Protein AF-0000000071194842 (afdb_homodimer)

Structure (mmCIF, N/CA/C/O backbone):
data_AF-0000000071194842-model_v1
#
loop_
_entity.id
_entity.type
_entity.pdbx_description
1 polymer Translin
#
loop_
_atom_site.group_PDB
_atom_site.id
_atom_site.type_symbol
_atom_site.label_atom_id
_atom_site.label_alt_id
_atom_site.label_comp_id
_atom_site.label_asym_id
_atom_site.label_entity_id
_atom_site.label_seq_id
_atom_site.pdbx_PDB_ins_code
_atom_site.Cartn_x
_atom_site.Cartn_y
_atom_site.Cartn_z
_atom_site.occupancy
_atom_site.B_iso_or_equiv
_atom_site.auth_seq_id
_atom_site.auth_comp_id
_atom_site.auth_asym_id
_atom_site.auth_atom_id
_atom_site.pdbx_PDB_model_num
ATOM 1 N N . MET A 1 1 ? -10.305 -40.688 -7.891 1 35.81 1 MET A N 1
ATOM 2 C CA . MET A 1 1 ? -9.141 -39.844 -7.574 1 35.81 1 MET A CA 1
ATOM 3 C C . MET A 1 1 ? -9.336 -38.438 -8.062 1 35.81 1 MET A C 1
ATOM 5 O O . MET A 1 1 ? -8.969 -37.469 -7.371 1 35.81 1 MET A O 1
ATOM 9 N N . ALA A 1 2 ? -9.93 -38.281 -9.344 1 49.22 2 ALA A N 1
ATOM 10 C CA . ALA A 1 2 ? -10.266 -37.031 -9.969 1 49.22 2 ALA A CA 1
ATOM 11 C C . ALA A 1 2 ? -11.312 -36.25 -9.156 1 49.22 2 ALA A C 1
ATOM 13 O O . ALA A 1 2 ? -11.195 -35.062 -8.938 1 49.22 2 ALA A O 1
ATOM 14 N N . ASP A 1 3 ? -12.281 -36.906 -8.672 1 48.16 3 ASP A N 1
ATOM 15 C CA . ASP A 1 3 ? -13.422 -36.344 -7.973 1 48.16 3 ASP A CA 1
ATOM 16 C C . ASP A 1 3 ? -13.016 -35.781 -6.609 1 48.16 3 ASP A C 1
ATOM 18 O O . ASP A 1 3 ? -13.461 -34.719 -6.219 1 48.16 3 ASP A O 1
ATOM 22 N N . ASP A 1 4 ? -12.117 -36.531 -5.867 1 51.75 4 ASP A N 1
ATOM 23 C CA . ASP A 1 4 ? -11.656 -36.094 -4.555 1 51.75 4 ASP A CA 1
ATOM 24 C C . ASP A 1 4 ? -10.766 -34.844 -4.66 1 51.75 4 ASP A C 1
ATOM 26 O O . ASP A 1 4 ? -10.875 -33.938 -3.852 1 51.75 4 ASP A O 1
ATOM 30 N N . ASP A 1 5 ? -10.094 -34.812 -5.812 1 56.22 5 ASP A N 1
ATOM 31 C CA . ASP A 1 5 ? -9.211 -33.688 -6.043 1 56.22 5 ASP A CA 1
ATOM 32 C C . ASP A 1 5 ? -10.008 -32.438 -6.391 1 56.22 5 ASP A C 1
ATOM 34 O O . ASP A 1 5 ? -9.664 -31.328 -5.945 1 56.22 5 ASP A O 1
ATOM 38 N N . SER A 1 6 ? -11.086 -32.688 -7.215 1 55.62 6 SER A N 1
ATOM 39 C CA . SER A 1 6 ? -11.945 -31.578 -7.582 1 55.62 6 SER A CA 1
ATOM 40 C C . SER A 1 6 ? -12.617 -30.969 -6.352 1 55.62 6 SER A C 1
ATOM 42 O O . SER A 1 6 ? -12.781 -29.75 -6.266 1 55.62 6 SER A O 1
ATOM 44 N N . ARG A 1 7 ? -13.07 -31.875 -5.457 1 57.69 7 ARG A N 1
ATOM 45 C CA . ARG A 1 7 ? -13.672 -31.438 -4.203 1 57.69 7 ARG A CA 1
ATOM 46 C C . ARG A 1 7 ? -12.68 -30.625 -3.379 1 57.69 7 ARG A C 1
ATOM 48 O O . ARG A 1 7 ? -13.062 -29.656 -2.719 1 57.69 7 ARG A O 1
ATOM 55 N N . ASN A 1 8 ? -11.477 -30.875 -3.775 1 82.88 8 ASN A N 1
ATOM 56 C CA . ASN A 1 8 ? -10.438 -30.234 -2.979 1 82.88 8 ASN A CA 1
ATOM 57 C C . ASN A 1 8 ? -10.141 -28.828 -3.475 1 82.88 8 ASN A C 1
ATOM 59 O O . ASN A 1 8 ? -10.055 -27.891 -2.678 1 82.88 8 ASN A O 1
ATOM 63 N N . VAL A 1 9 ? -10.484 -28.672 -4.824 1 86.81 9 VAL A N 1
ATOM 64 C CA . VAL A 1 9 ? -10.234 -27.359 -5.41 1 86.81 9 VAL A CA 1
ATOM 65 C C . VAL A 1 9 ? -11.375 -26.422 -5.059 1 86.81 9 VAL A C 1
ATOM 67 O O . VAL A 1 9 ? -11.141 -25.281 -4.645 1 86.81 9 VAL A O 1
ATOM 70 N N . TYR A 1 10 ? -12.57 -27.016 -5.102 1 87.81 10 TYR A N 1
ATOM 71 C CA . TYR A 1 10 ? -13.734 -26.203 -4.77 1 87.81 10 TYR A CA 1
ATOM 72 C C . TYR A 1 10 ? -13.695 -25.766 -3.312 1 87.81 10 TYR A C 1
ATOM 74 O O . TYR A 1 10 ? -14.008 -24.609 -3.002 1 87.81 10 TYR A O 1
ATOM 82 N N . SER A 1 11 ? -13.344 -26.672 -2.518 1 91.44 11 SER A N 1
ATOM 83 C CA . SER A 1 11 ? -13.273 -26.359 -1.096 1 91.44 11 SER A CA 1
ATOM 84 C C . SER A 1 11 ? -12.211 -25.297 -0.823 1 91.44 11 SER A C 1
ATOM 86 O O . SER A 1 11 ? -12.422 -24.391 -0.004 1 91.44 11 SER A O 1
ATOM 88 N N . MET A 1 12 ? -11.18 -25.406 -1.507 1 92.5 12 MET A N 1
ATOM 89 C CA . MET A 1 12 ? -10.094 -24.438 -1.355 1 92.5 12 MET A CA 1
ATOM 90 C C . MET A 1 12 ? -10.539 -23.047 -1.78 1 92.5 12 MET A C 1
ATOM 92 O O . MET A 1 12 ? -10.344 -22.078 -1.048 1 92.5 12 MET A O 1
ATOM 96 N N . PHE A 1 13 ? -11.242 -22.969 -2.883 1 95.31 13 PHE A N 1
ATOM 97 C CA . PHE A 1 13 ? -11.68 -21.672 -3.4 1 95.31 13 PHE A CA 1
ATOM 98 C C . PHE A 1 13 ? -12.82 -21.109 -2.564 1 95.31 13 PHE A C 1
ATOM 100 O O . PHE A 1 13 ? -12.938 -19.891 -2.406 1 95.31 13 PHE A O 1
ATOM 107 N N . SER A 1 14 ? -13.578 -22.047 -2.031 1 94.12 14 SER A N 1
ATOM 108 C CA . SER A 1 14 ? -14.633 -21.594 -1.132 1 94.12 14 SER A CA 1
ATOM 109 C C . SER A 1 14 ? -14.047 -20.938 0.117 1 94.12 14 SER A C 1
ATOM 111 O O . SER A 1 14 ? -14.562 -19.922 0.589 1 94.12 14 SER A O 1
ATOM 113 N N . GLU A 1 15 ? -13.016 -21.484 0.586 1 93.88 15 GLU A N 1
ATOM 114 C CA . GLU A 1 15 ? -12.328 -20.906 1.738 1 93.88 15 GLU A CA 1
ATOM 115 C C . GLU A 1 15 ? -11.727 -19.547 1.396 1 93.88 15 GLU A C 1
ATOM 117 O O . GLU A 1 15 ? -11.781 -18.625 2.203 1 93.88 15 GLU A O 1
ATOM 122 N N . ILE A 1 16 ? -11.164 -19.484 0.283 1 95.06 16 ILE A N 1
ATOM 123 C CA . ILE A 1 16 ? -10.578 -18.234 -0.175 1 95.06 16 ILE A CA 1
ATOM 124 C C . ILE A 1 16 ? -11.664 -17.172 -0.312 1 95.06 16 ILE A C 1
ATOM 126 O O . ILE A 1 16 ? -11.484 -16.031 0.112 1 95.06 16 ILE A O 1
ATOM 130 N N . GLN A 1 17 ? -12.805 -17.594 -0.896 1 95.62 17 GLN A N 1
ATOM 131 C CA . GLN A 1 17 ? -13.922 -16.672 -1.042 1 95.62 17 GLN A CA 1
ATOM 132 C C . GLN A 1 17 ? -14.398 -16.172 0.317 1 95.62 17 GLN A C 1
ATOM 134 O O . GLN A 1 17 ? -14.758 -15 0.461 1 95.62 17 GLN A O 1
ATOM 139 N N . GLU A 1 18 ? -14.414 -17.047 1.238 1 94.94 18 GLU A N 1
ATOM 140 C CA . GLU A 1 18 ? -14.797 -16.656 2.59 1 94.94 18 GLU A CA 1
ATOM 141 C C . GLU A 1 18 ? -13.836 -15.602 3.143 1 94.94 18 GLU A C 1
ATOM 143 O O . GLU A 1 18 ? -14.273 -14.633 3.773 1 94.94 18 GLU A O 1
ATOM 148 N N . HIS A 1 19 ? -12.602 -15.75 2.869 1 93.25 19 HIS A N 1
ATOM 149 C CA . HIS A 1 19 ? -11.602 -14.781 3.309 1 93.25 19 HIS A CA 1
ATOM 150 C C . HIS A 1 19 ? -11.805 -13.43 2.635 1 93.25 19 HIS A C 1
ATOM 152 O O . HIS A 1 19 ? -11.703 -12.383 3.283 1 93.25 19 HIS A O 1
ATOM 158 N N . PHE A 1 20 ? -12.102 -13.5 1.424 1 94 20 PHE A N 1
ATOM 159 C CA . PHE A 1 20 ? -12.352 -12.266 0.695 1 94 20 PHE A CA 1
ATOM 160 C C . PHE A 1 20 ? -13.594 -11.562 1.24 1 94 20 PHE A C 1
ATOM 162 O O . PHE A 1 20 ? -13.609 -10.336 1.369 1 94 20 PHE A O 1
ATOM 169 N N . SER A 1 21 ? -14.602 -12.344 1.532 1 95.31 21 SER A N 1
ATOM 170 C CA . SER A 1 21 ? -15.828 -11.773 2.09 1 95.31 21 SER A CA 1
ATOM 171 C C . SER A 1 21 ? -15.562 -11.117 3.441 1 95.31 21 SER A C 1
ATOM 173 O O . SER A 1 21 ? -16.062 -10.023 3.713 1 95.31 21 SER A O 1
ATOM 175 N N . ASP A 1 22 ? -14.766 -11.75 4.199 1 95.44 22 ASP A N 1
ATOM 176 C CA . ASP A 1 22 ? -14.391 -11.19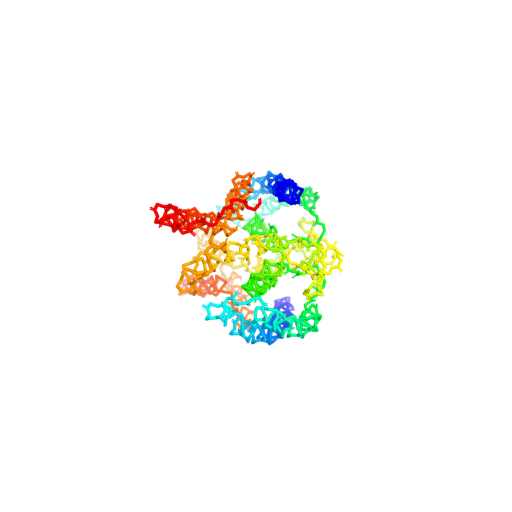5 5.492 1 95.44 22 ASP A CA 1
ATOM 177 C C . ASP A 1 22 ? -13.617 -9.891 5.324 1 95.44 22 ASP A C 1
ATOM 179 O O . ASP A 1 22 ? -13.875 -8.914 6.035 1 95.44 22 ASP A O 1
ATOM 183 N N . ASP A 1 23 ? -12.711 -9.906 4.484 1 94.81 23 ASP A N 1
ATOM 184 C CA . ASP A 1 23 ? -11.922 -8.711 4.211 1 94.81 23 ASP A CA 1
ATOM 185 C C . ASP A 1 23 ? -12.812 -7.562 3.732 1 94.81 23 ASP A C 1
ATOM 187 O O . ASP A 1 23 ? -12.617 -6.414 4.137 1 94.81 23 ASP A O 1
ATOM 191 N N . GLN A 1 24 ? -13.766 -7.859 2.9 1 95.06 24 GLN A N 1
ATOM 192 C CA . GLN A 1 24 ? -14.703 -6.855 2.406 1 95.06 24 GLN A CA 1
ATOM 193 C C . GLN A 1 24 ? -15.508 -6.25 3.549 1 95.06 24 GLN A C 1
ATOM 195 O O . GLN A 1 24 ? -15.773 -5.047 3.561 1 95.06 24 GLN A O 1
ATOM 200 N N . GLU A 1 25 ? -15.906 -7.07 4.371 1 97.06 25 GLU A N 1
ATOM 201 C CA . GLU A 1 25 ? -16.656 -6.59 5.531 1 97.06 25 GLU A CA 1
ATOM 202 C C . GLU A 1 25 ? -15.805 -5.656 6.383 1 97.06 25 GLU A C 1
ATOM 204 O O . GLU A 1 25 ? -16.281 -4.605 6.828 1 97.06 25 GLU A O 1
ATOM 209 N N . ILE A 1 26 ? -14.555 -6.016 6.59 1 97.56 26 ILE A N 1
ATOM 210 C CA . ILE A 1 26 ? -13.625 -5.18 7.344 1 97.56 26 ILE A CA 1
ATOM 211 C C . ILE A 1 26 ? -13.484 -3.822 6.656 1 97.56 26 ILE A C 1
ATOM 213 O O . ILE A 1 26 ? -13.578 -2.777 7.305 1 97.56 26 ILE A O 1
ATOM 217 N N . ARG A 1 27 ? -13.312 -3.83 5.398 1 97.62 27 ARG A N 1
ATOM 218 C CA . ARG A 1 27 ? -13.141 -2.598 4.637 1 97.62 27 ARG A CA 1
ATOM 219 C C . ARG A 1 27 ? -14.383 -1.722 4.719 1 97.62 27 ARG A C 1
ATOM 221 O O . ARG A 1 27 ? -14.281 -0.496 4.809 1 97.62 27 ARG A O 1
ATOM 228 N N . GLU A 1 28 ? -15.539 -2.346 4.656 1 97.38 28 GLU A N 1
ATOM 229 C CA . GLU A 1 28 ? -16.781 -1.592 4.777 1 97.38 28 GLU A CA 1
ATOM 230 C C . GLU A 1 28 ? -16.906 -0.939 6.152 1 97.38 28 GLU A C 1
ATOM 232 O O . GLU A 1 28 ? -17.281 0.227 6.262 1 97.38 28 GLU A O 1
ATOM 237 N N . ASN A 1 29 ? -16.562 -1.658 7.117 1 98.31 29 ASN A N 1
ATOM 238 C CA . ASN A 1 29 ? -16.578 -1.11 8.469 1 98.31 29 ASN A CA 1
ATOM 239 C C . ASN A 1 29 ? -15.586 0.036 8.625 1 98.31 29 ASN A C 1
ATOM 241 O O . ASN A 1 29 ? -15.883 1.038 9.281 1 98.31 29 ASN A O 1
ATOM 245 N N . ILE A 1 30 ? -14.43 -0.117 8.078 1 98.56 30 ILE A N 1
ATOM 246 C CA . ILE A 1 30 ? -13.414 0.93 8.109 1 98.56 30 ILE A CA 1
ATOM 247 C C . ILE A 1 30 ? -13.945 2.18 7.406 1 98.56 30 ILE A C 1
ATOM 249 O O . ILE A 1 30 ? -13.805 3.293 7.922 1 98.56 30 ILE A O 1
ATOM 253 N N . ARG A 1 31 ? -14.555 1.967 6.277 1 98.25 31 ARG A N 1
ATOM 254 C CA . ARG A 1 31 ? -15.094 3.088 5.516 1 98.25 31 ARG A CA 1
ATOM 255 C C . ARG A 1 31 ? -16.125 3.867 6.336 1 98.25 31 ARG A C 1
ATOM 257 O O . ARG A 1 31 ? -16.125 5.102 6.328 1 98.25 31 ARG A O 1
ATOM 264 N N . VAL A 1 32 ? -16.969 3.139 6.984 1 98.25 32 VAL A N 1
ATOM 265 C CA . VAL A 1 32 ? -17.984 3.766 7.82 1 98.25 32 VAL A CA 1
ATOM 266 C C . VAL A 1 32 ? -17.328 4.578 8.93 1 98.25 32 VAL A C 1
ATOM 268 O O . VAL A 1 32 ? -17.688 5.73 9.172 1 98.25 32 VAL A O 1
ATOM 271 N N . ALA A 1 33 ? -16.344 4.016 9.578 1 98.38 33 ALA A N 1
ATOM 272 C CA . ALA A 1 33 ? -15.617 4.707 10.648 1 98.38 33 ALA A CA 1
ATOM 273 C C . ALA A 1 33 ? -14.898 5.945 10.117 1 98.38 33 ALA A C 1
ATOM 275 O O . ALA A 1 33 ? -14.914 7 10.758 1 98.38 33 ALA A O 1
ATOM 276 N N . VAL A 1 34 ? -14.328 5.824 8.953 1 98.62 34 VAL A N 1
ATOM 277 C CA . VAL A 1 34 ? -13.578 6.918 8.344 1 98.62 34 VAL A CA 1
ATOM 278 C C . VAL A 1 34 ? -14.539 8.031 7.93 1 98.62 34 VAL A C 1
ATOM 280 O O . VAL A 1 34 ? -14.211 9.219 8.047 1 98.62 34 VAL A O 1
ATOM 283 N N . ARG A 1 35 ? -15.695 7.676 7.48 1 98.12 35 ARG A N 1
ATOM 284 C CA . ARG A 1 35 ? -16.703 8.664 7.098 1 98.12 35 ARG A CA 1
ATOM 285 C C . ARG A 1 35 ? -17.078 9.555 8.281 1 98.12 35 ARG A C 1
ATOM 287 O O . ARG A 1 35 ? -17.266 10.758 8.125 1 98.12 35 ARG A O 1
ATOM 294 N N . ALA A 1 36 ? -17.172 8.961 9.383 1 97.94 36 ALA A N 1
ATOM 295 C CA . ALA A 1 36 ? -17.453 9.734 10.586 1 97.94 36 ALA A CA 1
ATOM 296 C C . ALA A 1 36 ? -16.328 10.727 10.883 1 97.94 36 ALA A C 1
ATOM 298 O O . ALA A 1 36 ? -16.578 11.883 11.219 1 97.94 36 ALA A O 1
ATOM 299 N N . LEU A 1 37 ? -15.133 10.273 10.758 1 98.44 37 LEU A N 1
ATOM 300 C CA . LEU A 1 37 ? -13.969 11.141 10.938 1 98.44 37 LEU A CA 1
ATOM 301 C C . LEU A 1 37 ? -13.977 12.273 9.922 1 98.44 37 LEU A C 1
ATOM 303 O O . LEU A 1 37 ? -13.711 13.43 10.266 1 98.44 37 LEU A O 1
ATOM 307 N N . GLU A 1 38 ? -14.32 11.922 8.719 1 98.31 38 GLU A N 1
ATOM 308 C CA . GLU A 1 38 ? -14.344 12.906 7.645 1 98.31 38 GLU A CA 1
ATOM 309 C C . GLU A 1 38 ? -15.391 13.984 7.91 1 98.31 38 GLU A C 1
ATOM 311 O O . GLU A 1 38 ? -15.156 15.172 7.648 1 98.31 38 GLU A O 1
ATOM 316 N N . GLN A 1 39 ? -16.5 13.555 8.383 1 98 39 GLN A N 1
ATOM 317 C CA . GLN A 1 39 ? -17.547 14.508 8.719 1 98 39 GLN A CA 1
ATOM 318 C C . GLN A 1 39 ? -17.078 15.477 9.805 1 98 39 GLN A C 1
ATOM 320 O O . GLN A 1 39 ? -17.25 16.688 9.672 1 98 39 GLN A O 1
ATOM 325 N N . THR A 1 40 ? -16.5 14.961 10.828 1 98.12 40 THR A N 1
ATOM 326 C CA . THR A 1 40 ? -15.977 15.812 11.898 1 98.12 40 THR A CA 1
ATOM 327 C C . THR A 1 40 ? -14.898 16.75 11.367 1 98.12 40 THR A C 1
ATOM 329 O O . THR A 1 40 ? -14.891 17.938 11.695 1 98.12 40 THR A O 1
ATOM 332 N N . GLY A 1 41 ? -14 16.188 10.516 1 98.19 41 GLY A N 1
ATOM 333 C CA . GLY A 1 41 ? -12.969 17.016 9.914 1 98.19 41 GLY A CA 1
ATOM 334 C C . GLY A 1 41 ? -13.531 18.188 9.133 1 98.19 41 GLY A C 1
ATOM 335 O O . GLY A 1 41 ? -13.031 19.312 9.234 1 98.19 41 GLY A O 1
ATOM 336 N N . ARG A 1 42 ? -14.578 17.953 8.375 1 97.81 42 ARG A N 1
ATOM 337 C CA . ARG A 1 42 ? -15.219 19 7.586 1 97.81 42 ARG A CA 1
ATOM 338 C C . ARG A 1 42 ? -15.82 20.078 8.484 1 97.81 42 ARG A C 1
ATOM 340 O O . ARG A 1 42 ? -15.727 21.266 8.18 1 97.81 42 ARG A O 1
ATOM 347 N N . GLU A 1 43 ? -16.422 19.625 9.508 1 97.88 43 GLU A N 1
ATOM 348 C CA . GLU A 1 43 ? -17.047 20.562 10.445 1 97.88 43 GLU A CA 1
ATOM 349 C C . GLU A 1 43 ? -16 21.438 11.125 1 97.88 43 GLU A C 1
ATOM 351 O O . GLU A 1 43 ? -16.188 22.656 11.25 1 97.88 43 GLU A O 1
ATOM 356 N N . VAL A 1 44 ? -14.938 20.828 11.609 1 98 44 VAL A N 1
ATOM 357 C CA . VAL A 1 44 ? -13.875 21.594 12.258 1 98 44 VAL A CA 1
ATOM 358 C C . VAL A 1 44 ? -13.273 22.594 11.273 1 98 44 VAL A C 1
ATOM 360 O O . VAL A 1 44 ? -13.016 23.75 11.617 1 98 44 VAL A O 1
ATOM 363 N N . LEU A 1 45 ? -13.086 22.141 10.07 1 97.75 45 LEU A N 1
ATOM 364 C CA . LEU A 1 45 ? -12.539 23.016 9.039 1 97.75 45 LEU A CA 1
ATOM 365 C C . LEU A 1 45 ? -13.43 24.234 8.828 1 97.75 45 LEU A C 1
ATOM 367 O O . LEU A 1 45 ? -12.938 25.359 8.719 1 97.75 45 LEU A O 1
ATOM 371 N N . ALA A 1 46 ? -14.703 23.984 8.781 1 96.44 46 ALA A N 1
ATOM 372 C CA . ALA A 1 46 ? -15.656 25.078 8.586 1 96.44 46 ALA A CA 1
ATOM 373 C C . ALA A 1 46 ? -15.547 26.109 9.711 1 96.44 46 ALA A C 1
ATOM 375 O O . ALA A 1 46 ? -15.57 27.312 9.453 1 96.44 46 ALA A O 1
ATOM 376 N N . VAL A 1 47 ? -15.383 25.656 10.898 1 96.5 47 VAL A N 1
ATOM 377 C CA . VAL A 1 47 ? -15.242 26.547 12.055 1 96.5 47 VAL A CA 1
ATOM 378 C C . VAL A 1 47 ? -13.938 27.328 11.953 1 96.5 47 VAL A C 1
ATOM 380 O O . VAL A 1 47 ? -13.922 28.547 12.156 1 96.5 47 VAL A O 1
ATOM 383 N N . MET A 1 48 ? -12.875 26.656 11.578 1 96.38 48 MET A N 1
ATOM 384 C CA . MET A 1 48 ? -11.547 27.266 11.578 1 96.38 48 MET A CA 1
ATOM 385 C C . MET A 1 48 ? -11.414 28.281 10.445 1 96.38 48 MET A C 1
ATOM 387 O O . MET A 1 48 ? -10.602 29.203 10.531 1 96.38 48 MET A O 1
ATOM 391 N N . GLN A 1 49 ? -12.25 28.188 9.43 1 94.44 49 GLN A N 1
ATOM 392 C CA . GLN A 1 49 ? -12.219 29.125 8.312 1 94.44 49 GLN A CA 1
ATOM 393 C C . GLN A 1 49 ? -12.656 30.516 8.758 1 94.44 49 GLN A C 1
ATOM 395 O O . GLN A 1 49 ? -12.336 31.516 8.094 1 94.44 49 GLN A O 1
ATOM 400 N N . SER A 1 50 ? -13.352 30.562 9.844 1 93.06 50 SER A N 1
ATOM 401 C CA . SER A 1 50 ? -13.789 31.859 10.375 1 93.06 50 SER A CA 1
ATOM 402 C C . SER A 1 50 ? -12.602 32.688 10.836 1 93.06 50 SER A C 1
ATOM 404 O O . SER A 1 50 ? -12.727 33.906 11.016 1 93.06 50 SER A O 1
ATOM 406 N N . ALA A 1 51 ? -11.5 32 11.062 1 91.69 51 ALA A N 1
ATOM 407 C CA . ALA A 1 51 ? -10.297 32.75 11.469 1 91.69 51 ALA A CA 1
ATOM 408 C C . ALA A 1 51 ? -9.867 33.719 10.391 1 91.69 51 ALA A C 1
ATOM 410 O O . ALA A 1 51 ? -9.203 34.719 10.688 1 91.69 51 ALA A O 1
ATOM 411 N N . HIS A 1 52 ? -10.258 33.5 9.133 1 92.31 52 HIS A N 1
ATOM 412 C CA . HIS A 1 52 ? -9.922 34.375 8.023 1 92.31 52 HIS A CA 1
ATOM 413 C C . HIS A 1 52 ? -10.766 35.625 8.039 1 92.31 52 HIS A C 1
ATOM 415 O O . HIS A 1 52 ? -10.367 36.656 7.492 1 92.31 52 HIS A O 1
ATOM 421 N N . GLN A 1 53 ? -11.867 35.594 8.633 1 87.31 53 GLN A N 1
ATOM 422 C CA . GLN A 1 53 ? -12.805 36.688 8.633 1 87.31 53 GLN A CA 1
ATOM 423 C C . GLN A 1 53 ? -12.516 37.656 9.789 1 87.31 53 GLN A C 1
ATOM 425 O O . GLN A 1 53 ? -12.617 38.875 9.633 1 87.31 53 GLN A O 1
ATOM 430 N N . ASP A 1 54 ? -12.273 37.156 10.938 1 81.81 54 ASP A N 1
ATOM 431 C CA . ASP A 1 54 ? -11.984 37.969 12.117 1 81.81 54 ASP A CA 1
ATOM 432 C C . ASP A 1 54 ? -10.727 37.438 12.828 1 81.81 54 ASP A C 1
ATOM 434 O O . ASP A 1 54 ? -10.805 36.594 13.688 1 81.81 54 ASP A O 1
ATOM 438 N N . PRO A 1 55 ? -9.617 38.094 12.547 1 76.25 55 PRO A N 1
ATOM 439 C CA . PRO A 1 55 ? -8.352 37.625 13.109 1 76.25 55 PRO A CA 1
ATOM 440 C C . PRO A 1 55 ? -8.086 38.188 14.508 1 76.25 55 PRO A C 1
ATOM 442 O O . PRO A 1 55 ? -6.957 38.125 14.992 1 76.25 55 PRO A O 1
ATOM 445 N N . SER A 1 56 ? -9.148 38.719 15.148 1 81.5 56 SER A N 1
ATOM 446 C CA . SER A 1 56 ? -8.969 39.25 16.5 1 81.5 56 SER A CA 1
ATOM 447 C C . SER A 1 56 ? -8.648 38.125 17.484 1 81.5 56 SER A C 1
ATOM 449 O O . SER A 1 56 ? -9.078 36.969 17.297 1 81.5 56 SER A O 1
ATOM 451 N N . LYS A 1 57 ? -7.855 38.406 18.5 1 83.56 57 LYS A N 1
ATOM 452 C CA . LYS A 1 57 ? -7.41 37.438 19.484 1 83.56 57 LYS A CA 1
ATOM 453 C C . LYS A 1 57 ? -8.594 36.75 20.156 1 83.56 57 LYS A C 1
ATOM 455 O O . LYS A 1 57 ? -8.578 35.562 20.406 1 83.56 57 LYS A O 1
ATOM 460 N N . ASP A 1 58 ? -9.578 37.562 20.422 1 89.12 58 ASP A N 1
ATOM 461 C CA . ASP A 1 58 ? -10.766 37.031 21.078 1 89.12 58 ASP A CA 1
ATOM 462 C C . ASP A 1 58 ? -11.516 36.062 20.172 1 89.12 58 ASP A C 1
ATOM 464 O O . ASP A 1 58 ? -11.922 34.969 20.609 1 89.12 58 ASP A O 1
ATOM 468 N N . ALA A 1 59 ? -11.688 36.406 18.953 1 89.56 59 ALA A N 1
ATOM 469 C CA . ALA A 1 59 ? -12.391 35.562 18 1 89.56 59 ALA A CA 1
ATOM 470 C C . ALA A 1 59 ? -11.625 34.281 17.734 1 89.56 59 ALA A C 1
ATOM 472 O O . ALA A 1 59 ? -12.211 33.188 17.703 1 89.56 59 ALA A O 1
ATOM 473 N N . VAL A 1 60 ? -10.367 34.406 17.609 1 91.44 60 VAL A N 1
ATOM 474 C CA . VAL A 1 60 ? -9.508 33.281 17.359 1 91.44 60 VAL A CA 1
ATOM 475 C C . VAL A 1 60 ? -9.539 32.312 18.562 1 91.44 60 VAL A C 1
ATOM 477 O O . VAL A 1 60 ? -9.578 31.109 18.391 1 91.44 60 VAL A O 1
ATOM 480 N N . GLY A 1 61 ? -9.516 32.875 19.719 1 94.44 61 GLY A N 1
ATOM 481 C CA . GLY A 1 61 ? -9.617 32.031 20.906 1 94.44 61 GLY A CA 1
ATOM 482 C C . GLY A 1 61 ? -10.875 31.203 20.953 1 94.44 61 GLY A C 1
ATOM 483 O O . GLY A 1 61 ? -10.828 30.016 21.297 1 94.44 61 GLY A O 1
ATOM 484 N N . LYS A 1 62 ? -11.969 31.828 20.609 1 95.06 62 LYS A N 1
ATOM 485 C CA . LYS A 1 62 ? -13.25 31.125 20.594 1 95.06 62 LYS A CA 1
ATOM 486 C C . LYS A 1 62 ? -13.258 30.016 19.547 1 95.06 62 LYS A C 1
ATOM 488 O O . LYS A 1 62 ? -13.758 28.922 19.781 1 95.06 62 LYS A O 1
ATOM 493 N N . ILE A 1 63 ? -12.734 30.312 18.422 1 95.94 63 ILE A N 1
ATOM 494 C CA . ILE A 1 63 ? -12.664 29.375 17.312 1 95.94 63 ILE A CA 1
ATOM 495 C C . ILE A 1 63 ? -11.828 28.156 17.719 1 95.94 63 ILE A C 1
ATOM 497 O O . ILE A 1 63 ? -12.227 27.016 17.484 1 95.94 63 ILE A O 1
ATOM 501 N N . CYS A 1 64 ? -10.688 28.438 18.344 1 96.81 64 CYS A N 1
ATOM 502 C CA . CYS A 1 64 ? -9.789 27.359 18.75 1 96.81 64 CYS A CA 1
ATOM 503 C C . CYS A 1 64 ? -10.438 26.484 19.828 1 96.81 64 CYS A C 1
ATOM 505 O O . CYS A 1 64 ? -10.344 25.266 19.781 1 96.81 64 CYS A O 1
ATOM 507 N N . THR A 1 65 ? -11.133 27.141 20.75 1 96.75 65 THR A N 1
ATOM 508 C CA . THR A 1 65 ? -11.805 26.406 21.812 1 96.75 65 THR A CA 1
ATOM 509 C C . THR A 1 65 ? -12.883 25.484 21.25 1 96.75 65 THR A C 1
ATOM 511 O O . THR A 1 65 ? -12.953 24.312 21.609 1 96.75 65 THR A O 1
ATOM 514 N N . LYS A 1 66 ? -13.648 26.031 20.375 1 96.94 66 LYS A N 1
ATOM 515 C CA . LYS A 1 66 ? -14.711 25.25 19.75 1 96.94 66 LYS A CA 1
ATOM 516 C C . LYS A 1 66 ? -14.133 24.094 18.938 1 96.94 66 LYS A C 1
ATOM 518 O O . LYS A 1 66 ? -14.641 22.969 19 1 96.94 66 LYS A O 1
ATOM 523 N N . SER A 1 67 ? -13.117 24.328 18.172 1 97.38 67 SER A N 1
ATOM 524 C CA . SER A 1 67 ? -12.469 23.312 17.344 1 97.38 67 SER A CA 1
ATOM 525 C C . SER A 1 67 ? -11.875 22.188 18.188 1 97.38 67 SER A C 1
ATOM 527 O O . SER A 1 67 ? -12.016 21.016 17.859 1 97.38 67 SER A O 1
ATOM 529 N N . ARG A 1 68 ? -11.258 22.562 19.312 1 96.44 68 ARG A N 1
ATOM 530 C CA . ARG A 1 68 ? -10.695 21.562 20.219 1 96.44 68 ARG A CA 1
ATOM 531 C C . ARG A 1 68 ? -11.781 20.656 20.781 1 96.44 68 ARG A C 1
ATOM 533 O O . ARG A 1 68 ? -11.57 19.453 20.938 1 96.44 68 ARG A O 1
ATOM 540 N N . GLU A 1 69 ? -12.852 21.297 21.094 1 95.81 69 GLU A N 1
ATOM 541 C CA . GLU A 1 69 ? -13.977 20.516 21.609 1 95.81 69 GLU A CA 1
ATOM 542 C C . GLU A 1 69 ? -14.469 19.5 20.578 1 95.81 69 GLU A C 1
ATOM 544 O O . GLU A 1 69 ? -14.766 18.359 20.922 1 95.81 69 GLU A O 1
ATOM 549 N N . MET A 1 70 ? -14.523 19.922 19.391 1 95.31 70 MET A N 1
ATOM 550 C CA . MET A 1 70 ? -14.984 19.047 18.312 1 95.31 70 MET A CA 1
ATOM 551 C C . MET A 1 70 ? -13.992 17.906 18.078 1 95.31 70 MET A C 1
ATOM 553 O O . MET A 1 70 ? -14.391 16.781 17.781 1 95.31 70 MET A O 1
ATOM 557 N N . LEU A 1 71 ? -12.711 18.172 18.297 1 95.38 71 LEU A N 1
ATOM 558 C CA . LEU A 1 71 ? -11.68 17.172 18.078 1 95.38 71 LEU A CA 1
ATOM 559 C C . LEU A 1 71 ? -11.734 16.078 19.141 1 95.38 71 LEU A C 1
ATOM 561 O O . LEU A 1 71 ? -11.203 14.992 18.953 1 95.38 71 LEU A O 1
ATOM 565 N N . ASN A 1 72 ? -12.398 16.422 20.219 1 94.25 72 ASN A N 1
ATOM 566 C CA . ASN A 1 72 ? -12.594 15.391 21.234 1 94.25 72 ASN A CA 1
ATOM 567 C C . ASN A 1 72 ? -13.406 14.219 20.688 1 94.25 72 ASN A C 1
ATOM 569 O O . ASN A 1 72 ? -13.211 13.07 21.109 1 94.25 72 ASN A O 1
ATOM 573 N N . ASN A 1 73 ? -14.297 14.523 19.781 1 95.94 73 ASN A N 1
ATOM 574 C CA . ASN A 1 73 ? -15.062 13.469 19.125 1 95.94 73 ASN A CA 1
ATOM 575 C C . ASN A 1 73 ? -14.164 12.57 18.281 1 95.94 73 ASN A C 1
ATOM 577 O O . ASN A 1 73 ? -14.43 11.375 18.141 1 95.94 73 ASN A O 1
ATOM 581 N N . VAL A 1 74 ? -13.086 13.133 17.75 1 97.69 74 VAL A N 1
ATOM 582 C CA . VAL A 1 74 ? -12.172 12.414 16.875 1 97.69 74 VAL A CA 1
ATOM 583 C C . VAL A 1 74 ? -11.453 11.312 17.656 1 97.69 74 VAL A C 1
ATOM 585 O O . VAL A 1 74 ? -11.188 10.234 17.109 1 97.69 74 VAL A O 1
ATOM 588 N N . LYS A 1 75 ? -11.211 11.602 18.969 1 96.94 75 LYS A N 1
ATOM 589 C CA . LYS A 1 75 ? -10.547 10.609 19.812 1 96.94 75 LYS A CA 1
ATOM 590 C C . LYS A 1 75 ? -11.359 9.32 19.875 1 96.94 75 LYS A C 1
ATOM 592 O O . LYS A 1 75 ? -10.812 8.227 19.703 1 96.94 75 LYS A O 1
ATOM 597 N N . LYS A 1 76 ? -12.656 9.461 20.031 1 96.75 76 LYS A N 1
ATOM 598 C CA . LYS A 1 76 ? -13.547 8.305 20.094 1 96.75 76 LYS A CA 1
ATOM 599 C C . LYS A 1 76 ? -13.648 7.625 18.734 1 96.75 76 LYS A C 1
ATOM 601 O O . LYS A 1 76 ? -13.703 6.398 18.641 1 96.75 76 LYS A O 1
ATOM 606 N N . GLN A 1 77 ? -13.68 8.422 17.734 1 98.25 77 GLN A N 1
ATOM 607 C CA . GLN A 1 77 ? -13.828 7.898 16.391 1 98.25 77 GLN A CA 1
ATOM 608 C C . GLN A 1 77 ? -12.586 7.117 15.961 1 98.25 77 GLN A C 1
ATOM 610 O O . GLN A 1 77 ? -12.703 6.07 15.312 1 98.25 77 GLN A O 1
ATOM 615 N N . TYR A 1 78 ? -11.375 7.59 16.359 1 98.06 78 TYR A N 1
ATOM 616 C CA . TYR A 1 78 ? -10.156 6.848 16.062 1 98.06 78 TYR A CA 1
ATOM 617 C C . TYR A 1 78 ? -10.117 5.531 16.828 1 98.06 78 TYR A C 1
ATOM 619 O O . TYR A 1 78 ? -9.664 4.516 16.312 1 98.06 78 TYR A O 1
ATOM 627 N N . ALA A 1 79 ? -10.578 5.602 18.094 1 96.5 79 ALA A N 1
ATOM 628 C CA . ALA A 1 79 ? -10.656 4.367 18.859 1 96.5 79 ALA A CA 1
ATOM 629 C C . ALA A 1 79 ? -11.562 3.348 18.188 1 96.5 79 ALA A C 1
ATOM 631 O O . ALA A 1 79 ? -11.242 2.158 18.141 1 96.5 79 ALA A O 1
ATOM 632 N N . THR A 1 80 ? -12.695 3.85 17.672 1 97.81 80 THR A N 1
ATOM 633 C CA . THR A 1 80 ? -13.617 2.986 16.938 1 97.81 80 THR A CA 1
ATOM 634 C C . THR A 1 80 ? -12.953 2.428 15.68 1 97.81 80 THR A C 1
ATOM 636 O O . THR A 1 80 ? -13.086 1.24 15.375 1 97.81 80 THR A O 1
ATOM 639 N N . LEU A 1 81 ? -12.211 3.25 14.953 1 98.19 81 LEU A N 1
ATOM 640 C CA . LEU A 1 81 ? -11.523 2.84 13.727 1 98.19 81 LEU A CA 1
ATOM 641 C C . LEU A 1 81 ? -10.5 1.753 14.016 1 98.19 81 LEU A C 1
ATOM 643 O O . LEU A 1 81 ? -10.414 0.763 13.289 1 98.19 81 LEU A O 1
ATOM 647 N N . GLU A 1 82 ? -9.734 1.952 15.086 1 96.56 82 GLU A N 1
ATOM 648 C CA . GLU A 1 82 ? -8.68 1.015 15.461 1 96.56 82 GLU A CA 1
ATOM 649 C C . GLU A 1 82 ? -9.242 -0.379 15.719 1 96.56 82 GLU A C 1
ATOM 651 O O . GLU A 1 82 ? -8.57 -1.383 15.469 1 96.56 82 GLU A O 1
ATOM 656 N N . CYS A 1 83 ? -10.523 -0.487 16.109 1 96.62 83 CYS A N 1
ATOM 657 C CA . CYS A 1 83 ? -11.156 -1.754 16.453 1 96.62 83 CYS A CA 1
ATOM 658 C C . CYS A 1 83 ? -11.703 -2.451 15.219 1 96.62 83 CYS A C 1
ATOM 660 O O . CYS A 1 83 ? -12.156 -3.596 15.297 1 96.62 83 CYS A O 1
ATOM 662 N N . GLN A 1 84 ? -11.594 -1.824 14.07 1 97.69 84 GLN A N 1
ATOM 663 C CA . GLN A 1 84 ? -12.266 -2.354 12.883 1 97.69 84 GLN A CA 1
ATOM 664 C C . GLN A 1 84 ? -11.328 -3.25 12.078 1 97.69 84 GLN A C 1
ATOM 666 O O . GLN A 1 84 ? -11.758 -3.908 11.125 1 97.69 84 GLN A O 1
ATOM 671 N N . PHE A 1 85 ? -10.062 -3.322 12.367 1 94.69 85 PHE A N 1
ATOM 672 C CA . PHE A 1 85 ? -9.141 -4.156 11.609 1 94.69 85 PHE A CA 1
ATOM 673 C C . PHE A 1 85 ? -8.172 -4.879 12.539 1 94.69 85 PHE A C 1
ATOM 675 O O . PHE A 1 85 ? -7.906 -4.41 13.648 1 94.69 85 PHE A O 1
ATOM 682 N N . PRO A 1 86 ? -7.688 -5.988 12.094 1 91.06 86 PRO A N 1
ATOM 683 C CA . PRO A 1 86 ? -6.812 -6.789 12.953 1 91.06 86 PRO A CA 1
ATOM 684 C C . PRO A 1 86 ? -5.48 -6.102 13.25 1 91.06 86 PRO A C 1
ATOM 686 O O . PRO A 1 86 ? -4.988 -5.328 12.422 1 91.06 86 PRO A O 1
ATOM 689 N N . LYS A 1 87 ? -4.887 -6.449 14.406 1 88.31 87 LYS A N 1
ATOM 690 C CA . LYS A 1 87 ? -3.586 -5.914 14.797 1 88.31 87 LYS A CA 1
ATOM 691 C C . LYS A 1 87 ? -2.51 -6.293 13.781 1 88.31 87 LYS A C 1
ATOM 693 O O . LYS A 1 87 ? -2.521 -7.402 13.242 1 88.31 87 LYS A O 1
ATOM 698 N N . GLY A 1 88 ? -1.65 -5.371 13.562 1 86.81 88 GLY A N 1
ATOM 699 C CA . GLY A 1 88 ? -0.537 -5.637 12.664 1 86.81 88 GLY A CA 1
ATOM 700 C C . GLY A 1 88 ? -0.892 -5.453 11.195 1 86.81 88 GLY A C 1
ATOM 701 O O . GLY A 1 88 ? -0.068 -5.707 10.32 1 86.81 88 GLY A O 1
ATOM 702 N N . GLN A 1 89 ? -2.121 -5.02 10.953 1 91.44 89 GLN A N 1
ATOM 703 C CA . GLN A 1 89 ? -2.533 -4.883 9.562 1 91.44 89 GLN A CA 1
ATOM 704 C C . GLN A 1 89 ? -2.828 -3.424 9.219 1 91.44 89 GLN A C 1
ATOM 706 O O . GLN A 1 89 ? -3.621 -3.141 8.32 1 91.44 89 GLN A O 1
ATOM 711 N N . TYR A 1 90 ? -2.158 -2.486 9.953 1 94.31 90 TYR A N 1
ATOM 712 C CA . TYR A 1 90 ? -2.324 -1.051 9.766 1 94.31 90 TYR A CA 1
ATOM 713 C C . TYR A 1 90 ? -2.096 -0.665 8.305 1 94.31 90 TYR A C 1
ATOM 715 O O . TYR A 1 90 ? -2.949 -0.029 7.688 1 94.31 90 TYR A O 1
ATOM 723 N N . TYR A 1 91 ? -1.054 -1.173 7.723 1 93.69 91 TYR A N 1
ATOM 724 C CA . TYR A 1 91 ? -0.646 -0.71 6.402 1 93.69 91 TYR A CA 1
ATOM 725 C C . TYR A 1 91 ? -1.442 -1.41 5.309 1 93.69 91 TYR A C 1
ATOM 727 O O . TYR A 1 91 ? -1.455 -0.965 4.16 1 93.69 91 TYR A O 1
ATOM 735 N N . ARG A 1 92 ? -2.08 -2.445 5.73 1 93.88 92 ARG A N 1
ATOM 736 C CA . ARG A 1 92 ? -2.941 -3.121 4.766 1 93.88 92 ARG A CA 1
ATOM 737 C C . ARG A 1 92 ? -4.148 -2.256 4.41 1 93.88 92 ARG A C 1
ATOM 739 O O . ARG A 1 92 ? -4.621 -2.279 3.271 1 93.88 92 ARG A O 1
ATOM 746 N N . TYR A 1 93 ? -4.578 -1.468 5.395 1 96.31 93 TYR A N 1
ATOM 747 C CA . TYR A 1 93 ? -5.828 -0.74 5.211 1 96.31 93 TYR A CA 1
ATOM 748 C C . TYR A 1 93 ? -5.598 0.766 5.277 1 96.31 93 TYR A C 1
ATOM 750 O O . TYR A 1 93 ? -6.551 1.548 5.25 1 96.31 93 TYR A O 1
ATOM 758 N N . CYS A 1 94 ? -4.383 1.221 5.273 1 96.19 94 CYS A N 1
ATOM 759 C CA . CYS A 1 94 ? -4.051 2.6 5.617 1 96.19 94 CYS A CA 1
ATOM 760 C C . CYS A 1 94 ? -4.539 3.561 4.539 1 96.19 94 CYS A C 1
ATOM 762 O O . CYS A 1 94 ? -4.754 4.746 4.809 1 96.19 94 CYS A O 1
ATOM 764 N N . ASP A 1 95 ? -4.809 3.105 3.357 1 95.69 95 ASP A N 1
ATOM 765 C CA . ASP A 1 95 ? -5.281 3.947 2.264 1 95.69 95 ASP A CA 1
ATOM 766 C C . ASP A 1 95 ? -6.633 4.578 2.604 1 95.69 95 ASP A C 1
ATOM 768 O O . ASP A 1 95 ? -6.969 5.648 2.094 1 95.69 95 ASP A O 1
ATOM 772 N N . HIS A 1 96 ? -7.316 3.889 3.402 1 97.62 96 HIS A N 1
ATOM 773 C CA . HIS A 1 96 ? -8.664 4.348 3.729 1 97.62 96 HIS A CA 1
ATOM 774 C C . HIS A 1 96 ? -8.625 5.609 4.586 1 97.62 96 HIS A C 1
ATOM 776 O O . HIS A 1 96 ? -9.531 6.438 4.52 1 97.62 96 HIS A O 1
ATOM 782 N N . TRP A 1 97 ? -7.531 5.746 5.387 1 98.19 97 TRP A N 1
ATOM 783 C CA . TRP A 1 97 ? -7.578 6.863 6.324 1 98.19 97 TRP A CA 1
ATOM 784 C C . TRP A 1 97 ? -6.426 7.828 6.082 1 98.19 97 TRP A C 1
ATOM 786 O O . TRP A 1 97 ? -6.227 8.773 6.848 1 98.19 97 TRP A O 1
ATOM 796 N N . ARG A 1 98 ? -5.715 7.695 5.074 1 97.38 98 ARG A N 1
ATOM 797 C CA . ARG A 1 98 ? -4.566 8.547 4.777 1 97.38 98 ARG A CA 1
ATOM 798 C C . ARG A 1 98 ? -4.98 10.008 4.672 1 97.38 98 ARG A C 1
ATOM 800 O O . ARG A 1 98 ? -4.387 10.875 5.316 1 97.38 98 ARG A O 1
ATOM 807 N N . PHE A 1 99 ? -6.023 10.297 3.949 1 97.44 99 PHE A N 1
ATOM 808 C CA . PHE A 1 99 ? -6.418 11.672 3.664 1 97.44 99 PHE A CA 1
ATOM 809 C C . PHE A 1 99 ? -7.004 12.328 4.902 1 97.44 99 PHE A C 1
ATOM 811 O O . PHE A 1 99 ? -6.727 13.5 5.18 1 97.44 99 PHE A O 1
ATOM 818 N N . ILE A 1 100 ? -7.801 11.523 5.621 1 98.44 100 ILE A N 1
ATOM 819 C CA . ILE A 1 100 ? -8.406 12.125 6.801 1 98.44 100 ILE A CA 1
ATOM 820 C C . ILE A 1 100 ? -7.34 12.352 7.871 1 98.44 100 ILE A C 1
ATOM 822 O O . ILE A 1 100 ? -7.395 13.328 8.617 1 98.44 100 ILE A O 1
ATOM 826 N N . ASN A 1 101 ? -6.289 11.453 7.953 1 98.5 101 ASN A N 1
ATOM 827 C CA . ASN A 1 101 ? -5.148 11.695 8.836 1 98.5 101 ASN A CA 1
ATOM 828 C C . ASN A 1 101 ? -4.453 13.016 8.508 1 98.5 101 ASN A C 1
ATOM 830 O O . ASN A 1 101 ? -4.125 13.789 9.406 1 98.5 101 ASN A O 1
ATOM 834 N N . GLN A 1 102 ? -4.281 13.289 7.277 1 98.44 102 GLN A N 1
ATOM 835 C CA . GLN A 1 102 ? -3.646 14.523 6.832 1 98.44 102 GLN A CA 1
ATOM 836 C C . GLN A 1 102 ? -4.48 15.742 7.215 1 98.44 102 GLN A C 1
ATOM 838 O O . GLN A 1 102 ? -3.955 16.719 7.762 1 98.44 102 GLN A O 1
ATOM 843 N N . ARG A 1 103 ? -5.754 15.625 6.969 1 98.62 103 ARG A N 1
ATOM 844 C CA . ARG A 1 103 ? -6.66 16.734 7.25 1 98.62 103 ARG A CA 1
ATOM 845 C C . ARG A 1 103 ? -6.699 17.047 8.742 1 98.62 103 ARG A C 1
ATOM 847 O O . ARG A 1 103 ? -6.613 18.203 9.141 1 98.62 103 ARG A O 1
ATOM 854 N N . LEU A 1 104 ? -6.809 16 9.516 1 98.75 104 LEU A N 1
ATOM 855 C CA . LEU A 1 104 ? -6.887 16.203 10.961 1 98.75 104 LEU A CA 1
ATOM 856 C C . LEU A 1 104 ? -5.559 16.719 11.508 1 98.75 104 LEU A C 1
ATOM 858 O O . LEU A 1 104 ? -5.531 17.5 12.453 1 98.75 104 LEU A O 1
ATOM 862 N N . THR A 1 105 ? -4.465 16.234 10.922 1 98.69 105 THR A N 1
ATOM 863 C CA . THR A 1 105 ? -3.16 16.781 11.273 1 98.69 105 THR A CA 1
ATOM 864 C C . THR A 1 105 ? -3.098 18.281 10.953 1 98.69 105 THR A C 1
ATOM 866 O O . THR A 1 105 ? -2.67 19.078 11.781 1 98.69 105 THR A O 1
ATOM 869 N N . PHE A 1 106 ? -3.561 18.656 9.781 1 98.75 106 PHE A N 1
ATOM 870 C CA . PHE A 1 106 ? -3.637 20.047 9.344 1 98.75 106 PHE A CA 1
ATOM 871 C C . PHE A 1 106 ? -4.441 20.891 10.336 1 98.75 106 PHE A C 1
ATOM 873 O O . PHE A 1 106 ? -3.967 21.922 10.82 1 98.75 106 PHE A O 1
ATOM 880 N N . LEU A 1 107 ? -5.594 20.406 10.688 1 98.62 107 LEU A N 1
ATOM 881 C CA . LEU A 1 107 ? -6.492 21.156 11.562 1 98.62 107 LEU A CA 1
ATOM 882 C C . LEU A 1 107 ? -5.887 21.297 12.953 1 98.62 107 LEU A C 1
ATOM 884 O O . LEU A 1 107 ? -5.926 22.391 13.539 1 98.62 107 LEU A O 1
ATOM 888 N N . SER A 1 108 ? -5.316 20.234 13.453 1 98.56 108 SER A N 1
ATOM 889 C CA . SER A 1 108 ? -4.676 20.281 14.766 1 98.56 108 SER A CA 1
ATOM 890 C C . SER A 1 108 ? -3.496 21.25 14.766 1 98.56 108 SER A C 1
ATOM 892 O O . SER A 1 108 ? -3.33 22.031 15.695 1 98.56 108 SER A O 1
ATOM 894 N N . ALA A 1 109 ? -2.729 21.156 13.734 1 98.44 109 ALA A N 1
ATOM 895 C CA . ALA A 1 109 ? -1.584 22.062 13.609 1 98.44 109 ALA A CA 1
ATOM 896 C C . ALA A 1 109 ? -2.035 23.516 13.516 1 98.44 109 ALA A C 1
ATOM 898 O O . ALA A 1 109 ? -1.391 24.406 14.07 1 98.44 109 ALA A O 1
ATOM 899 N N . PHE A 1 110 ? -3.113 23.766 12.828 1 98.38 110 PHE A N 1
ATOM 900 C CA . PHE A 1 110 ? -3.666 25.109 12.672 1 98.38 110 PHE A CA 1
ATOM 901 C C . PHE A 1 110 ? -4.102 25.672 14.016 1 98.38 110 PHE A C 1
ATOM 903 O O . PHE A 1 110 ? -3.812 26.828 14.328 1 98.38 110 PHE A O 1
ATOM 910 N N . ILE A 1 111 ? -4.699 24.844 14.805 1 97.88 111 ILE A N 1
ATOM 911 C CA . ILE A 1 111 ? -5.125 25.25 16.141 1 97.88 111 ILE A CA 1
ATOM 912 C C . ILE A 1 111 ? -3.906 25.656 1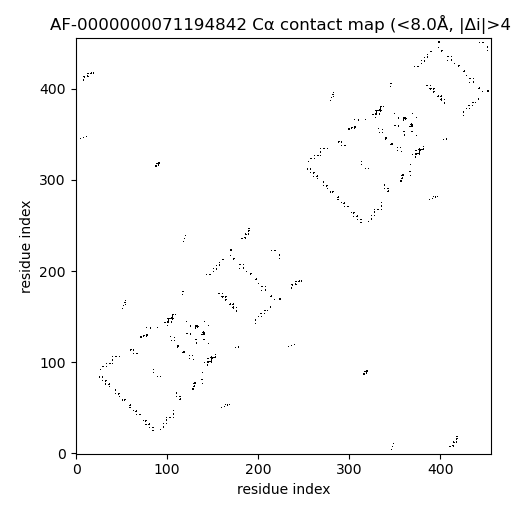6.969 1 97.88 111 ILE A C 1
ATOM 914 O O . ILE A 1 111 ? -3.889 26.734 17.578 1 97.88 111 ILE A O 1
ATOM 918 N N . ILE A 1 112 ? -2.908 24.812 16.969 1 97.12 112 ILE A N 1
ATOM 919 C CA . ILE A 1 112 ? -1.717 25.062 17.766 1 97.12 112 ILE A CA 1
ATOM 920 C C . ILE A 1 112 ? -1.03 26.344 17.297 1 97.12 112 ILE A C 1
ATOM 922 O O . ILE A 1 112 ? -0.559 27.125 18.109 1 97.12 112 ILE A O 1
ATOM 926 N N . PHE A 1 113 ? -1.005 26.578 16.031 1 96.81 113 PHE A N 1
ATOM 927 C CA . PHE A 1 113 ? -0.389 27.797 15.516 1 96.81 113 PHE A CA 1
ATOM 928 C C . PHE A 1 113 ? -1.167 29.031 15.961 1 96.81 113 PHE A C 1
ATOM 930 O O . PHE A 1 113 ? -0.577 30.016 16.422 1 96.81 113 PHE A O 1
ATOM 937 N N . LEU A 1 114 ? -2.475 28.969 15.82 1 95.12 114 LEU A N 1
ATOM 938 C CA . LEU A 1 114 ? -3.307 30.109 16.172 1 95.12 114 LEU A CA 1
ATOM 939 C C . LEU A 1 114 ? -3.189 30.438 17.656 1 95.12 114 LEU A C 1
ATOM 941 O O . LEU A 1 114 ? -3.258 31.594 18.047 1 95.12 114 LEU A O 1
ATOM 945 N N . GLU A 1 115 ? -2.918 29.391 18.344 1 93.5 115 GLU A N 1
ATOM 946 C CA . GLU A 1 115 ? -2.861 29.578 19.797 1 93.5 115 GLU A CA 1
ATOM 947 C C . GLU A 1 115 ? -1.471 30.016 20.25 1 93.5 115 GLU A C 1
ATOM 949 O O . GLU A 1 115 ? -1.337 30.828 21.156 1 93.5 115 GLU A O 1
ATOM 954 N N . ASN A 1 116 ? -0.431 29.453 19.641 1 92.31 116 ASN A N 1
ATOM 955 C CA . ASN A 1 116 ? 0.899 29.594 20.219 1 92.31 116 ASN A CA 1
ATOM 956 C C . ASN A 1 116 ? 1.931 30 19.172 1 92.31 116 ASN A C 1
ATOM 958 O O . ASN A 1 116 ? 3.111 30.172 19.484 1 92.31 116 ASN A O 1
ATOM 962 N N . GLU A 1 117 ? 1.559 30.078 17.938 1 92.69 117 GLU A N 1
ATOM 963 C CA . GLU A 1 117 ? 2.43 30.453 16.828 1 92.69 117 GLU A CA 1
ATOM 964 C C . GLU A 1 117 ? 3.633 29.531 16.719 1 92.69 117 GLU A C 1
ATOM 966 O O . GLU A 1 117 ? 4.766 29.984 16.547 1 92.69 117 GLU A O 1
ATOM 971 N N . ARG A 1 118 ? 3.375 28.281 16.938 1 94.06 118 ARG A N 1
ATOM 972 C CA . ARG A 1 118 ? 4.441 27.281 16.828 1 94.06 118 ARG A CA 1
ATOM 973 C C . ARG A 1 118 ? 3.953 26.047 16.094 1 94.06 118 ARG A C 1
ATOM 975 O O . ARG A 1 118 ? 2.75 25.859 15.898 1 94.06 118 ARG A O 1
ATOM 982 N N . LEU A 1 119 ? 4.895 25.25 15.758 1 96.38 119 LEU A N 1
ATOM 983 C CA . LEU A 1 119 ? 4.605 24 15.055 1 96.38 119 LEU A CA 1
ATOM 984 C C . LEU A 1 119 ? 4.168 22.906 16.031 1 96.38 119 LEU A C 1
ATOM 986 O O . LEU A 1 119 ? 4.758 22.766 17.109 1 96.38 119 LEU A O 1
ATOM 990 N N . ILE A 1 120 ? 3.16 22.203 15.672 1 96.62 120 ILE A N 1
ATOM 991 C CA . ILE A 1 120 ? 2.67 21.094 16.5 1 96.62 120 ILE A CA 1
ATOM 992 C C . ILE A 1 120 ? 3.678 19.953 16.469 1 96.62 120 ILE A C 1
ATOM 994 O O . ILE A 1 120 ? 4.211 19.609 15.422 1 96.62 120 ILE A O 1
ATOM 998 N N . THR A 1 121 ? 3.969 19.469 17.656 1 94.12 121 THR A N 1
ATOM 999 C CA . THR A 1 121 ? 4.84 18.297 17.734 1 94.12 121 THR A CA 1
ATOM 1000 C C . THR A 1 121 ? 4.051 17.016 17.484 1 94.12 121 THR A C 1
ATOM 1002 O O . THR A 1 121 ? 2.82 17.016 17.562 1 94.12 121 THR A O 1
ATOM 1005 N N . ARG A 1 122 ? 4.754 15.945 17.203 1 94 122 ARG A N 1
ATOM 1006 C CA . ARG A 1 122 ? 4.113 14.648 17 1 94 122 ARG A CA 1
ATOM 1007 C C . ARG A 1 122 ? 3.412 14.172 18.266 1 94 122 ARG A C 1
ATOM 1009 O O . ARG A 1 122 ? 2.336 13.57 18.203 1 94 122 ARG A O 1
ATOM 1016 N N . GLU A 1 123 ? 4 14.422 19.375 1 94.06 123 GLU A N 1
ATOM 1017 C CA . GLU A 1 123 ? 3.424 14.039 20.656 1 94.06 123 GLU A CA 1
ATOM 1018 C C . GLU A 1 123 ? 2.127 14.797 20.938 1 94.06 123 GLU A C 1
ATOM 1020 O O . GLU A 1 123 ? 1.142 14.211 21.391 1 94.06 123 GLU A O 1
ATOM 1025 N N . GLU A 1 124 ? 2.178 16.047 20.625 1 95.62 124 GLU A N 1
ATOM 1026 C CA . GLU A 1 124 ? 0.987 16.875 20.828 1 95.62 124 GLU A CA 1
ATOM 1027 C C . GLU A 1 124 ? -0.141 16.438 19.891 1 95.62 124 GLU A C 1
ATOM 1029 O O . GLU A 1 124 ? -1.304 16.391 20.297 1 95.62 124 GLU A O 1
ATOM 1034 N N . LEU A 1 125 ? 0.211 16.172 18.703 1 97.38 125 LEU A N 1
ATOM 1035 C CA . LEU A 1 125 ? -0.775 15.703 17.734 1 97.38 125 LEU A CA 1
ATOM 1036 C C . LEU A 1 125 ? -1.435 14.406 18.203 1 97.38 125 LEU A C 1
ATOM 1038 O O . LEU A 1 125 ? -2.66 14.281 18.172 1 97.38 125 LEU A O 1
ATOM 1042 N N . ALA A 1 126 ? -0.598 13.469 18.641 1 96.94 126 ALA A N 1
ATOM 1043 C CA . ALA A 1 126 ? -1.111 12.188 19.141 1 96.94 126 ALA A CA 1
ATOM 1044 C C . ALA A 1 126 ? -2.074 12.398 20.297 1 96.94 126 ALA A C 1
ATOM 1046 O O . ALA A 1 126 ? -3.123 11.75 20.375 1 96.94 126 ALA A O 1
ATOM 1047 N N . GLU A 1 127 ? -1.754 13.281 21.141 1 96.25 127 GLU A N 1
ATOM 1048 C CA . GLU A 1 127 ? -2.604 13.578 22.281 1 96.25 127 GLU A CA 1
ATOM 1049 C C . GLU A 1 127 ? -3.916 14.227 21.844 1 96.25 127 GLU A C 1
ATOM 1051 O O . GLU A 1 127 ? -4.984 13.875 22.359 1 96.25 127 GLU A O 1
ATOM 1056 N N . MET A 1 128 ? -3.852 15.133 20.906 1 96.81 128 MET A N 1
ATOM 1057 C CA . MET A 1 128 ? -5.035 15.859 20.453 1 96.81 128 MET A CA 1
ATOM 1058 C C . MET A 1 128 ? -5.996 14.93 19.719 1 96.81 128 MET A C 1
ATOM 1060 O O . MET A 1 128 ? -7.215 15.078 19.828 1 96.81 128 MET A O 1
ATOM 1064 N N . LEU A 1 129 ? -5.441 13.961 19.047 1 97.44 129 LEU A N 1
ATOM 1065 C CA . LEU A 1 129 ? -6.266 13.07 18.234 1 97.44 129 LEU A CA 1
ATOM 1066 C C . LEU A 1 129 ? -6.594 11.789 19.016 1 97.44 129 LEU A C 1
ATOM 1068 O O . LEU A 1 129 ? -7.426 10.992 18.578 1 97.44 129 LEU A O 1
ATOM 1072 N N . GLY A 1 130 ? -5.91 11.562 20.109 1 96.44 130 GLY A N 1
ATOM 1073 C CA . GLY A 1 130 ? -6.133 10.359 20.891 1 96.44 130 GLY A CA 1
ATOM 1074 C C . GLY A 1 130 ? -5.539 9.117 20.266 1 96.44 130 GLY A C 1
ATOM 1075 O O . GLY A 1 130 ? -6.129 8.031 20.344 1 96.44 130 GLY A O 1
ATOM 1076 N N . VAL A 1 131 ? -4.496 9.266 19.531 1 96.62 131 VAL A N 1
ATOM 1077 C CA . VAL A 1 131 ? -3.814 8.141 18.906 1 96.62 131 VAL A CA 1
ATOM 1078 C C . VAL A 1 131 ? -2.436 7.949 19.531 1 96.62 131 VAL A C 1
ATOM 1080 O O . VAL A 1 131 ? -2.082 8.648 20.5 1 96.62 131 VAL A O 1
ATOM 1083 N N . HIS A 1 132 ? -1.711 7.027 19.047 1 94.19 132 HIS A N 1
ATOM 1084 C CA . HIS A 1 132 ? -0.406 6.723 19.609 1 94.19 132 HIS A CA 1
ATOM 1085 C C . HIS A 1 132 ? 0.719 7.316 18.781 1 94.19 132 HIS A C 1
ATOM 1087 O O . HIS A 1 132 ? 0.487 7.777 17.656 1 94.19 132 HIS A O 1
ATOM 1093 N N . GLN A 1 133 ? 1.905 7.32 19.375 1 89.5 133 GLN A N 1
ATOM 1094 C CA . GLN A 1 133 ? 3.049 7.938 18.703 1 89.5 133 GLN A CA 1
ATOM 1095 C C . GLN A 1 133 ? 3.713 6.961 17.734 1 89.5 133 GLN A C 1
ATOM 1097 O O . GLN A 1 133 ? 4.402 7.375 16.797 1 89.5 133 GLN A O 1
ATOM 1102 N N . SER A 1 134 ? 3.492 5.676 18.109 1 87.88 134 SER A N 1
ATOM 1103 C CA . SER A 1 134 ? 4.117 4.66 17.266 1 87.88 134 SER A CA 1
ATOM 1104 C C . SER A 1 134 ? 3.174 3.49 17.016 1 87.88 134 SER A C 1
ATOM 1106 O O . SER A 1 134 ? 2.223 3.279 17.766 1 87.88 134 SER A O 1
ATOM 1108 N N . GLN A 1 135 ? 3.516 2.809 16.047 1 83.19 135 GLN A N 1
ATOM 1109 C CA . GLN A 1 135 ? 2.668 1.708 15.602 1 83.19 135 GLN A CA 1
ATOM 1110 C C . GL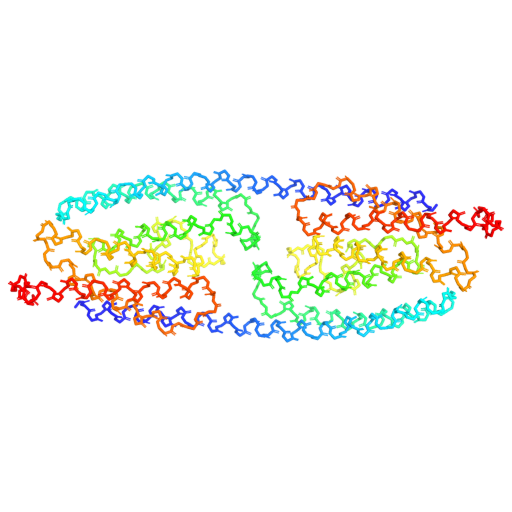N A 1 135 ? 2.594 0.608 16.656 1 83.19 135 GLN A C 1
ATOM 1112 O O . GLN A 1 135 ? 1.571 -0.069 16.781 1 83.19 135 GLN A O 1
ATOM 1117 N N . ASP A 1 136 ? 3.643 0.377 17.328 1 84.12 136 ASP A N 1
ATOM 1118 C CA . ASP A 1 136 ? 3.719 -0.714 18.297 1 84.12 136 ASP A CA 1
ATOM 1119 C C . ASP A 1 136 ? 2.721 -0.51 19.438 1 84.12 136 ASP A C 1
ATOM 1121 O O . ASP A 1 136 ? 2.34 -1.468 20.109 1 84.12 136 ASP A O 1
ATOM 1125 N N . GLN A 1 137 ? 2.273 0.677 19.562 1 86.06 137 GLN A N 1
ATOM 1126 C CA . GLN A 1 137 ? 1.377 0.995 20.672 1 86.06 137 GLN A CA 1
ATOM 1127 C C . GLN A 1 137 ? -0.079 1.002 20.219 1 86.06 137 GLN A C 1
ATOM 1129 O O . GLN A 1 137 ? -0.994 0.939 21.047 1 86.06 137 GLN A O 1
ATOM 1134 N N . GLY A 1 138 ? -0.318 1.077 18.984 1 90.19 138 GLY A N 1
ATOM 1135 C CA . GLY A 1 138 ? -1.665 1.151 18.438 1 90.19 138 GLY A CA 1
ATOM 1136 C C . GLY A 1 138 ? -1.765 2.041 17.203 1 90.19 138 GLY A C 1
ATOM 1137 O O . GLY A 1 138 ? -0.792 2.195 16.469 1 90.19 138 GLY A O 1
ATOM 1138 N N . PHE A 1 139 ? -2.994 2.576 17.047 1 95.88 139 PHE A N 1
ATOM 1139 C CA . PHE A 1 139 ? -3.213 3.424 15.883 1 95.88 139 PHE A CA 1
ATOM 1140 C C . PHE A 1 139 ? -2.395 4.707 15.992 1 95.88 139 PHE A C 1
ATOM 1142 O O . PHE A 1 139 ? -2.342 5.332 17.047 1 95.88 139 PHE A O 1
ATOM 1149 N N . PHE A 1 140 ? -1.787 5.078 14.977 1 95.75 140 PHE A N 1
ATOM 1150 C CA . PHE A 1 140 ? -0.938 6.262 14.984 1 95.75 140 PHE A CA 1
ATOM 1151 C C . PHE A 1 140 ? -1.016 6.984 13.641 1 95.75 140 PHE A C 1
ATOM 1153 O O . PHE A 1 140 ? -1.57 6.457 12.68 1 95.75 140 PHE A O 1
ATOM 1160 N N . VAL A 1 141 ? -0.501 8.195 13.609 1 96.81 141 VAL A N 1
ATOM 1161 C CA . VAL A 1 141 ? -0.422 8.961 12.367 1 96.81 141 VAL A CA 1
ATOM 1162 C C . VAL A 1 141 ? 0.955 8.781 11.734 1 96.81 141 VAL A C 1
ATOM 1164 O O . VAL A 1 141 ? 1.975 9.109 12.344 1 96.81 141 VAL A O 1
ATOM 1167 N N . ASP A 1 142 ? 0.958 8.258 10.57 1 95.12 142 ASP A N 1
ATOM 1168 C CA . ASP A 1 142 ? 2.197 8.023 9.836 1 95.12 142 ASP A CA 1
ATOM 1169 C C . ASP A 1 142 ? 2.922 9.344 9.547 1 95.12 142 ASP A C 1
ATOM 1171 O O . ASP A 1 142 ? 2.291 10.391 9.43 1 95.12 142 ASP A O 1
ATOM 1175 N N . LEU A 1 143 ? 4.254 9.281 9.391 1 94.94 143 LEU A N 1
ATOM 1176 C CA . LEU A 1 143 ? 5.078 10.469 9.219 1 94.94 143 LEU A CA 1
ATOM 1177 C C . LEU A 1 143 ? 4.734 11.195 7.926 1 94.94 143 LEU A C 1
ATOM 1179 O O . LEU A 1 143 ? 4.707 12.43 7.887 1 94.94 143 LEU A O 1
ATOM 1183 N N . ASP A 1 144 ? 4.488 10.469 6.895 1 95.88 144 ASP A N 1
ATOM 1184 C CA . ASP A 1 144 ? 4.125 11.086 5.625 1 95.88 144 ASP A CA 1
ATOM 1185 C C . ASP A 1 144 ? 2.83 11.891 5.754 1 95.88 144 ASP A C 1
ATOM 1187 O O . ASP A 1 144 ? 2.729 13 5.234 1 95.88 144 ASP A O 1
ATOM 1191 N N . ASP A 1 145 ? 1.88 11.289 6.465 1 97.12 145 ASP A N 1
ATOM 1192 C CA . ASP A 1 145 ? 0.606 11.977 6.668 1 97.12 145 ASP A CA 1
ATOM 1193 C C . ASP A 1 145 ? 0.785 13.227 7.531 1 97.12 145 ASP A C 1
ATOM 1195 O O . ASP A 1 145 ? 0.168 14.258 7.27 1 97.12 145 ASP A O 1
ATOM 1199 N N . TYR A 1 146 ? 1.603 13.062 8.562 1 97.81 146 TYR A N 1
ATOM 1200 C CA . TYR A 1 146 ? 1.933 14.211 9.398 1 97.81 146 TYR A CA 1
ATOM 1201 C C . TYR A 1 146 ? 2.518 15.352 8.57 1 97.81 146 TYR A C 1
ATOM 1203 O O . TYR A 1 146 ? 2.045 16.484 8.641 1 97.81 146 TYR A O 1
ATOM 1211 N N . LEU A 1 147 ? 3.492 15.031 7.738 1 98.06 147 LEU A N 1
ATOM 1212 C CA . LEU A 1 147 ? 4.176 16.047 6.934 1 98.06 147 LEU A CA 1
ATOM 1213 C C . LEU A 1 147 ? 3.221 16.656 5.918 1 98.06 147 LEU A C 1
ATOM 1215 O O . LEU A 1 147 ? 3.256 17.875 5.688 1 98.06 147 LEU A O 1
ATOM 1219 N N . MET A 1 148 ? 2.383 15.852 5.348 1 98.44 148 MET A N 1
ATOM 1220 C CA . MET A 1 148 ? 1.391 16.359 4.402 1 98.44 148 MET A CA 1
ATOM 1221 C C . MET A 1 148 ? 0.452 17.344 5.078 1 98.44 148 MET A C 1
ATOM 1223 O O . MET A 1 148 ? 0.115 18.391 4.5 1 98.44 148 MET A O 1
ATOM 1227 N N . GLY A 1 149 ? 0.058 16.984 6.281 1 98.62 149 GLY A N 1
ATOM 1228 C CA . GLY A 1 149 ? -0.783 17.906 7.039 1 98.62 149 GLY A CA 1
ATOM 1229 C C . GLY A 1 149 ? -0.115 19.234 7.316 1 98.62 149 GLY A C 1
ATOM 1230 O O . GLY A 1 149 ? -0.746 20.281 7.199 1 98.62 149 GLY A O 1
ATOM 1231 N N . ILE A 1 150 ? 1.133 19.188 7.617 1 98.38 150 ILE A N 1
ATOM 1232 C CA . ILE A 1 150 ? 1.894 20.406 7.914 1 98.38 150 ILE A CA 1
ATOM 1233 C C . ILE A 1 150 ? 2.006 21.25 6.652 1 98.38 150 ILE A C 1
ATOM 1235 O O . ILE A 1 150 ? 1.917 22.484 6.723 1 98.38 150 ILE A O 1
ATOM 1239 N N . LEU A 1 151 ? 2.205 20.656 5.539 1 98.44 151 LEU A N 1
ATOM 1240 C CA . LEU A 1 151 ? 2.305 21.391 4.285 1 98.44 151 LEU A CA 1
ATOM 1241 C C . LEU A 1 151 ? 0.97 22.031 3.922 1 98.44 151 LEU A C 1
ATOM 1243 O O . LEU A 1 151 ? 0.935 23.125 3.352 1 98.44 151 LEU A O 1
ATOM 1247 N N . GLN A 1 152 ? -0.091 21.359 4.242 1 98.25 152 GLN A N 1
ATOM 1248 C CA . GLN A 1 152 ? -1.41 21.953 4.059 1 98.25 152 GLN A CA 1
ATOM 1249 C C . GLN A 1 152 ? -1.58 23.188 4.938 1 98.25 152 GLN A C 1
ATOM 1251 O O . GLN A 1 152 ? -2.174 24.188 4.516 1 98.25 152 GLN A O 1
ATOM 1256 N N . LEU A 1 153 ? -1.083 23.109 6.137 1 98.38 153 LEU A N 1
ATOM 1257 C CA . LEU A 1 153 ? -1.104 24.25 7.035 1 98.38 153 LEU A CA 1
ATOM 1258 C C . LEU A 1 153 ? -0.394 25.453 6.41 1 98.38 153 LEU A C 1
ATOM 1260 O O . LEU A 1 153 ? -0.883 26.578 6.488 1 98.38 153 LEU A O 1
ATOM 1264 N N . ALA A 1 154 ? 0.744 25.156 5.832 1 97.94 154 ALA A N 1
ATOM 1265 C CA . ALA A 1 154 ? 1.516 26.234 5.211 1 97.94 154 ALA A CA 1
ATOM 1266 C C . ALA A 1 154 ? 0.677 26.984 4.184 1 97.94 154 ALA A C 1
ATOM 1268 O O . ALA A 1 154 ? 0.669 28.219 4.168 1 97.94 154 ALA A O 1
ATOM 1269 N N . SER A 1 155 ? -0.027 26.297 3.396 1 97.88 155 SER A N 1
ATOM 1270 C CA . SER A 1 155 ? -0.881 26.906 2.385 1 97.88 155 SER A CA 1
ATOM 1271 C C . SER A 1 155 ? -1.997 27.719 3.025 1 97.88 155 SER A C 1
ATOM 1273 O O . SER A 1 155 ? -2.307 28.828 2.566 1 97.88 155 SER A O 1
ATOM 1275 N N . GLU A 1 156 ? -2.557 27.219 4.039 1 97.69 156 GLU A N 1
ATOM 1276 C CA . GLU A 1 156 ? -3.621 27.906 4.758 1 97.69 156 GLU A CA 1
ATOM 1277 C C . GLU A 1 156 ? -3.111 29.203 5.387 1 97.69 156 GLU A C 1
ATOM 1279 O O . GLU A 1 156 ? -3.795 30.219 5.359 1 97.69 156 GLU A O 1
ATOM 1284 N N . LEU A 1 157 ? -1.964 29.109 5.934 1 97.56 157 LEU A N 1
ATOM 1285 C CA . LEU A 1 157 ? -1.387 30.281 6.59 1 97.56 157 LEU A CA 1
ATOM 1286 C C . LEU A 1 157 ? -1.029 31.359 5.574 1 97.56 157 LEU A C 1
ATOM 1288 O O . LEU A 1 157 ? -1.105 32.562 5.875 1 97.56 157 LEU A O 1
ATOM 1292 N N . SER A 1 158 ? -0.607 30.922 4.41 1 97.38 158 SER A N 1
ATOM 1293 C CA . SER A 1 158 ? -0.358 31.891 3.346 1 97.38 158 SER A CA 1
ATOM 1294 C C . SER A 1 158 ? -1.61 32.719 3.031 1 97.38 158 SER A C 1
ATOM 1296 O O . SER A 1 158 ? -1.537 33.906 2.842 1 97.38 158 SER A O 1
ATOM 1298 N N . ARG A 1 159 ? -2.736 32.031 3.006 1 96.12 159 ARG A N 1
ATOM 1299 C CA . ARG A 1 159 ? -4.012 32.719 2.814 1 96.12 159 ARG A CA 1
ATOM 1300 C C . ARG A 1 159 ? -4.32 33.656 3.992 1 96.12 159 ARG A C 1
ATOM 1302 O O . ARG A 1 159 ? -4.75 34.781 3.799 1 96.12 159 ARG A O 1
ATOM 1309 N N . LEU A 1 160 ? -4.086 33.156 5.176 1 95.62 160 LEU A N 1
ATOM 1310 C CA . LEU A 1 160 ? -4.371 33.906 6.391 1 95.62 160 LEU A CA 1
ATOM 1311 C C . LEU A 1 160 ? -3.537 35.188 6.449 1 95.62 160 LEU A C 1
ATOM 1313 O O . LEU A 1 160 ? -4.012 36.25 6.91 1 95.62 160 LEU A O 1
ATOM 1317 N N . ALA A 1 161 ? -2.311 35.094 5.996 1 95.44 161 ALA A N 1
ATOM 1318 C CA . ALA A 1 161 ? -1.422 36.25 5.977 1 95.44 161 ALA A CA 1
ATOM 1319 C C . ALA A 1 161 ? -2.025 37.406 5.164 1 95.44 161 ALA A C 1
ATOM 1321 O O . ALA A 1 161 ? -2.045 38.562 5.613 1 95.44 161 ALA A O 1
ATOM 1322 N N . VAL A 1 162 ? -2.588 37.094 4.031 1 93.88 162 VAL A N 1
ATOM 1323 C CA . VAL A 1 162 ? -3.178 38.094 3.146 1 93.88 162 VAL A CA 1
ATOM 1324 C C . VAL A 1 162 ? -4.438 38.656 3.785 1 93.88 162 VAL A C 1
ATOM 1326 O O . VAL A 1 162 ? -4.621 39.875 3.814 1 93.88 162 VAL A O 1
ATOM 1329 N N . ASN A 1 163 ? -5.219 37.812 4.32 1 92.75 163 ASN A N 1
ATOM 1330 C CA . ASN A 1 163 ? -6.477 38.25 4.922 1 92.75 163 ASN A CA 1
ATOM 1331 C C . ASN A 1 163 ? -6.242 39.062 6.18 1 92.75 163 ASN A C 1
ATOM 1333 O O . ASN A 1 163 ? -7.047 39.938 6.516 1 92.75 163 ASN A O 1
ATOM 1337 N N . SER A 1 164 ? -5.203 38.812 6.867 1 91.69 164 SER A N 1
ATOM 1338 C CA . SER A 1 164 ? -4.875 39.562 8.078 1 91.69 164 SER A CA 1
ATOM 1339 C C . SER A 1 164 ? -4.57 41.031 7.766 1 91.69 164 SER A C 1
ATOM 1341 O O . SER A 1 164 ? -4.926 41.938 8.539 1 91.69 164 SER A O 1
ATOM 1343 N N . VAL A 1 165 ? -3.971 41.281 6.648 1 90.69 165 VAL A N 1
ATOM 1344 C CA . VAL A 1 165 ? -3.652 42.656 6.238 1 90.69 165 VAL A CA 1
ATOM 1345 C C . VAL A 1 165 ? -4.941 43.438 6.004 1 90.69 165 VAL A C 1
ATOM 1347 O O . VAL A 1 165 ? -5.051 44.594 6.402 1 90.69 165 VAL A O 1
ATOM 1350 N N . THR A 1 166 ? -5.863 42.719 5.387 1 88.75 166 THR A N 1
ATOM 1351 C CA . THR A 1 166 ? -7.145 43.344 5.102 1 88.75 166 THR A CA 1
ATOM 1352 C C . THR A 1 166 ? -7.863 43.719 6.398 1 88.75 166 THR A C 1
ATOM 1354 O O . THR A 1 166 ? -8.625 44.688 6.434 1 88.75 166 THR A O 1
ATOM 1357 N N . SER A 1 167 ? -7.582 43.031 7.445 1 88.75 167 SER A N 1
ATOM 1358 C CA . SER A 1 167 ? -8.188 43.281 8.75 1 88.75 167 SER A CA 1
ATOM 1359 C C . SER A 1 167 ? -7.289 44.188 9.609 1 88.75 167 SER A C 1
ATOM 1361 O O . SER A 1 167 ? -7.5 44.281 10.812 1 88.75 167 SER A O 1
ATOM 1363 N N . LYS A 1 168 ? -6.18 44.625 9.109 1 87.56 168 LYS A N 1
ATOM 1364 C CA . LYS A 1 168 ? -5.27 45.625 9.68 1 87.56 168 LYS A CA 1
ATOM 1365 C C . LYS A 1 168 ? -4.406 45 10.773 1 87.56 168 LYS A C 1
ATOM 1367 O O . LYS A 1 168 ? -3.979 45.688 11.703 1 87.56 168 LYS A O 1
ATOM 1372 N N . ASP A 1 169 ? -4.367 43.719 10.805 1 88.81 169 ASP A N 1
ATOM 1373 C CA . ASP A 1 169 ? -3.379 43.031 11.625 1 88.81 169 ASP A CA 1
ATOM 1374 C C . ASP A 1 169 ? -2.074 42.812 10.859 1 88.81 169 ASP A C 1
ATOM 1376 O O . ASP A 1 169 ? -1.886 41.781 10.211 1 88.81 169 ASP A O 1
ATOM 1380 N N . TYR A 1 170 ? -1.144 43.656 11.109 1 90.12 170 TYR A N 1
ATOM 1381 C CA . TYR A 1 170 ? 0.067 43.656 10.297 1 90.12 170 TYR A CA 1
ATOM 1382 C C . TYR A 1 170 ? 1.155 42.812 10.93 1 90.12 170 TYR A C 1
ATOM 1384 O O . TYR A 1 170 ? 2.172 42.531 10.297 1 90.12 170 TYR A O 1
ATOM 1392 N N . ASN A 1 171 ? 0.934 42.375 12.109 1 90.06 171 ASN A N 1
ATOM 1393 C CA . ASN A 1 171 ? 1.919 41.562 12.789 1 90.06 171 ASN A CA 1
ATOM 1394 C C . ASN A 1 171 ? 1.816 40.094 12.352 1 90.06 171 ASN A C 1
ATOM 1396 O O . ASN A 1 171 ? 2.824 39.375 12.289 1 90.06 171 ASN A O 1
ATOM 1400 N N . GLN A 1 172 ? 0.646 39.625 12 1 92.62 172 GLN A N 1
ATOM 1401 C CA . GLN A 1 172 ? 0.396 38.219 11.695 1 92.62 172 GLN A CA 1
ATOM 1402 C C . GLN A 1 172 ? 1.17 37.781 10.453 1 92.62 172 GLN A C 1
ATOM 1404 O O . GLN A 1 172 ? 1.796 36.719 10.453 1 92.62 172 GLN A O 1
ATOM 1409 N N . PRO A 1 173 ? 1.149 38.562 9.422 1 94.62 173 PRO A N 1
ATOM 1410 C CA . PRO A 1 173 ? 1.929 38.188 8.25 1 94.62 173 PRO A CA 1
ATOM 1411 C C . PRO A 1 173 ? 3.414 38 8.555 1 94.62 173 PRO A C 1
ATOM 1413 O O . PRO A 1 173 ? 4.066 37.125 7.984 1 94.62 173 PRO A O 1
ATOM 1416 N N . ILE A 1 174 ? 3.938 38.781 9.469 1 94.62 174 ILE A N 1
ATOM 1417 C CA . ILE A 1 174 ? 5.344 38.688 9.844 1 94.62 174 ILE A CA 1
ATOM 1418 C C . ILE A 1 174 ? 5.598 37.375 10.586 1 94.62 174 ILE A C 1
ATOM 1420 O O . ILE A 1 174 ? 6.559 36.656 10.289 1 94.62 174 ILE A O 1
ATOM 1424 N N . CYS A 1 175 ? 4.723 37.094 11.516 1 94.38 175 CYS A N 1
ATOM 1425 C CA . CYS A 1 175 ? 4.82 35.844 12.266 1 94.38 175 CYS A CA 1
ATOM 1426 C C . CYS A 1 175 ? 4.695 34.656 11.344 1 94.38 175 CYS A C 1
ATOM 1428 O O . CYS A 1 175 ? 5.465 33.688 11.461 1 94.38 175 CYS A O 1
ATOM 1430 N N . ILE A 1 176 ? 3.758 34.75 10.422 1 96.94 176 ILE A N 1
ATOM 1431 C CA . ILE A 1 176 ? 3.514 33.656 9.492 1 96.94 176 ILE A CA 1
ATOM 1432 C C . ILE A 1 176 ? 4.734 33.469 8.594 1 96.94 176 ILE A C 1
ATOM 1434 O O . ILE A 1 176 ? 5.145 32.312 8.328 1 96.94 176 ILE A O 1
ATOM 1438 N N . ALA A 1 177 ? 5.301 34.562 8.133 1 96.75 177 ALA A N 1
ATOM 1439 C CA . ALA A 1 177 ? 6.488 34.469 7.285 1 96.75 177 ALA A CA 1
ATOM 1440 C C . ALA A 1 177 ? 7.629 33.75 8.008 1 96.75 177 ALA A C 1
ATOM 1442 O O . ALA A 1 177 ? 8.305 32.906 7.438 1 96.75 177 ALA A O 1
ATOM 1443 N N . SER A 1 178 ? 7.824 34.156 9.234 1 95.94 178 SER A N 1
ATOM 1444 C CA . SER A 1 178 ? 8.867 33.531 10.039 1 95.94 178 SER A CA 1
ATOM 1445 C C . SER A 1 178 ? 8.602 32.062 10.227 1 95.94 178 SER A C 1
ATOM 1447 O O . SER A 1 178 ? 9.508 31.234 10.102 1 95.94 178 SER A O 1
ATOM 1449 N N . PHE A 1 179 ? 7.422 31.703 10.516 1 96.62 179 PHE A N 1
ATOM 1450 C CA . PHE A 1 179 ? 7.016 30.312 10.711 1 96.62 179 PHE A CA 1
ATOM 1451 C C . PHE A 1 179 ? 7.238 29.5 9.445 1 96.62 179 PHE A C 1
ATOM 1453 O O . PHE A 1 179 ? 7.801 28.406 9.5 1 96.62 179 PHE A O 1
ATOM 1460 N N . LEU A 1 180 ? 6.77 30 8.312 1 97.62 180 LEU A N 1
ATOM 1461 C CA . LEU A 1 180 ? 6.906 29.297 7.047 1 97.62 180 LEU A CA 1
ATOM 1462 C C . LEU A 1 180 ? 8.375 29.141 6.672 1 97.62 180 LEU A C 1
ATOM 1464 O O . LEU A 1 180 ? 8.758 28.141 6.066 1 97.62 180 LEU A O 1
ATOM 1468 N N . ALA A 1 181 ? 9.156 30.141 7.004 1 96.69 181 ALA A N 1
ATOM 1469 C CA . ALA A 1 181 ? 10.586 30.031 6.746 1 96.69 181 ALA A CA 1
ATOM 1470 C C . ALA A 1 181 ? 11.211 28.891 7.539 1 96.69 181 ALA A C 1
ATOM 1472 O O . ALA A 1 181 ? 12.07 28.172 7.027 1 96.69 181 ALA A O 1
ATOM 1473 N N . GLU A 1 182 ? 10.781 28.797 8.727 1 95.56 182 GLU A N 1
ATOM 1474 C CA . GLU A 1 182 ? 11.25 27.688 9.57 1 95.56 182 GLU A CA 1
ATOM 1475 C C . GLU A 1 182 ? 10.82 26.344 9 1 95.56 182 GLU A C 1
ATOM 1477 O O . GLU A 1 182 ? 11.609 25.391 8.984 1 95.56 182 GLU A O 1
ATOM 1482 N N . LEU A 1 183 ? 9.617 26.25 8.547 1 96.75 183 LEU A N 1
ATOM 1483 C CA . LEU A 1 183 ? 9.117 25.016 7.941 1 96.75 183 LEU A CA 1
ATOM 1484 C C . LEU A 1 183 ? 9.922 24.656 6.695 1 96.75 183 LEU A C 1
ATOM 1486 O O . LEU A 1 183 ? 10.305 23.5 6.508 1 96.75 183 LEU A O 1
ATOM 1490 N N . ASP A 1 184 ? 10.125 25.703 5.914 1 96.81 184 ASP A N 1
ATOM 1491 C CA . ASP A 1 184 ? 10.891 25.484 4.691 1 96.81 184 ASP A CA 1
ATOM 1492 C C . ASP A 1 184 ? 12.281 24.922 5.012 1 96.81 184 ASP A C 1
ATOM 1494 O O . ASP A 1 184 ? 12.734 23.984 4.367 1 96.81 184 ASP A O 1
ATOM 1498 N N . ALA A 1 185 ? 12.938 25.547 6 1 95.69 185 ALA A N 1
ATOM 1499 C CA . ALA A 1 185 ? 14.258 25.062 6.422 1 95.69 185 ALA A CA 1
ATOM 1500 C C . ALA A 1 185 ? 14.195 23.625 6.91 1 95.69 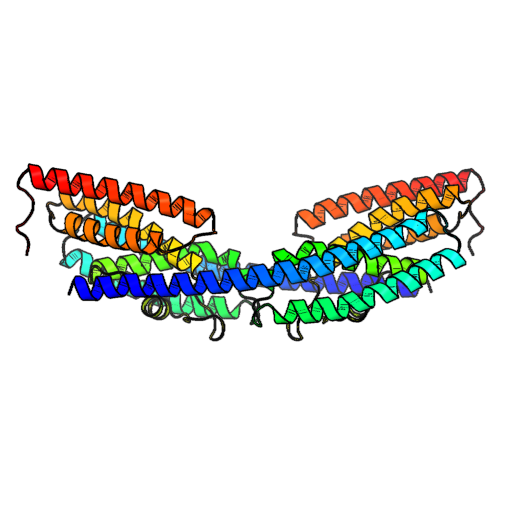185 ALA A C 1
ATOM 1502 O O . ALA A 1 185 ? 15.07 22.812 6.59 1 95.69 185 ALA A O 1
ATOM 1503 N N . GLY A 1 186 ? 13.203 23.297 7.66 1 95.94 186 GLY A N 1
ATOM 1504 C CA . GLY A 1 186 ? 13.023 21.953 8.156 1 95.94 186 GLY A CA 1
ATOM 1505 C C . GLY A 1 186 ? 12.82 20.922 7.047 1 95.94 186 GLY A C 1
ATOM 1506 O O . GLY A 1 186 ? 13.484 19.891 7.02 1 95.94 186 GLY A O 1
ATOM 1507 N N . PHE A 1 187 ? 11.938 21.219 6.137 1 96.94 187 PHE A N 1
ATOM 1508 C CA . PHE A 1 187 ? 11.625 20.297 5.047 1 96.94 187 PHE A CA 1
ATOM 1509 C C . PHE A 1 187 ? 12.836 20.109 4.141 1 96.94 187 PHE A C 1
ATOM 1511 O O . PHE A 1 187 ? 13.008 19.047 3.545 1 96.94 187 PHE A O 1
ATOM 1518 N N . ARG A 1 188 ? 13.672 21.094 4.008 1 95.12 188 ARG A N 1
ATOM 1519 C CA . ARG A 1 188 ? 14.875 21 3.182 1 95.12 188 ARG A CA 1
ATOM 1520 C C . ARG A 1 188 ? 15.844 19.953 3.732 1 95.12 188 ARG A C 1
ATOM 1522 O O . ARG A 1 188 ? 16.656 19.406 2.992 1 95.12 188 ARG A O 1
ATOM 1529 N N . LEU A 1 189 ? 15.766 19.766 5.039 1 94.38 189 LEU A N 1
ATOM 1530 C CA . LEU A 1 189 ? 16.641 18.781 5.68 1 94.38 189 LEU A CA 1
ATOM 1531 C C . LEU A 1 189 ? 16.203 17.359 5.332 1 94.38 189 LEU A C 1
ATOM 1533 O O . LEU A 1 189 ? 16.969 16.406 5.516 1 94.38 189 LEU A O 1
ATOM 1537 N N . LEU A 1 190 ? 15.008 17.234 4.887 1 95.19 190 LEU A N 1
ATOM 1538 C CA . LEU A 1 190 ? 14.438 15.914 4.645 1 95.19 190 LEU A CA 1
ATOM 1539 C C . LEU A 1 190 ? 14.781 15.43 3.24 1 95.19 190 LEU A C 1
ATOM 1541 O O . LEU A 1 190 ? 14.789 16.219 2.289 1 95.19 190 LEU A O 1
ATOM 1545 N N . ASN A 1 191 ? 15.203 14.266 3.094 1 91.62 191 ASN A N 1
ATOM 1546 C CA . ASN A 1 191 ? 15.32 13.617 1.793 1 91.62 191 ASN A CA 1
ATOM 1547 C C . ASN A 1 191 ? 14.039 12.883 1.41 1 91.62 191 ASN A C 1
ATOM 1549 O O . ASN A 1 191 ? 13.93 11.672 1.602 1 91.62 191 ASN A O 1
ATOM 1553 N N . LEU A 1 192 ? 13.18 13.633 0.768 1 92 192 LEU A N 1
ATOM 1554 C CA . LEU A 1 192 ? 11.844 13.117 0.497 1 92 192 LEU A CA 1
ATOM 1555 C C . LEU A 1 192 ? 11.852 12.211 -0.73 1 92 192 LEU A C 1
ATOM 1557 O O . LEU A 1 192 ? 12.18 12.656 -1.833 1 92 192 LEU A O 1
ATOM 1561 N N . LYS A 1 193 ? 11.477 11.039 -0.496 1 88.81 193 LYS A N 1
ATOM 1562 C CA . LYS A 1 193 ? 11.391 10.086 -1.597 1 88.81 193 LYS A CA 1
ATOM 1563 C C . LYS A 1 193 ? 9.961 9.961 -2.107 1 88.81 193 LYS A C 1
ATOM 1565 O O . LYS A 1 193 ? 9.727 9.461 -3.209 1 88.81 193 LYS A O 1
ATOM 1570 N N . ASN A 1 194 ? 9.07 10.375 -1.376 1 91.88 194 ASN A N 1
ATOM 1571 C CA . ASN A 1 194 ? 7.66 10.367 -1.738 1 91.88 194 ASN A CA 1
ATOM 1572 C C . ASN A 1 194 ? 7.328 11.492 -2.717 1 91.88 194 ASN A C 1
ATOM 1574 O O . ASN A 1 194 ? 7.43 12.672 -2.375 1 91.88 194 ASN A O 1
ATOM 1578 N N . ASP A 1 195 ? 6.914 11.148 -3.828 1 92.94 195 ASP A N 1
ATOM 1579 C CA . ASP A 1 195 ? 6.691 12.109 -4.906 1 92.94 195 ASP A CA 1
ATOM 1580 C C . ASP A 1 195 ? 5.602 13.109 -4.535 1 92.94 195 ASP A C 1
ATOM 1582 O O . ASP A 1 195 ? 5.719 14.297 -4.832 1 92.94 195 ASP A O 1
ATOM 1586 N N . SER A 1 196 ? 4.629 12.602 -3.92 1 95.69 196 SER A N 1
ATOM 1587 C CA . SER A 1 196 ? 3.531 13.477 -3.529 1 95.69 196 SER A CA 1
ATOM 1588 C C . SER A 1 196 ? 3.996 14.523 -2.521 1 95.69 196 SER A C 1
ATOM 1590 O O . SER A 1 196 ? 3.668 15.703 -2.65 1 95.69 196 SER A O 1
ATOM 1592 N N . LEU A 1 197 ? 4.793 14.133 -1.615 1 96.31 197 LEU A N 1
ATOM 1593 C CA . LEU A 1 197 ? 5.332 15.039 -0.606 1 96.31 197 LEU A CA 1
ATOM 1594 C C . LEU A 1 197 ? 6.258 16.078 -1.24 1 96.31 197 LEU A C 1
ATOM 1596 O O . LEU A 1 197 ? 6.215 17.25 -0.885 1 96.31 197 LEU A O 1
ATOM 1600 N N . ARG A 1 198 ? 7.047 15.617 -2.17 1 95.56 198 ARG A N 1
ATOM 1601 C CA . ARG A 1 198 ? 7.969 16.531 -2.848 1 95.56 198 ARG A CA 1
ATOM 1602 C C . ARG A 1 198 ? 7.211 17.609 -3.598 1 95.56 198 ARG A C 1
ATOM 1604 O O . ARG A 1 198 ? 7.582 18.797 -3.533 1 95.56 198 ARG A O 1
ATOM 1611 N N . LYS A 1 199 ? 6.219 17.203 -4.223 1 96.56 199 LYS A N 1
ATOM 1612 C CA . LYS A 1 199 ? 5.41 18.141 -4.98 1 96.56 199 LYS A CA 1
ATOM 1613 C C . LYS A 1 199 ? 4.77 19.188 -4.062 1 96.56 199 LYS A C 1
ATOM 1615 O O . LYS A 1 199 ? 4.766 20.375 -4.371 1 96.56 199 LYS A O 1
ATOM 1620 N N . ARG A 1 200 ? 4.27 18.719 -2.977 1 96.94 200 ARG A N 1
ATOM 1621 C CA . ARG A 1 200 ? 3.648 19.641 -2.025 1 96.94 200 ARG A CA 1
ATOM 162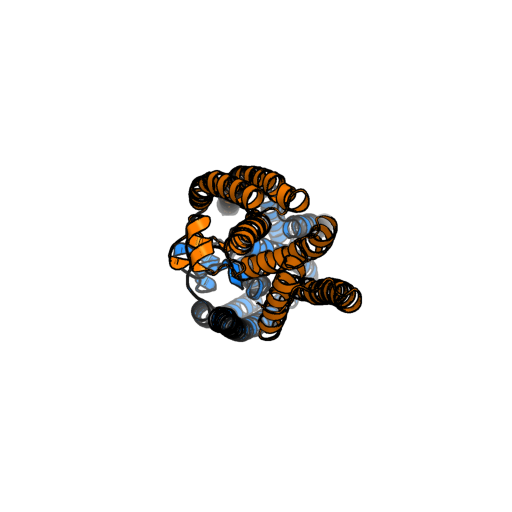2 C C . ARG A 1 200 ? 4.688 20.562 -1.388 1 96.94 200 ARG A C 1
ATOM 1624 O O . ARG A 1 200 ? 4.402 21.719 -1.104 1 96.94 200 ARG A O 1
ATOM 1631 N N . PHE A 1 201 ? 5.855 20.016 -1.157 1 97.62 201 PHE A N 1
ATOM 1632 C CA . PHE A 1 201 ? 6.934 20.828 -0.606 1 97.62 201 PHE A CA 1
ATOM 1633 C C . PHE A 1 201 ? 7.27 21.984 -1.537 1 97.62 201 PHE A C 1
ATOM 1635 O O . PHE A 1 201 ? 7.527 23.094 -1.081 1 97.62 201 PHE A O 1
ATOM 1642 N N . ASP A 1 202 ? 7.219 21.75 -2.803 1 95.81 202 ASP A N 1
ATOM 1643 C CA . ASP A 1 202 ? 7.41 22.828 -3.773 1 95.81 202 ASP A CA 1
ATOM 1644 C C . ASP A 1 202 ? 6.359 23.922 -3.6 1 95.81 202 ASP A C 1
ATOM 1646 O O . ASP A 1 202 ? 6.652 25.094 -3.77 1 95.81 202 ASP A O 1
ATOM 1650 N N . GLY A 1 203 ? 5.246 23.469 -3.281 1 97.25 203 GLY A N 1
ATOM 1651 C CA . GLY A 1 203 ? 4.188 24.422 -2.996 1 97.25 203 GLY A CA 1
ATOM 1652 C C . GLY A 1 203 ? 4.5 25.312 -1.812 1 97.25 203 GLY A C 1
ATOM 1653 O O . GLY A 1 203 ? 4.172 26.5 -1.824 1 97.25 203 GLY A O 1
ATOM 1654 N N . LEU A 1 204 ? 5.105 24.734 -0.813 1 98 204 LEU A N 1
ATOM 1655 C CA . LEU A 1 204 ? 5.496 25.5 0.366 1 98 204 LEU A CA 1
ATOM 1656 C C . LEU A 1 204 ? 6.418 26.656 -0.015 1 98 204 LEU A C 1
ATOM 1658 O O . LEU A 1 204 ? 6.27 27.766 0.499 1 98 204 LEU A O 1
ATOM 1662 N N . LYS A 1 205 ? 7.285 26.406 -0.928 1 96.62 205 LYS A N 1
ATOM 1663 C CA . LYS A 1 205 ? 8.203 27.438 -1.407 1 96.62 205 LYS A CA 1
ATOM 1664 C C . LYS A 1 205 ? 7.445 28.609 -2.016 1 96.62 205 LYS A C 1
ATOM 1666 O O . LYS A 1 205 ? 7.777 29.766 -1.761 1 96.62 205 LYS A O 1
ATOM 1671 N N . TYR A 1 206 ? 6.477 28.297 -2.713 1 96.69 206 TYR A N 1
ATOM 1672 C CA . TYR A 1 206 ? 5.66 29.328 -3.34 1 96.69 206 TYR A CA 1
ATOM 1673 C C . TYR A 1 206 ? 4.852 30.094 -2.297 1 96.69 206 TYR A C 1
ATOM 1675 O O . TYR A 1 206 ? 4.73 31.312 -2.367 1 96.69 206 TYR A O 1
ATOM 1683 N N . ASP A 1 207 ? 4.355 29.391 -1.395 1 97.69 207 ASP A N 1
ATOM 1684 C CA . ASP A 1 207 ? 3.594 30.016 -0.315 1 97.69 207 ASP A CA 1
ATOM 1685 C C . ASP A 1 207 ? 4.465 30.969 0.483 1 97.69 207 ASP A C 1
ATOM 1687 O O . ASP A 1 207 ? 4.039 32.094 0.798 1 97.69 207 ASP A O 1
ATOM 1691 N N . LEU A 1 208 ? 5.637 30.531 0.84 1 97.69 208 LEU A N 1
ATOM 1692 C CA . LEU A 1 208 ? 6.578 31.359 1.578 1 97.69 208 LEU A CA 1
ATOM 1693 C C . LEU A 1 208 ? 6.898 32.625 0.802 1 97.69 208 LEU A C 1
ATOM 1695 O O . LEU A 1 208 ? 6.879 33.719 1.365 1 97.69 208 LEU A O 1
ATOM 1699 N N . LYS A 1 209 ? 7.117 32.531 -0.456 1 97.44 209 LYS A N 1
ATOM 1700 C CA . LYS A 1 209 ? 7.406 33.656 -1.304 1 97.44 209 LYS A CA 1
ATOM 1701 C C . LYS A 1 209 ? 6.242 34.656 -1.305 1 97.44 209 LYS A C 1
ATOM 1703 O O . LYS A 1 209 ? 6.453 35.875 -1.217 1 97.44 209 LYS A O 1
ATOM 1708 N N . LYS A 1 210 ? 5.117 34.156 -1.404 1 97.25 210 LYS A N 1
ATOM 1709 C CA . LYS A 1 210 ? 3.916 35 -1.4 1 97.25 210 LYS A CA 1
ATOM 1710 C C . LYS A 1 210 ? 3.807 35.812 -0.106 1 97.25 210 LYS A C 1
ATOM 1712 O O . LYS A 1 210 ? 3.525 37 -0.135 1 97.25 210 LYS A O 1
ATOM 1717 N N . VAL A 1 211 ? 4.012 35.188 1 1 97.94 211 VAL A N 1
ATOM 1718 C CA . VAL A 1 211 ? 3.887 35.844 2.295 1 97.94 211 VAL A CA 1
ATOM 1719 C C . VAL A 1 211 ? 5.012 36.875 2.467 1 97.94 211 VAL A C 1
ATOM 1721 O O . VAL A 1 211 ? 4.797 37.938 3.021 1 97.94 211 VAL A O 1
ATOM 1724 N N . GLU A 1 212 ? 6.188 36.5 1.989 1 97.19 212 GLU A N 1
ATOM 1725 C CA . GLU A 1 212 ? 7.312 37.438 2.043 1 97.19 212 GLU A CA 1
ATOM 1726 C C . GLU A 1 212 ? 7.023 38.719 1.238 1 97.19 212 GLU A C 1
ATOM 1728 O O . GLU A 1 212 ? 7.418 39.812 1.635 1 97.19 212 GLU A O 1
ATOM 1733 N N . GLU A 1 213 ? 6.379 38.5 0.16 1 97.06 213 GLU A N 1
ATOM 1734 C CA . GLU A 1 213 ? 5.977 39.656 -0.641 1 97.06 213 GLU A CA 1
ATOM 1735 C C . GLU A 1 213 ? 4.98 40.531 0.114 1 97.06 213 GLU A C 1
ATOM 1737 O O . GLU A 1 213 ? 5.039 41.781 0.028 1 97.06 213 GLU A O 1
ATOM 1742 N N . VAL A 1 214 ? 4.086 39.969 0.779 1 96 214 VAL A N 1
ATOM 1743 C CA . VAL A 1 214 ? 3.119 40.719 1.592 1 96 214 VAL A CA 1
ATOM 1744 C C . VAL A 1 214 ? 3.852 41.5 2.666 1 96 214 VAL A C 1
ATOM 1746 O O . VAL A 1 214 ? 3.566 42.688 2.871 1 96 214 VAL A O 1
ATOM 1749 N N . VAL A 1 215 ? 4.781 40.906 3.348 1 96 215 VAL A N 1
ATOM 1750 C CA . VAL A 1 215 ? 5.555 41.562 4.402 1 96 215 VAL A CA 1
ATOM 1751 C C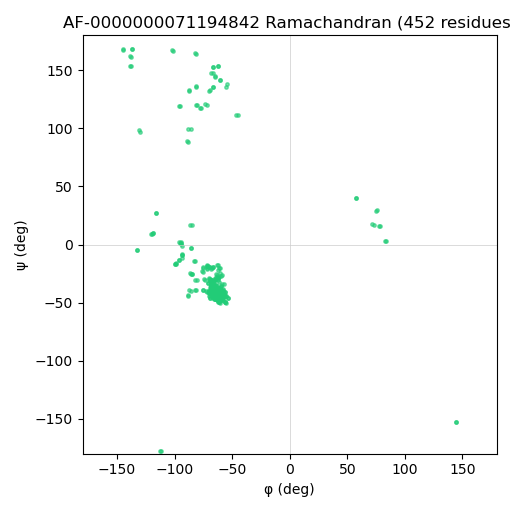 . VAL A 1 215 ? 6.359 42.719 3.812 1 96 215 VAL A C 1
ATOM 1753 O O . VAL A 1 215 ? 6.465 43.781 4.426 1 96 215 VAL A O 1
ATOM 1756 N N . TYR A 1 216 ? 6.898 42.469 2.617 1 95.81 216 TYR A N 1
ATOM 1757 C CA . TYR A 1 216 ? 7.641 43.5 1.921 1 95.81 216 TYR A CA 1
ATOM 1758 C C . TYR A 1 216 ? 6.758 44.719 1.659 1 95.81 216 TYR A C 1
ATOM 1760 O O . TYR A 1 216 ? 7.148 45.875 1.948 1 95.81 216 TYR A O 1
ATOM 1768 N N . ASP A 1 217 ? 5.59 44.469 1.193 1 94.44 217 ASP A N 1
ATOM 1769 C CA . ASP A 1 217 ? 4.645 45.531 0.895 1 94.44 217 ASP A CA 1
ATOM 1770 C C . ASP A 1 217 ? 4.285 46.312 2.156 1 94.44 217 ASP A C 1
ATOM 1772 O O . ASP A 1 217 ? 4.164 47.531 2.117 1 94.44 217 ASP A O 1
ATOM 1776 N N . LEU A 1 218 ? 4.156 45.656 3.264 1 93.56 218 LEU A N 1
ATOM 1777 C CA . LEU A 1 218 ? 3.855 46.281 4.539 1 93.56 218 LEU A CA 1
ATOM 1778 C C . LEU A 1 218 ? 5.023 47.156 4.996 1 93.56 218 LEU A C 1
ATOM 1780 O O . LEU A 1 218 ? 4.816 48.25 5.535 1 93.56 218 LEU A O 1
ATOM 1784 N N . SER A 1 219 ? 6.172 46.688 4.73 1 92.19 219 SER A N 1
ATOM 1785 C CA . SER A 1 219 ? 7.379 47.406 5.164 1 92.19 219 SER A CA 1
ATOM 1786 C C . SER A 1 219 ? 7.586 48.688 4.387 1 92.19 219 SER A C 1
ATOM 1788 O O . SER A 1 219 ? 7.934 49.719 4.965 1 92.19 219 SER A O 1
ATOM 1790 N N . ILE A 1 220 ? 7.344 48.594 3.15 1 92.38 220 ILE A N 1
ATOM 1791 C CA . ILE A 1 220 ? 7.613 49.75 2.305 1 92.38 220 ILE A CA 1
ATOM 1792 C C . ILE A 1 220 ? 6.523 50.812 2.508 1 92.38 220 ILE A C 1
ATOM 1794 O O . ILE A 1 220 ? 6.727 52 2.201 1 92.38 220 ILE A O 1
ATOM 1798 N N . ARG A 1 221 ? 5.426 50.375 3.027 1 91.5 221 ARG A N 1
ATOM 1799 C CA . ARG A 1 221 ? 4.316 51.312 3.266 1 91.5 221 ARG A CA 1
ATOM 1800 C C . ARG A 1 221 ? 4.355 51.844 4.688 1 91.5 221 ARG A C 1
ATOM 1802 O O . ARG A 1 221 ? 3.516 52.656 5.066 1 91.5 221 ARG A O 1
ATOM 1809 N N . GLY A 1 222 ? 5.383 51.438 5.516 1 86.56 222 GLY A N 1
ATOM 1810 C CA . GLY A 1 222 ? 5.555 51.906 6.883 1 86.56 222 GLY A CA 1
ATOM 1811 C C . GLY A 1 222 ? 4.539 51.312 7.844 1 86.56 222 GLY A C 1
ATOM 1812 O O . GLY A 1 222 ? 4.223 51.906 8.867 1 86.56 222 GLY A O 1
ATOM 1813 N N . LEU A 1 223 ? 3.932 50.281 7.426 1 84.38 223 LEU A N 1
ATOM 1814 C CA . LEU A 1 223 ? 2.887 49.656 8.227 1 84.38 223 LEU A CA 1
ATOM 1815 C C . LEU A 1 223 ? 3.455 48.531 9.078 1 84.38 223 LEU A C 1
ATOM 1817 O O . LEU A 1 223 ? 2.746 47.969 9.906 1 84.38 223 LEU A O 1
ATOM 1821 N N . LYS A 1 224 ? 4.766 48.25 8.961 1 77.31 224 LYS A N 1
ATOM 1822 C CA . LYS A 1 224 ? 5.406 47.219 9.773 1 77.31 224 LYS A CA 1
ATOM 1823 C C . LYS A 1 224 ? 5.543 47.656 11.227 1 77.31 224 LYS A C 1
ATOM 1825 O O . LYS A 1 224 ? 6.09 48.75 11.508 1 77.31 224 LYS A O 1
ATOM 1830 N N . PRO A 1 225 ? 4.93 46.875 12.008 1 73.25 225 PRO A N 1
ATOM 1831 C CA . PRO A 1 225 ? 5.082 47.281 13.414 1 73.25 225 PRO A CA 1
ATOM 1832 C C . PRO A 1 225 ? 6.527 47.188 13.898 1 73.25 225 PRO A C 1
ATOM 1834 O O . PRO A 1 225 ? 7.32 46.406 13.352 1 73.25 225 PRO A O 1
ATOM 1837 N N . PRO A 1 226 ? 6.918 48.094 14.758 1 67.56 226 PRO A N 1
ATOM 1838 C CA . PRO A 1 226 ? 8.281 48.031 15.297 1 67.56 226 PRO A CA 1
ATOM 1839 C C . PRO A 1 226 ? 8.586 46.688 15.938 1 67.56 226 PRO A C 1
ATOM 1841 O O . PRO A 1 226 ? 7.664 45.969 16.375 1 67.56 226 PRO A O 1
ATOM 1844 N N . PRO A 1 227 ? 9.805 46.156 15.625 1 59.28 227 PRO A N 1
ATOM 1845 C CA . PRO A 1 227 ? 10.156 44.844 16.188 1 59.28 227 PRO A CA 1
ATOM 1846 C C . PRO A 1 227 ? 9.812 44.75 17.672 1 59.28 227 PRO A C 1
ATOM 1848 O O . PRO A 1 227 ? 9.945 45.719 18.422 1 59.28 227 PRO A O 1
ATOM 1851 N N . SER A 1 228 ? 8.945 44.031 17.953 1 46.88 228 SER A N 1
ATOM 1852 C CA . SER A 1 228 ? 8.695 43.875 19.391 1 46.88 228 SER A CA 1
ATOM 1853 C C . SER A 1 228 ? 9.961 43.469 20.125 1 46.88 228 SER A C 1
ATOM 1855 O O . SER A 1 228 ? 10.797 42.75 19.609 1 46.88 228 SER A O 1
ATOM 1857 N N . MET B 1 1 ? 12.375 33.188 23.141 1 36.06 1 MET B N 1
ATOM 1858 C CA . MET B 1 1 ? 11.227 32.281 22.969 1 36.06 1 MET B CA 1
ATOM 1859 C C . MET B 1 1 ? 11.188 31.75 21.547 1 36.06 1 MET B C 1
ATOM 1861 O O . MET B 1 1 ? 10.875 30.562 21.344 1 36.06 1 MET B O 1
ATOM 1865 N N . ALA B 1 2 ? 11.492 32.656 20.516 1 49.59 2 ALA B N 1
ATOM 1866 C CA . ALA B 1 2 ? 11.57 32.344 19.094 1 49.59 2 ALA B CA 1
ATOM 1867 C C . ALA B 1 2 ? 12.695 31.344 18.828 1 49.59 2 ALA B C 1
ATOM 1869 O O . ALA B 1 2 ? 12.508 30.375 18.094 1 49.59 2 ALA B O 1
ATOM 1870 N N . ASP B 1 3 ? 13.789 31.5 19.422 1 48.19 3 ASP B N 1
ATOM 1871 C CA . ASP B 1 3 ? 15 30.703 19.203 1 48.19 3 ASP B CA 1
ATOM 1872 C C . ASP B 1 3 ? 14.836 29.281 19.734 1 48.19 3 ASP B C 1
ATOM 1874 O O . ASP B 1 3 ? 15.258 28.328 19.078 1 48.19 3 ASP B O 1
ATOM 1878 N N . ASP B 1 4 ? 14.18 29.125 20.922 1 51.75 4 ASP B N 1
ATOM 1879 C CA . ASP B 1 4 ? 13.953 27.812 21.516 1 51.75 4 ASP B CA 1
ATOM 1880 C C . ASP B 1 4 ? 12.961 27 20.703 1 51.75 4 ASP B C 1
ATOM 1882 O O . ASP B 1 4 ? 13.156 25.797 20.5 1 51.75 4 ASP B O 1
ATOM 1886 N N . ASP B 1 5 ? 12.07 27.781 20.078 1 56.5 5 ASP B N 1
ATOM 1887 C CA . ASP B 1 5 ? 11.062 27.109 19.25 1 56.5 5 ASP B CA 1
ATOM 1888 C C . ASP B 1 5 ? 11.656 26.625 17.938 1 56.5 5 ASP B C 1
ATOM 1890 O O . ASP B 1 5 ? 11.328 25.531 17.469 1 56.5 5 ASP B O 1
ATOM 1894 N N . SER B 1 6 ? 12.555 27.516 17.406 1 56.22 6 SER B N 1
ATOM 1895 C CA . SER B 1 6 ? 13.219 27.141 16.156 1 56.22 6 SER B CA 1
ATOM 1896 C C . SER B 1 6 ? 14.078 25.891 16.344 1 56.22 6 SER B C 1
ATOM 1898 O O . SER B 1 6 ? 14.156 25.047 15.461 1 56.22 6 SER B O 1
ATOM 1900 N N . ARG B 1 7 ? 14.781 25.875 17.5 1 58.03 7 ARG B N 1
ATOM 1901 C CA . ARG B 1 7 ? 15.586 24.703 17.828 1 58.03 7 ARG B CA 1
ATOM 1902 C C . ARG B 1 7 ? 14.711 23.453 17.953 1 58.03 7 ARG B C 1
ATOM 1904 O O . ARG B 1 7 ? 15.133 22.359 17.578 1 58.03 7 ARG B O 1
ATOM 1911 N N . ASN B 1 8 ? 13.477 23.812 18.156 1 82.81 8 ASN B N 1
ATOM 1912 C CA . ASN B 1 8 ? 12.562 22.688 18.391 1 82.81 8 ASN B CA 1
ATOM 1913 C C . ASN B 1 8 ? 12.047 22.109 17.094 1 82.81 8 ASN B C 1
ATOM 1915 O O . ASN B 1 8 ? 12.039 20.891 16.906 1 82.81 8 ASN B O 1
ATOM 1919 N N . VAL B 1 9 ? 12.078 23.062 16.062 1 87.06 9 VAL B N 1
ATOM 1920 C CA . VAL B 1 9 ? 11.586 22.609 14.766 1 87.06 9 VAL B CA 1
ATOM 1921 C C . VAL B 1 9 ? 12.688 21.828 14.039 1 87.06 9 VAL B C 1
ATOM 1923 O O . VAL B 1 9 ? 12.438 20.75 13.5 1 87.06 9 VAL B O 1
ATOM 1926 N N . TYR B 1 10 ? 13.891 22.375 14.219 1 87.81 10 TYR B N 1
ATOM 1927 C CA . TYR B 1 10 ? 15.023 21.703 13.578 1 87.81 10 TYR B CA 1
ATOM 1928 C C . TYR B 1 10 ? 15.234 20.312 14.172 1 87.81 10 TYR B C 1
ATOM 1930 O O . TYR B 1 10 ? 15.492 19.359 13.438 1 87.81 10 TYR B O 1
ATOM 1938 N N . SER B 1 11 ? 15.156 20.281 15.43 1 91.69 11 SER B N 1
ATOM 1939 C CA . SER B 1 11 ? 15.352 19 16.094 1 91.69 11 SER B CA 1
ATOM 1940 C C . SER B 1 11 ? 14.273 18 15.695 1 91.69 11 SER B C 1
ATOM 1942 O O . SER B 1 11 ? 14.555 16.812 15.5 1 91.69 11 SER B O 1
ATOM 1944 N N . MET B 1 12 ? 13.133 18.5 15.57 1 92.62 12 MET B N 1
ATOM 1945 C CA . MET B 1 12 ? 12.016 17.641 15.164 1 92.62 12 MET B CA 1
ATOM 1946 C C . MET B 1 12 ? 12.227 17.094 13.758 1 92.62 12 MET B C 1
ATOM 1948 O O . MET B 1 12 ? 12.094 15.891 13.539 1 92.62 12 MET B O 1
ATOM 1952 N N . PHE B 1 13 ? 12.672 17.922 12.852 1 95.44 13 PHE B N 1
ATOM 1953 C CA . PHE B 1 13 ? 12.867 17.5 11.469 1 95.44 13 PHE B CA 1
ATOM 1954 C C . PHE B 1 13 ? 14.094 16.625 11.336 1 95.44 13 PHE B C 1
ATOM 1956 O O . PHE B 1 13 ? 14.125 15.711 10.5 1 95.44 13 PHE B O 1
ATOM 1963 N N . SER B 1 14 ? 15.039 16.906 12.219 1 94.19 14 SER B N 1
ATOM 1964 C CA . SER B 1 14 ? 16.203 16.047 12.227 1 94.19 14 SER B CA 1
ATOM 1965 C C . SER B 1 14 ? 15.836 14.617 12.641 1 94.19 14 SER B C 1
ATOM 1967 O O . SER B 1 14 ? 16.344 13.648 12.07 1 94.19 14 SER B O 1
ATOM 1969 N N . GLU B 1 15 ? 14.992 14.531 13.562 1 93.88 15 GLU B N 1
ATOM 1970 C CA . GLU B 1 15 ? 14.508 13.227 14 1 93.88 15 GLU B CA 1
ATOM 1971 C C . GLU B 1 15 ? 13.719 12.531 12.891 1 93.88 15 GLU B C 1
ATOM 1973 O O . GLU B 1 15 ? 13.852 11.32 12.688 1 93.88 15 GLU B O 1
ATOM 1978 N N . ILE B 1 16 ? 12.93 13.266 12.258 1 95.12 16 ILE B N 1
ATOM 1979 C CA . ILE B 1 16 ? 12.141 12.734 11.148 1 95.12 16 ILE B CA 1
ATOM 1980 C C . ILE B 1 16 ? 13.07 12.242 10.047 1 95.12 16 ILE B C 1
ATOM 1982 O O . ILE B 1 16 ? 12.875 11.156 9.492 1 95.12 16 ILE B O 1
ATOM 1986 N N . GLN B 1 17 ? 14.094 13.062 9.75 1 95.69 17 GLN B N 1
ATOM 1987 C CA . GLN B 1 17 ? 15.062 12.672 8.734 1 95.69 17 GLN B CA 1
ATOM 1988 C C . GLN B 1 17 ? 15.766 11.375 9.109 1 95.69 17 GLN B C 1
ATOM 1990 O O . GLN B 1 17 ? 16.031 10.531 8.25 1 95.69 17 GLN B O 1
ATOM 1995 N N . GLU B 1 18 ? 16.047 11.266 10.352 1 95.06 18 GLU B N 1
ATOM 1996 C CA . GLU B 1 18 ? 16.656 10.023 10.82 1 95.06 18 GLU B CA 1
ATOM 1997 C C . GLU B 1 18 ? 15.75 8.828 10.578 1 95.06 18 GLU B C 1
ATOM 1999 O O . GLU B 1 18 ? 16.203 7.766 10.164 1 95.06 18 GLU B O 1
ATOM 2004 N N . HIS B 1 19 ? 14.508 9.016 10.781 1 93.31 19 HIS B N 1
ATOM 2005 C CA . HIS B 1 19 ? 13.531 7.953 10.539 1 93.31 19 HIS B CA 1
ATOM 2006 C C . HIS B 1 19 ? 13.461 7.594 9.062 1 93.31 19 HIS B C 1
ATOM 2008 O O . HIS B 1 19 ? 13.398 6.414 8.711 1 93.31 19 HIS B O 1
ATOM 2014 N N . PHE B 1 20 ? 13.5 8.578 8.289 1 94 20 PHE B N 1
ATOM 2015 C CA . PHE B 1 20 ? 13.477 8.336 6.855 1 94 20 PHE B CA 1
ATOM 2016 C C . PHE B 1 20 ? 14.727 7.586 6.41 1 94 20 PHE B C 1
ATOM 2018 O O . PHE B 1 20 ? 14.656 6.688 5.566 1 94 20 PHE B O 1
ATOM 2025 N N . SER B 1 21 ? 15.852 7.98 6.969 1 95.38 21 SER B N 1
ATOM 2026 C CA . SER B 1 21 ? 17.109 7.305 6.637 1 95.38 21 SER B CA 1
ATOM 2027 C C . SER B 1 21 ? 17.062 5.836 7.047 1 95.38 21 SER B C 1
ATOM 2029 O O . SER B 1 21 ? 17.516 4.965 6.297 1 95.38 21 SER B O 1
ATOM 2031 N N . ASP B 1 22 ? 16.516 5.613 8.164 1 95.5 22 ASP B N 1
ATOM 2032 C CA . ASP B 1 22 ? 16.359 4.242 8.648 1 95.5 22 ASP B CA 1
ATOM 2033 C C . ASP B 1 22 ? 15.453 3.434 7.723 1 95.5 22 ASP B C 1
ATOM 2035 O O . ASP B 1 22 ? 15.758 2.289 7.387 1 95.5 22 ASP B O 1
ATOM 2039 N N . ASP B 1 23 ? 14.398 3.984 7.398 1 94.81 23 ASP B N 1
ATOM 2040 C CA . ASP B 1 23 ? 13.453 3.33 6.496 1 94.81 23 ASP B CA 1
ATOM 2041 C C . ASP B 1 23 ? 14.109 3.021 5.148 1 94.81 23 ASP B C 1
ATOM 2043 O O . ASP B 1 23 ? 13.898 1.947 4.582 1 94.81 23 ASP B O 1
ATOM 2047 N N . GLN B 1 24 ? 14.883 3.932 4.641 1 95.12 24 GLN B N 1
ATOM 2048 C CA . GLN B 1 24 ? 15.602 3.734 3.381 1 95.12 24 GLN B CA 1
ATOM 2049 C C . GLN B 1 24 ? 16.562 2.561 3.475 1 95.12 24 GLN B C 1
ATOM 2051 O O . GLN B 1 24 ? 16.719 1.787 2.525 1 95.12 24 GLN B O 1
ATOM 2056 N N . GLU B 1 25 ? 17.203 2.523 4.535 1 97.06 25 GLU B N 1
ATOM 2057 C CA . GLU B 1 25 ? 18.125 1.412 4.746 1 97.06 25 GLU B CA 1
ATOM 2058 C C . GLU B 1 25 ? 17.391 0.077 4.762 1 97.06 25 GLU B C 1
ATOM 2060 O O . GLU B 1 25 ? 17.844 -0.896 4.156 1 97.06 25 GLU B O 1
ATOM 2065 N N . ILE B 1 26 ? 16.25 0.037 5.422 1 97.56 26 ILE B N 1
ATOM 2066 C CA . ILE B 1 26 ? 15.43 -1.165 5.465 1 97.56 26 ILE B CA 1
ATOM 2067 C C . ILE B 1 26 ? 15.016 -1.556 4.047 1 97.56 26 ILE B C 1
ATOM 2069 O O . ILE B 1 26 ? 15.148 -2.717 3.652 1 97.56 26 ILE B O 1
ATOM 2073 N N . ARG B 1 27 ? 14.578 -0.62 3.295 1 97.62 27 ARG B N 1
ATOM 2074 C CA . ARG B 1 27 ? 14.133 -0.875 1.93 1 97.62 27 ARG B CA 1
ATOM 2075 C C . ARG B 1 27 ? 15.281 -1.391 1.065 1 97.62 27 ARG B C 1
ATOM 2077 O O . ARG B 1 27 ? 15.078 -2.27 0.225 1 97.62 27 ARG B O 1
ATOM 2084 N N . GLU B 1 28 ? 16.453 -0.821 1.253 1 97.44 28 GLU B N 1
ATOM 2085 C CA . GLU B 1 28 ? 17.625 -1.286 0.503 1 97.44 28 GLU B CA 1
ATOM 2086 C C . GLU B 1 28 ? 17.953 -2.732 0.852 1 97.44 28 GLU B C 1
ATOM 2088 O O . GLU B 1 28 ? 18.234 -3.541 -0.035 1 97.44 28 GLU B O 1
ATOM 2093 N N . ASN B 1 29 ? 17.891 -3.02 2.068 1 98.31 29 ASN B N 1
ATOM 2094 C CA . ASN B 1 29 ? 18.141 -4.391 2.502 1 98.31 29 ASN B CA 1
ATOM 2095 C C . ASN B 1 29 ? 17.109 -5.355 1.949 1 98.31 29 ASN B C 1
ATOM 2097 O O . ASN B 1 29 ? 17.438 -6.469 1.544 1 98.31 29 ASN B O 1
ATOM 2101 N N . ILE B 1 30 ? 15.883 -4.965 1.965 1 98.56 30 ILE B N 1
ATOM 2102 C CA . ILE B 1 30 ? 14.797 -5.77 1.409 1 98.56 30 ILE B CA 1
ATOM 2103 C C . ILE B 1 30 ? 15.047 -6.012 -0.077 1 98.56 30 ILE B C 1
ATOM 2105 O O . ILE B 1 30 ? 14.914 -7.141 -0.559 1 98.56 30 ILE B O 1
ATOM 2109 N N . ARG B 1 31 ? 15.422 -4.961 -0.757 1 98.25 31 ARG B N 1
ATOM 2110 C CA . ARG B 1 31 ? 15.68 -5.074 -2.189 1 98.25 31 ARG B CA 1
ATOM 2111 C C . ARG B 1 31 ? 16.766 -6.098 -2.471 1 98.25 31 ARG B C 1
ATOM 2113 O O . ARG B 1 31 ? 16.656 -6.898 -3.402 1 98.25 31 ARG B O 1
ATOM 2120 N N . VAL B 1 32 ? 17.812 -6.023 -1.691 1 98.25 32 VAL B N 1
ATOM 2121 C CA . VAL B 1 32 ? 18.922 -6.965 -1.848 1 98.25 32 VAL B CA 1
ATOM 2122 C C . VAL B 1 32 ? 18.422 -8.391 -1.625 1 98.25 32 VAL B C 1
ATOM 2124 O O . VAL B 1 32 ? 18.719 -9.289 -2.414 1 98.25 32 VAL B O 1
ATOM 2127 N N . ALA B 1 33 ? 17.656 -8.609 -0.59 1 98.38 33 ALA B N 1
ATOM 2128 C CA . ALA B 1 33 ? 17.109 -9.93 -0.285 1 98.38 33 ALA B CA 1
ATOM 2129 C C . ALA B 1 33 ? 16.188 -10.414 -1.395 1 98.38 33 ALA B C 1
ATOM 2131 O O . ALA B 1 33 ? 16.234 -11.578 -1.786 1 98.38 33 ALA B O 1
ATOM 2132 N N . VAL B 1 34 ? 15.383 -9.523 -1.912 1 98.62 34 VAL B N 1
ATOM 2133 C CA . VAL B 1 34 ? 14.422 -9.852 -2.959 1 98.62 34 VAL B CA 1
ATOM 2134 C C . VAL B 1 34 ? 15.164 -10.18 -4.254 1 98.62 34 VAL B C 1
ATOM 2136 O O . VAL B 1 34 ? 14.758 -11.078 -5 1 98.62 34 VAL B O 1
ATOM 2139 N N . ARG B 1 35 ? 16.234 -9.5 -4.512 1 98.12 35 ARG B N 1
ATOM 2140 C CA . ARG B 1 35 ? 17.031 -9.766 -5.703 1 98.12 35 ARG B CA 1
ATOM 2141 C C . ARG B 1 35 ? 17.547 -11.195 -5.703 1 98.12 35 ARG B C 1
ATOM 2143 O O . ARG B 1 35 ? 17.594 -11.852 -6.746 1 98.12 35 ARG B O 1
ATOM 2150 N N . ALA B 1 36 ? 17.938 -11.625 -4.59 1 97.94 36 ALA B N 1
ATOM 2151 C CA . ALA B 1 36 ? 18.391 -13.008 -4.473 1 97.94 36 ALA B CA 1
ATOM 2152 C C . ALA B 1 36 ? 17.266 -13.984 -4.793 1 97.94 36 ALA B C 1
ATOM 2154 O O . ALA B 1 36 ? 17.469 -14.969 -5.504 1 97.94 36 ALA B O 1
ATOM 2155 N N . LEU B 1 37 ? 16.125 -13.711 -4.277 1 98.44 37 LEU B N 1
ATOM 2156 C CA . LEU B 1 37 ? 14.945 -14.523 -4.57 1 98.44 37 LEU B CA 1
ATOM 2157 C C . LEU B 1 37 ? 14.625 -14.5 -6.059 1 98.44 37 LEU B C 1
ATOM 2159 O O . LEU B 1 37 ? 14.328 -15.547 -6.652 1 98.44 37 LEU B O 1
ATOM 2163 N N . GLU B 1 38 ? 14.742 -13.336 -6.629 1 98.31 38 GLU B N 1
ATOM 2164 C CA . GLU B 1 38 ? 14.445 -13.18 -8.047 1 98.31 38 GLU B CA 1
ATOM 2165 C C . GLU B 1 38 ? 15.414 -13.984 -8.906 1 98.31 38 GLU B C 1
ATOM 2167 O O . GLU B 1 38 ? 15.016 -14.586 -9.906 1 98.31 38 GLU B O 1
ATOM 2172 N N . GLN B 1 39 ? 16.641 -13.938 -8.516 1 98 39 GLN B N 1
ATOM 2173 C CA . GLN B 1 39 ? 17.641 -14.719 -9.242 1 98 39 GLN B CA 1
ATOM 2174 C C . GLN B 1 39 ? 17.312 -16.203 -9.188 1 98 39 GLN B C 1
ATOM 2176 O O . GLN B 1 39 ? 17.344 -16.891 -10.219 1 98 39 GLN B O 1
ATOM 2181 N N . THR B 1 40 ? 17.016 -16.703 -8.031 1 98.12 40 THR B N 1
ATOM 2182 C CA . THR B 1 40 ? 16.656 -18.109 -7.891 1 98.12 40 THR B CA 1
ATOM 2183 C C . THR B 1 40 ? 15.398 -18.438 -8.703 1 98.12 40 THR B C 1
ATOM 2185 O O . THR B 1 40 ? 15.344 -19.453 -9.383 1 98.12 40 THR B O 1
ATOM 2188 N N . GLY B 1 41 ? 14.406 -17.516 -8.633 1 98.19 41 GLY B N 1
ATOM 2189 C CA . GLY B 1 41 ? 13.195 -17.703 -9.414 1 98.19 41 GLY B CA 1
ATOM 2190 C C . GLY B 1 41 ? 13.461 -17.828 -10.906 1 98.19 41 GLY B C 1
ATOM 2191 O O . GLY B 1 41 ? 12.891 -18.688 -11.57 1 98.19 41 GLY B O 1
ATOM 2192 N N . ARG B 1 42 ? 14.344 -17 -11.422 1 97.81 42 ARG B N 1
ATOM 2193 C CA . ARG B 1 42 ? 14.695 -17.031 -12.836 1 97.81 42 ARG B CA 1
ATOM 2194 C C . ARG B 1 42 ? 15.367 -18.359 -13.203 1 97.81 42 ARG B C 1
ATOM 2196 O O . ARG B 1 42 ? 15.094 -18.922 -14.266 1 97.81 42 ARG B O 1
ATOM 2203 N N . GLU B 1 43 ? 16.219 -18.781 -12.344 1 97.88 43 GLU B N 1
ATOM 2204 C CA . GLU B 1 43 ? 16.938 -20.031 -12.594 1 97.88 43 GLU B CA 1
ATOM 2205 C C . GLU B 1 43 ? 15.977 -21.219 -12.602 1 97.88 43 GLU B C 1
ATOM 2207 O O . GLU B 1 43 ? 16.062 -22.094 -13.477 1 97.88 43 GLU B O 1
ATOM 2212 N N . VAL B 1 44 ? 15.102 -21.297 -11.617 1 98 44 VAL B N 1
ATOM 2213 C CA . VAL B 1 44 ? 14.125 -22.375 -11.555 1 98 44 VAL B CA 1
ATOM 2214 C C . VAL B 1 44 ? 13.234 -22.344 -12.797 1 98 44 VAL B C 1
ATOM 2216 O O . VAL B 1 44 ? 12.953 -23.391 -13.383 1 98 44 VAL B O 1
ATOM 2219 N N . LEU B 1 45 ? 12.844 -21.188 -13.18 1 97.69 45 LEU B N 1
ATOM 2220 C CA . LEU B 1 45 ? 12.008 -21.031 -14.375 1 97.69 45 LEU B CA 1
ATOM 2221 C C . LEU B 1 45 ? 12.719 -21.594 -15.602 1 97.69 45 LEU B C 1
ATOM 2223 O O . LEU B 1 45 ? 12.102 -22.297 -16.406 1 97.69 45 LEU B O 1
ATOM 2227 N N . ALA B 1 46 ? 13.961 -21.25 -15.711 1 96.38 46 ALA B N 1
ATOM 2228 C CA . ALA B 1 46 ? 14.742 -21.734 -16.844 1 96.38 46 ALA B CA 1
ATOM 2229 C C . ALA B 1 46 ? 14.781 -23.25 -16.891 1 96.38 46 ALA B C 1
ATOM 2231 O O . ALA B 1 46 ? 14.625 -23.859 -17.953 1 96.38 46 ALA B O 1
ATOM 2232 N N . VAL B 1 47 ? 14.914 -23.875 -15.773 1 96.5 47 VAL B N 1
ATOM 2233 C CA . VAL B 1 47 ? 14.938 -25.328 -15.68 1 96.5 47 VAL B CA 1
ATOM 2234 C C . VAL B 1 47 ? 13.578 -25.906 -16.062 1 96.5 47 VAL B C 1
ATOM 2236 O O . VAL B 1 47 ? 13.484 -26.844 -16.844 1 96.5 47 VAL B O 1
ATOM 2239 N N . MET B 1 48 ? 12.531 -25.281 -15.562 1 96.38 48 MET B N 1
ATOM 2240 C CA . MET B 1 48 ? 11.188 -25.812 -15.742 1 96.38 48 MET B CA 1
ATOM 2241 C C . MET B 1 48 ? 10.719 -25.641 -17.188 1 96.38 48 MET B C 1
ATOM 2243 O O . MET B 1 48 ? 9.859 -26.391 -17.656 1 96.38 48 MET B O 1
ATOM 2247 N N . GLN B 1 49 ? 11.32 -24.734 -17.922 1 94.38 49 GLN B N 1
ATOM 2248 C CA . GLN B 1 49 ? 10.961 -24.516 -19.328 1 94.38 49 GLN B CA 1
ATOM 2249 C C . GLN B 1 49 ? 11.344 -25.719 -20.188 1 94.38 49 GLN B C 1
ATOM 2251 O O . GLN B 1 49 ? 10.805 -25.906 -21.281 1 94.38 49 GLN B O 1
ATOM 2256 N N . SER B 1 50 ? 12.25 -26.5 -19.672 1 92.94 50 SER B N 1
ATOM 2257 C CA . SER B 1 50 ? 12.664 -27.688 -20.406 1 92.94 50 SER B CA 1
ATOM 2258 C C . SER B 1 50 ? 11.531 -28.703 -20.5 1 92.94 50 SER B C 1
ATOM 2260 O O . SER B 1 50 ? 11.57 -29.625 -21.312 1 92.94 50 SER B O 1
ATOM 2262 N N . ALA B 1 51 ? 10.57 -28.547 -19.609 1 91.69 51 ALA B N 1
ATOM 2263 C CA . ALA B 1 51 ? 9.414 -29.438 -19.641 1 91.69 51 ALA B CA 1
ATOM 2264 C C . ALA B 1 51 ? 8.68 -29.328 -20.969 1 91.69 51 ALA B C 1
ATOM 2266 O O . ALA B 1 51 ? 7.996 -30.266 -21.391 1 91.69 51 ALA B O 1
ATOM 2267 N N . HIS B 1 52 ? 8.82 -28.188 -21.672 1 92.25 52 HIS B N 1
ATOM 2268 C CA . HIS B 1 52 ? 8.172 -27.969 -22.969 1 92.25 52 HIS B CA 1
ATOM 2269 C C . HIS B 1 52 ? 8.883 -28.734 -24.078 1 92.25 52 HIS B C 1
ATOM 2271 O O . HIS B 1 52 ? 8.281 -29.031 -25.109 1 92.25 52 HIS B O 1
ATOM 2277 N N . GLN B 1 53 ? 10.086 -29.031 -23.875 1 87.25 53 GLN B N 1
ATOM 2278 C CA . GLN B 1 53 ? 10.891 -29.672 -24.906 1 87.25 53 GLN B CA 1
ATOM 2279 C C . GLN B 1 53 ? 10.766 -31.188 -24.844 1 87.25 53 GLN B C 1
ATOM 2281 O O . GLN B 1 53 ? 10.719 -31.859 -25.875 1 87.25 53 GLN B O 1
ATOM 2286 N N . ASP B 1 54 ? 10.812 -31.75 -23.703 1 81.81 54 ASP B N 1
ATOM 2287 C CA . ASP B 1 54 ? 10.703 -33.188 -23.5 1 81.81 54 ASP B CA 1
ATOM 2288 C C . ASP B 1 54 ? 9.672 -33.5 -22.422 1 81.81 54 ASP B C 1
ATOM 2290 O O . ASP B 1 54 ? 10.008 -33.562 -21.234 1 81.81 54 ASP B O 1
ATOM 2294 N N . PRO B 1 55 ? 8.477 -33.812 -22.859 1 76.06 55 PRO B N 1
ATOM 2295 C CA . PRO B 1 55 ? 7.402 -34.062 -21.891 1 76.06 55 PRO B CA 1
ATOM 2296 C C . PRO B 1 55 ? 7.379 -35.5 -21.375 1 76.06 55 PRO B C 1
ATOM 2298 O O . PRO B 1 55 ? 6.387 -35.938 -20.781 1 76.06 55 PRO B O 1
ATOM 2301 N N . SER B 1 56 ? 8.508 -36.219 -21.578 1 81.56 56 SER B N 1
ATOM 2302 C CA . SER B 1 56 ? 8.555 -37.594 -21.094 1 81.56 56 SER B CA 1
ATOM 2303 C C . SER B 1 56 ? 8.555 -37.625 -19.562 1 81.56 56 SER B C 1
ATOM 2305 O O . SER B 1 56 ? 9.047 -36.719 -18.906 1 81.56 56 SER B O 1
ATOM 2307 N N . LYS B 1 57 ? 7.965 -38.656 -18.984 1 83.38 57 LYS B N 1
ATOM 2308 C CA . LYS B 1 57 ? 7.828 -38.812 -17.547 1 83.38 57 LYS B CA 1
ATOM 2309 C C . LYS B 1 57 ? 9.188 -38.75 -16.844 1 83.38 57 LYS B C 1
ATOM 2311 O O . LYS B 1 57 ? 9.336 -38.156 -15.789 1 83.38 57 LYS B O 1
ATOM 2316 N N . ASP B 1 58 ? 10.109 -39.375 -17.484 1 89.12 58 ASP B N 1
ATOM 2317 C CA . ASP B 1 58 ? 11.453 -39.406 -16.922 1 89.12 58 ASP B CA 1
ATOM 2318 C C . ASP B 1 58 ? 12.086 -38.031 -16.922 1 89.12 58 ASP B C 1
ATOM 2320 O O . ASP B 1 58 ? 12.68 -37.625 -15.922 1 89.12 58 ASP B O 1
ATOM 2324 N N . ALA B 1 59 ? 11.977 -37.344 -18 1 89.5 59 ALA B N 1
ATOM 2325 C CA . ALA B 1 59 ? 12.547 -36 -18.109 1 89.5 59 ALA B CA 1
ATOM 2326 C C . ALA B 1 59 ? 11.859 -35.031 -17.156 1 89.5 59 ALA B C 1
ATOM 2328 O O . ALA B 1 59 ? 12.523 -34.219 -16.5 1 89.5 59 ALA B O 1
ATOM 2329 N N . VAL B 1 60 ? 10.602 -35.156 -17.078 1 91.5 60 VAL B N 1
ATOM 2330 C CA . VAL B 1 60 ? 9.812 -34.281 -16.203 1 91.5 60 VAL B CA 1
ATOM 2331 C C . VAL B 1 60 ? 10.188 -34.562 -14.742 1 91.5 60 VAL B C 1
ATOM 2333 O O . VAL B 1 60 ? 10.305 -33.625 -13.938 1 91.5 60 VAL B O 1
ATOM 2336 N N . GLY B 1 61 ? 10.359 -35.781 -14.406 1 94.44 61 GLY B N 1
ATOM 2337 C CA . GLY B 1 61 ? 10.781 -36.125 -13.055 1 94.44 61 GLY B CA 1
ATOM 2338 C C . GLY B 1 61 ? 12.102 -35.469 -12.664 1 94.44 61 GLY B C 1
ATOM 2339 O O . GLY B 1 61 ? 12.234 -34.969 -11.555 1 94.44 61 GLY B O 1
ATOM 2340 N N . LYS B 1 62 ? 13.039 -35.531 -13.562 1 95.06 62 LYS B N 1
ATOM 2341 C CA . LYS B 1 62 ? 14.344 -34.938 -13.32 1 95.06 62 LYS B CA 1
ATOM 2342 C C . LYS B 1 62 ? 14.242 -33.406 -13.156 1 95.06 62 LYS B C 1
ATOM 2344 O O . LYS B 1 62 ? 14.891 -32.844 -12.289 1 95.06 62 LYS B O 1
ATOM 2349 N N . ILE B 1 63 ? 13.469 -32.812 -13.992 1 96 63 ILE B N 1
ATOM 2350 C CA . ILE B 1 63 ? 13.258 -31.375 -13.969 1 96 63 ILE B CA 1
ATOM 2351 C C . ILE B 1 63 ? 12.641 -30.969 -12.633 1 96 63 ILE B C 1
ATOM 2353 O O . ILE B 1 63 ? 13.094 -30.016 -12 1 96 63 ILE B O 1
ATOM 2357 N N . CYS B 1 64 ? 11.641 -31.719 -12.195 1 96.88 64 CYS B N 1
ATOM 2358 C CA . CYS B 1 64 ? 10.953 -31.422 -10.945 1 96.88 64 CYS B CA 1
ATOM 2359 C C . CYS B 1 64 ? 11.891 -31.594 -9.758 1 96.88 64 CYS B C 1
ATOM 2361 O O . CYS B 1 64 ? 11.906 -30.766 -8.844 1 96.88 64 CYS B O 1
ATOM 2363 N N . THR B 1 65 ? 12.695 -32.625 -9.797 1 96.75 65 THR B N 1
ATOM 2364 C CA . THR B 1 65 ? 13.641 -32.875 -8.711 1 96.75 65 THR B CA 1
ATOM 2365 C C . THR B 1 65 ? 14.664 -31.766 -8.609 1 96.75 65 THR B C 1
ATOM 2367 O O . THR B 1 65 ? 14.922 -31.25 -7.516 1 96.75 65 THR B O 1
ATOM 2370 N N . LYS B 1 66 ? 15.18 -31.391 -9.734 1 97 66 LYS B N 1
ATOM 2371 C CA . LYS B 1 66 ? 16.156 -30.312 -9.766 1 97 66 LYS B CA 1
ATOM 2372 C C . LYS B 1 66 ? 15.531 -29 -9.289 1 97 66 LYS B C 1
ATOM 2374 O O . LYS B 1 66 ? 16.156 -28.25 -8.516 1 97 66 LYS B O 1
ATOM 2379 N N . SER B 1 67 ? 14.359 -28.672 -9.727 1 97.38 67 SER B N 1
ATOM 2380 C CA . SER B 1 67 ? 13.656 -27.438 -9.359 1 97.38 67 SER B CA 1
ATOM 2381 C C . SER B 1 67 ? 13.359 -27.406 -7.859 1 97.38 67 SER B C 1
ATOM 2383 O O . SER B 1 67 ? 13.539 -26.375 -7.215 1 97.38 67 SER B O 1
ATOM 2385 N N . ARG B 1 68 ? 12.961 -28.547 -7.297 1 96.5 68 ARG B N 1
ATOM 2386 C CA . ARG B 1 68 ? 12.695 -28.641 -5.867 1 96.5 68 ARG B CA 1
ATOM 2387 C C . ARG B 1 68 ? 13.953 -28.359 -5.055 1 96.5 68 ARG B C 1
ATOM 2389 O O . ARG B 1 68 ? 13.898 -27.703 -4.016 1 96.5 68 ARG B O 1
ATOM 2396 N N . GLU B 1 69 ? 15.008 -28.906 -5.555 1 95.88 69 GLU B N 1
ATOM 2397 C CA . GLU B 1 69 ? 16.281 -28.672 -4.883 1 95.88 69 GLU B CA 1
ATOM 2398 C C . GLU B 1 69 ? 16.641 -27.188 -4.875 1 95.88 69 GLU B C 1
ATOM 2400 O O . GLU B 1 69 ? 17.125 -26.672 -3.863 1 95.88 69 GLU B O 1
ATOM 2405 N N . MET B 1 70 ? 16.422 -26.578 -5.965 1 95.31 70 MET B N 1
ATOM 2406 C CA . MET B 1 70 ? 16.734 -25.156 -6.078 1 95.31 70 MET B CA 1
ATOM 2407 C C . MET B 1 70 ? 15.828 -24.328 -5.168 1 95.31 70 MET B C 1
ATOM 2409 O O . MET B 1 70 ? 16.266 -23.312 -4.598 1 95.31 70 MET B O 1
ATOM 2413 N N . LEU B 1 71 ? 14.594 -24.781 -4.957 1 95.38 71 LEU B N 1
ATOM 2414 C CA . LEU B 1 71 ? 13.633 -24.047 -4.133 1 95.38 71 LEU B CA 1
ATOM 2415 C C . LEU B 1 71 ? 14.016 -24.125 -2.658 1 95.38 71 LEU B C 1
ATOM 2417 O O . LEU B 1 71 ? 13.562 -23.312 -1.85 1 95.38 71 LEU B O 1
ATOM 2421 N N . ASN B 1 72 ? 14.859 -25.094 -2.369 1 94.25 72 ASN B N 1
ATOM 2422 C CA . ASN B 1 72 ? 15.359 -25.156 -1.001 1 94.25 72 ASN B CA 1
ATOM 2423 C C . ASN B 1 72 ? 16.156 -23.906 -0.636 1 94.25 72 ASN B C 1
ATOM 2425 O O . ASN B 1 72 ? 16.156 -23.469 0.521 1 94.25 72 ASN B O 1
ATOM 2429 N N . ASN B 1 73 ? 16.797 -23.328 -1.626 1 95.94 73 ASN B N 1
ATOM 2430 C CA . ASN B 1 73 ? 17.5 -22.078 -1.409 1 95.94 73 ASN B CA 1
ATOM 2431 C C . ASN B 1 73 ? 16.547 -20.938 -1.072 1 95.94 73 ASN B C 1
ATOM 2433 O O . ASN B 1 73 ? 16.891 -20.031 -0.323 1 95.94 73 ASN B O 1
ATOM 2437 N N . VAL B 1 74 ? 15.312 -21.016 -1.599 1 97.69 74 VAL B N 1
ATOM 2438 C CA . VAL B 1 74 ? 14.312 -19.969 -1.42 1 97.69 74 VAL B CA 1
ATOM 2439 C C . VAL B 1 74 ? 13.883 -19.906 0.045 1 97.69 74 VAL B C 1
ATOM 2441 O O . VAL B 1 74 ? 13.617 -18.828 0.575 1 97.69 74 VAL B O 1
ATOM 2444 N N . LYS B 1 75 ? 13.898 -21.094 0.708 1 96.88 75 LYS B N 1
ATOM 2445 C CA . LYS B 1 75 ? 13.531 -21.141 2.119 1 96.88 75 LYS B CA 1
ATOM 2446 C C . LYS B 1 75 ? 14.461 -20.266 2.961 1 96.88 75 LYS B C 1
ATOM 2448 O O . LYS B 1 75 ? 14 -19.484 3.781 1 96.88 75 LYS B O 1
ATOM 2453 N N . LYS B 1 76 ? 15.742 -20.375 2.689 1 96.81 76 LYS B N 1
ATOM 2454 C CA . LYS B 1 76 ? 16.734 -19.562 3.404 1 96.81 76 LYS B CA 1
ATOM 2455 C C . LYS B 1 76 ? 16.609 -18.094 3.031 1 96.81 76 LYS B C 1
ATOM 2457 O O . LYS B 1 76 ? 16.766 -17.219 3.885 1 96.81 76 LYS B O 1
ATOM 2462 N N . GLN B 1 77 ? 16.344 -17.875 1.807 1 98.25 77 GLN B N 1
ATOM 2463 C CA . GLN B 1 77 ? 16.25 -16.5 1.313 1 98.25 77 GLN B CA 1
ATOM 2464 C C . GLN B 1 77 ? 15.039 -15.781 1.893 1 98.25 77 GLN B C 1
ATOM 2466 O O . GLN B 1 77 ? 15.109 -14.602 2.242 1 98.25 77 GLN B O 1
ATOM 2471 N N . TYR B 1 78 ? 13.891 -16.516 2.035 1 98.06 78 TYR B N 1
ATOM 2472 C CA . TYR B 1 78 ? 12.711 -15.938 2.662 1 98.06 78 TYR B CA 1
ATOM 2473 C C . TYR B 1 78 ? 12.969 -15.648 4.137 1 98.06 78 TYR B C 1
ATOM 2475 O O . TYR B 1 78 ? 12.508 -14.633 4.664 1 98.06 78 TYR B O 1
ATOM 2483 N N . ALA B 1 79 ? 13.664 -16.578 4.785 1 96.5 79 ALA B N 1
ATOM 2484 C CA . ALA B 1 79 ? 14.023 -16.344 6.184 1 96.5 79 ALA B CA 1
ATOM 2485 C C . ALA B 1 79 ? 14.867 -15.078 6.328 1 96.5 79 ALA B C 1
ATOM 2487 O O . ALA B 1 79 ? 14.656 -14.289 7.254 1 96.5 79 ALA B O 1
ATOM 2488 N N . THR B 1 80 ? 15.82 -14.914 5.398 1 97.75 80 THR B N 1
ATOM 2489 C CA . THR B 1 80 ? 16.641 -13.711 5.391 1 97.75 80 THR B CA 1
ATOM 2490 C C . THR B 1 80 ? 15.797 -12.469 5.152 1 97.75 80 THR B C 1
ATOM 2492 O O . THR B 1 80 ? 15.977 -11.445 5.824 1 97.75 80 THR B O 1
ATOM 2495 N N . LEU B 1 81 ? 14.836 -12.539 4.227 1 98.12 81 LEU B N 1
ATOM 2496 C CA . LEU B 1 81 ? 13.953 -11.422 3.904 1 98.12 81 LEU B CA 1
ATOM 2497 C C . LEU B 1 81 ? 13.117 -11.023 5.113 1 98.12 81 LEU B C 1
ATOM 2499 O O . LEU B 1 81 ? 12.977 -9.836 5.414 1 98.12 81 LEU B O 1
ATOM 2503 N N . GLU B 1 82 ? 12.586 -12.023 5.801 1 96.5 82 GLU B N 1
ATOM 2504 C CA . GLU B 1 82 ? 11.727 -11.789 6.961 1 96.5 82 GLU B CA 1
ATOM 2505 C C . GLU B 1 82 ? 12.469 -11.008 8.047 1 96.5 82 GLU B C 1
ATOM 2507 O O . GLU B 1 82 ? 11.859 -10.234 8.781 1 96.5 82 GLU B O 1
ATOM 2512 N N . CYS B 1 83 ? 13.805 -11.102 8.117 1 96.62 83 CYS B N 1
ATOM 2513 C CA . CYS B 1 83 ? 14.609 -10.477 9.148 1 96.62 83 CYS B CA 1
ATOM 2514 C C . CYS B 1 83 ? 14.953 -9.039 8.773 1 96.62 83 CYS B C 1
ATOM 2516 O O . CYS B 1 83 ? 15.523 -8.297 9.586 1 96.62 83 CYS B O 1
ATOM 2518 N N . GLN B 1 84 ? 14.555 -8.594 7.598 1 97.62 84 GLN B N 1
ATOM 2519 C CA . GLN B 1 84 ? 15.008 -7.297 7.109 1 97.62 84 GLN B CA 1
ATOM 2520 C C . GLN B 1 84 ? 14.016 -6.195 7.469 1 97.62 84 GLN B C 1
ATOM 2522 O O . GLN B 1 84 ? 14.297 -5.012 7.273 1 97.62 84 GLN B O 1
ATOM 2527 N N . PHE B 1 85 ? 12.844 -6.484 7.977 1 94.62 85 PHE B N 1
ATOM 2528 C CA . PHE B 1 85 ? 11.875 -5.461 8.32 1 94.62 85 PHE B CA 1
ATOM 2529 C C . PHE B 1 85 ? 11.195 -5.781 9.648 1 94.62 85 PHE B C 1
ATOM 2531 O O . PHE B 1 85 ? 11.133 -6.945 10.055 1 94.62 85 PHE B O 1
ATOM 2538 N N . PRO B 1 86 ? 10.742 -4.762 10.305 1 91 86 PRO B N 1
ATOM 2539 C CA . PRO B 1 86 ? 10.148 -4.969 11.633 1 91 86 PRO B CA 1
ATOM 2540 C C . PRO B 1 86 ? 8.852 -5.77 11.578 1 91 86 PRO B C 1
ATOM 2542 O O . PRO B 1 86 ? 8.125 -5.707 10.586 1 91 86 PRO B O 1
ATOM 2545 N N . LYS B 1 87 ? 8.555 -6.469 12.695 1 88.38 87 LYS B N 1
ATOM 2546 C CA . LYS B 1 87 ? 7.32 -7.242 12.812 1 88.38 87 LYS B CA 1
ATOM 2547 C C . LYS B 1 87 ? 6.094 -6.344 12.688 1 88.38 87 LYS B C 1
ATOM 2549 O O . LYS B 1 87 ? 6.09 -5.215 13.18 1 88.38 87 LYS B O 1
ATOM 2554 N N . GLY B 1 88 ? 5.121 -6.867 12.023 1 86.81 88 GLY B N 1
ATOM 2555 C CA . GLY B 1 88 ? 3.873 -6.133 11.898 1 86.81 88 GLY B CA 1
ATOM 2556 C C . GLY B 1 88 ? 3.889 -5.121 10.766 1 86.81 88 GLY B C 1
ATOM 2557 O O . GLY B 1 88 ? 2.922 -4.379 10.578 1 86.81 88 GLY B O 1
ATOM 2558 N N . GLN B 1 89 ? 4.988 -5.094 10.031 1 91.38 89 GLN B N 1
ATOM 2559 C CA . GLN B 1 89 ? 5.078 -4.102 8.969 1 91.38 89 GLN B CA 1
ATOM 2560 C C . GLN B 1 89 ? 5.152 -4.77 7.598 1 91.38 89 GLN B C 1
ATOM 2562 O O . GLN B 1 89 ? 5.715 -4.207 6.656 1 91.38 89 GLN B O 1
ATOM 2567 N N . TYR B 1 90 ? 4.57 -6.004 7.508 1 94.31 90 TYR B N 1
ATOM 2568 C CA . TYR B 1 90 ? 4.555 -6.785 6.277 1 94.31 90 TYR B CA 1
ATOM 2569 C C . TYR B 1 90 ? 3.984 -5.973 5.121 1 94.31 90 TYR B C 1
ATOM 2571 O O . TYR B 1 90 ? 4.621 -5.84 4.074 1 94.31 90 TYR B O 1
ATOM 2579 N N . TYR B 1 91 ? 2.895 -5.305 5.355 1 93.69 91 TYR B N 1
ATOM 2580 C CA . TYR B 1 91 ? 2.17 -4.656 4.27 1 93.69 91 TYR B CA 1
ATOM 2581 C C . TYR B 1 91 ? 2.783 -3.303 3.936 1 93.69 91 TYR B C 1
ATOM 2583 O O . TYR B 1 91 ? 2.51 -2.734 2.877 1 93.69 91 TYR B O 1
ATOM 2591 N N . ARG B 1 92 ? 3.594 -2.881 4.832 1 93.88 92 ARG B N 1
ATOM 2592 C CA . ARG B 1 92 ? 4.293 -1.63 4.551 1 93.88 92 ARG B CA 1
ATOM 2593 C C . ARG B 1 92 ? 5.305 -1.811 3.426 1 93.88 92 ARG B C 1
ATOM 2595 O O . ARG B 1 92 ? 5.527 -0.895 2.631 1 93.88 92 ARG B O 1
ATOM 2602 N N . TYR B 1 93 ? 5.855 -3.018 3.357 1 96.31 93 TYR B N 1
ATOM 2603 C CA . TYR B 1 93 ? 6.965 -3.234 2.434 1 96.31 93 TYR B CA 1
ATOM 2604 C C . TYR B 1 93 ? 6.609 -4.293 1.396 1 96.31 93 TYR B C 1
ATOM 2606 O O . TYR B 1 93 ? 7.453 -4.688 0.59 1 96.31 93 TYR B O 1
ATOM 2614 N N . CYS B 1 94 ? 5.387 -4.711 1.311 1 96.19 94 CYS B N 1
ATOM 2615 C CA . CYS B 1 94 ? 5.004 -5.906 0.565 1 96.19 94 CYS B CA 1
ATOM 2616 C C . CYS B 1 94 ? 5.16 -5.684 -0.935 1 96.19 94 CYS B C 1
ATOM 2618 O O . CYS B 1 94 ? 5.309 -6.641 -1.696 1 96.19 94 CYS B O 1
ATOM 2620 N N . ASP B 1 95 ? 5.207 -4.477 -1.394 1 95.69 95 ASP B N 1
ATOM 2621 C CA . ASP B 1 95 ? 5.359 -4.164 -2.811 1 95.69 95 ASP B CA 1
ATOM 2622 C C . ASP B 1 95 ? 6.684 -4.703 -3.354 1 95.69 95 ASP B C 1
ATOM 2624 O O . ASP B 1 95 ? 6.797 -4.992 -4.547 1 95.69 95 ASP B O 1
ATOM 2628 N N . HIS B 1 96 ? 7.59 -4.781 -2.488 1 97.69 96 HIS B N 1
ATOM 2629 C CA . HIS B 1 96 ? 8.922 -5.195 -2.91 1 97.69 96 HIS B CA 1
ATOM 2630 C C . HIS B 1 96 ? 8.938 -6.668 -3.305 1 97.69 96 HIS B C 1
ATOM 2632 O O . HIS B 1 96 ? 9.734 -7.074 -4.156 1 97.69 96 HIS B O 1
ATOM 2638 N N . TRP B 1 97 ? 8.039 -7.457 -2.672 1 98.19 97 TRP B N 1
ATOM 2639 C CA . TRP B 1 97 ? 8.172 -8.891 -2.926 1 98.19 97 TRP B CA 1
ATOM 2640 C C . TRP B 1 97 ? 6.906 -9.453 -3.559 1 98.19 97 TRP B C 1
ATOM 2642 O O . TRP B 1 97 ? 6.781 -10.664 -3.74 1 98.19 97 TRP B O 1
ATOM 2652 N N . ARG B 1 98 ? 6.012 -8.68 -3.938 1 97.44 98 ARG B N 1
ATOM 2653 C CA . ARG B 1 98 ? 4.75 -9.133 -4.516 1 97.44 98 ARG B CA 1
ATOM 2654 C C . ARG B 1 98 ? 4.992 -9.977 -5.766 1 97.44 98 ARG B C 1
ATOM 2656 O O . ARG B 1 98 ? 4.473 -11.086 -5.887 1 97.44 98 ARG B O 1
ATOM 2663 N N . PHE B 1 99 ? 5.816 -9.508 -6.66 1 97.44 99 PHE B N 1
ATOM 2664 C CA . PHE B 1 99 ? 6.008 -10.148 -7.953 1 97.44 99 PHE B CA 1
ATOM 2665 C C . PHE B 1 99 ? 6.777 -11.461 -7.797 1 97.44 99 PHE B C 1
ATOM 2667 O O . PHE B 1 99 ? 6.453 -12.453 -8.445 1 97.44 99 PHE B O 1
ATOM 2674 N N . ILE B 1 100 ? 7.785 -11.383 -6.914 1 98.44 100 ILE B N 1
ATOM 2675 C CA . ILE B 1 100 ? 8.562 -12.609 -6.754 1 98.44 100 ILE B CA 1
ATOM 2676 C C . ILE B 1 100 ? 7.734 -13.656 -6.023 1 98.44 100 ILE B C 1
ATOM 2678 O O . ILE B 1 100 ? 7.852 -14.852 -6.297 1 98.44 100 ILE B O 1
ATOM 2682 N N . ASN B 1 101 ? 6.824 -13.25 -5.07 1 98.5 101 ASN B N 1
ATOM 2683 C CA . ASN B 1 101 ? 5.879 -14.18 -4.457 1 98.5 101 ASN B CA 1
ATOM 2684 C C . ASN B 1 101 ? 5.004 -14.859 -5.504 1 98.5 101 ASN B C 1
ATOM 2686 O O . ASN B 1 101 ? 4.793 -16.078 -5.445 1 98.5 101 ASN B O 1
ATOM 2690 N N . GLN B 1 102 ? 4.543 -14.133 -6.445 1 98.5 102 GLN B N 1
ATOM 2691 C CA . GLN B 1 102 ? 3.711 -14.664 -7.516 1 98.5 102 GLN B CA 1
ATOM 2692 C C . GLN B 1 102 ? 4.484 -15.672 -8.367 1 98.5 102 GLN B C 1
ATOM 2694 O O . GLN B 1 102 ? 3.994 -16.766 -8.641 1 98.5 102 GLN B O 1
ATOM 2699 N N . ARG B 1 103 ? 5.684 -15.289 -8.703 1 98.62 103 ARG B N 1
ATOM 2700 C CA . ARG B 1 103 ? 6.512 -16.141 -9.555 1 98.62 103 ARG B CA 1
ATOM 2701 C C . ARG B 1 103 ? 6.836 -17.453 -8.852 1 98.62 103 ARG B C 1
ATOM 2703 O O . ARG B 1 103 ? 6.723 -18.531 -9.453 1 98.62 103 ARG B O 1
ATOM 2710 N N . LEU B 1 104 ? 7.211 -17.344 -7.613 1 98.75 104 LEU B N 1
ATOM 2711 C CA . LEU B 1 104 ? 7.57 -18.547 -6.879 1 98.75 104 LEU B CA 1
ATOM 2712 C C . LEU B 1 104 ? 6.34 -19.422 -6.637 1 98.75 104 LEU B C 1
ATOM 2714 O O . LEU B 1 104 ? 6.441 -20.656 -6.621 1 98.75 104 LEU B O 1
ATOM 2718 N N . THR B 1 105 ? 5.203 -18.781 -6.406 1 98.69 105 THR B N 1
ATOM 2719 C CA . THR B 1 105 ? 3.957 -19.531 -6.324 1 98.69 105 THR B CA 1
ATOM 2720 C C . THR B 1 105 ? 3.684 -20.266 -7.633 1 98.69 105 THR B C 1
ATOM 2722 O O . THR B 1 105 ? 3.367 -21.453 -7.621 1 98.69 105 THR B O 1
ATOM 2725 N N . PHE B 1 106 ? 3.848 -19.594 -8.75 1 98.75 106 PHE B N 1
ATOM 2726 C CA . PHE B 1 106 ? 3.695 -20.172 -10.078 1 98.75 106 PHE B CA 1
ATOM 2727 C C . PHE B 1 106 ? 4.609 -21.391 -10.25 1 98.75 106 PHE B C 1
ATOM 2729 O O . PHE B 1 106 ? 4.148 -22.469 -10.617 1 98.75 106 PHE B O 1
ATOM 2736 N N . LEU B 1 107 ? 5.852 -21.219 -9.922 1 98.62 107 LEU B N 1
ATOM 2737 C CA . LEU B 1 107 ? 6.84 -22.281 -10.109 1 98.62 107 LEU B CA 1
ATOM 2738 C C . LEU B 1 107 ? 6.527 -23.484 -9.227 1 98.62 107 LEU B C 1
ATOM 2740 O O . LEU B 1 107 ? 6.586 -24.625 -9.68 1 98.62 107 LEU B O 1
ATOM 2744 N N . SER B 1 108 ? 6.184 -23.203 -7.992 1 98.56 108 SER B N 1
ATOM 2745 C CA . SER B 1 108 ? 5.832 -24.281 -7.074 1 98.56 108 SER B CA 1
ATOM 2746 C C . SER B 1 108 ? 4.59 -25.031 -7.547 1 98.56 108 SER B C 1
ATOM 2748 O O . SER B 1 108 ? 4.551 -26.266 -7.52 1 98.56 108 S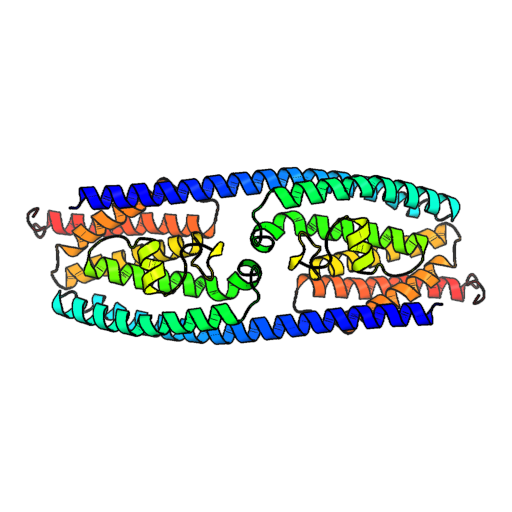ER B O 1
ATOM 2750 N N . ALA B 1 109 ? 3.633 -24.281 -7.965 1 98.44 109 ALA B N 1
ATOM 2751 C CA . ALA B 1 109 ? 2.406 -24.891 -8.477 1 98.44 109 ALA B CA 1
ATOM 2752 C C . ALA B 1 109 ? 2.686 -25.719 -9.719 1 98.44 109 ALA B C 1
ATOM 2754 O O . ALA B 1 109 ? 2.09 -26.781 -9.906 1 98.44 109 ALA B O 1
ATOM 2755 N N . PHE B 1 110 ? 3.561 -25.266 -10.57 1 98.38 110 PHE B N 1
ATOM 2756 C CA . PHE B 1 110 ? 3.938 -25.969 -11.789 1 98.38 110 PHE B CA 1
ATOM 2757 C C . PHE B 1 110 ? 4.59 -27.312 -11.461 1 98.38 110 PHE B C 1
ATOM 2759 O O . PHE B 1 110 ? 4.262 -28.328 -12.07 1 98.38 110 PHE B O 1
ATOM 2766 N N . ILE B 1 111 ? 5.422 -27.297 -10.477 1 97.88 111 ILE B N 1
ATOM 2767 C CA . ILE B 1 111 ? 6.078 -28.531 -10.023 1 97.88 111 ILE B CA 1
ATOM 2768 C C . ILE B 1 111 ? 5.023 -29.531 -9.555 1 97.88 111 ILE B C 1
ATOM 2770 O O . ILE B 1 111 ? 5.031 -30.688 -9.977 1 97.88 111 ILE B O 1
ATOM 2774 N N . ILE B 1 112 ? 4.141 -29.062 -8.703 1 97.19 112 ILE B N 1
ATOM 2775 C CA . ILE B 1 112 ? 3.125 -29.938 -8.133 1 97.19 112 ILE B CA 1
ATOM 2776 C C . ILE B 1 112 ? 2.234 -30.5 -9.25 1 97.19 112 ILE B C 1
ATOM 2778 O O . ILE B 1 112 ? 1.871 -31.672 -9.234 1 97.19 112 ILE B O 1
ATOM 2782 N N . PHE B 1 113 ? 1.906 -29.703 -10.219 1 96.81 113 PHE B N 1
ATOM 2783 C CA . PHE B 1 113 ? 1.083 -30.188 -11.328 1 96.81 113 PHE B CA 1
ATOM 2784 C C . PHE B 1 113 ? 1.815 -31.25 -12.133 1 96.81 113 PHE B C 1
ATOM 2786 O O . PHE B 1 113 ? 1.241 -32.281 -12.461 1 96.81 113 PHE B O 1
ATOM 2793 N N . LEU B 1 114 ? 3.062 -30.969 -12.453 1 95.12 114 LEU B N 1
ATOM 2794 C CA . LEU B 1 114 ? 3.834 -31.906 -13.266 1 95.12 114 LEU B CA 1
ATOM 2795 C C . LEU B 1 114 ? 3.998 -33.25 -12.547 1 95.12 114 LEU B C 1
ATOM 2797 O O . LEU B 1 114 ? 4.031 -34.281 -13.188 1 95.12 114 LEU B O 1
ATOM 2801 N N . GLU B 1 115 ? 3.99 -33.125 -11.281 1 93.62 115 GLU B N 1
ATOM 2802 C CA . GLU B 1 115 ? 4.223 -34.312 -10.492 1 93.62 115 GLU B CA 1
ATOM 2803 C C . GLU B 1 115 ? 2.922 -35.094 -10.25 1 93.62 115 GLU B C 1
ATOM 2805 O O . GLU B 1 115 ? 2.906 -36.312 -10.258 1 93.62 115 GLU B O 1
ATOM 2810 N N . ASN B 1 116 ? 1.836 -34.344 -10 1 92.31 116 ASN B N 1
ATOM 2811 C CA . ASN B 1 116 ? 0.651 -35 -9.461 1 92.31 116 ASN B CA 1
ATOM 2812 C C . ASN B 1 116 ? -0.611 -34.594 -10.211 1 92.31 116 ASN B C 1
ATOM 2814 O O . ASN B 1 116 ? -1.709 -35.031 -9.883 1 92.31 116 ASN B O 1
ATOM 2818 N N . GLU B 1 117 ? -0.524 -33.688 -11.125 1 92.69 117 GLU B N 1
ATOM 2819 C CA . GLU B 1 117 ? -1.642 -33.188 -11.922 1 92.69 117 GLU B CA 1
ATOM 2820 C C . GLU B 1 117 ? -2.746 -32.625 -11.039 1 92.69 117 GLU B C 1
ATOM 2822 O O . GLU B 1 117 ? -3.926 -32.906 -11.25 1 92.69 117 GLU B O 1
ATOM 2827 N N . ARG B 1 118 ? -2.33 -31.938 -10.023 1 94.06 118 ARG B N 1
ATOM 2828 C CA . ARG B 1 118 ? -3.293 -31.297 -9.125 1 94.06 118 ARG B CA 1
ATOM 2829 C C . ARG B 1 118 ? -2.854 -29.891 -8.758 1 94.06 118 ARG B C 1
ATOM 2831 O O . ARG B 1 118 ? -1.703 -29.516 -8.992 1 94.06 118 ARG B O 1
ATOM 2838 N N . LEU B 1 119 ? -3.766 -29.203 -8.18 1 96.44 119 LEU B N 1
ATOM 2839 C CA . LEU B 1 119 ? -3.508 -27.828 -7.742 1 96.44 119 LEU B CA 1
ATOM 2840 C C . LEU B 1 119 ? -2.775 -27.812 -6.406 1 96.44 119 LEU B C 1
ATOM 2842 O O . LEU B 1 119 ? -3.113 -28.578 -5.496 1 96.44 119 LEU B O 1
ATOM 2846 N N . ILE B 1 120 ? -1.801 -26.984 -6.305 1 96.69 120 ILE B N 1
ATOM 2847 C CA . ILE B 1 120 ? -1.047 -26.828 -5.062 1 96.69 120 ILE B CA 1
ATOM 2848 C C . ILE B 1 120 ? -1.923 -26.172 -4.004 1 96.69 120 ILE B C 1
ATOM 2850 O O . ILE B 1 120 ? -2.635 -25.203 -4.293 1 96.69 120 ILE B O 1
ATOM 2854 N N . THR B 1 121 ? -1.905 -26.75 -2.842 1 94.19 121 THR B N 1
ATOM 2855 C CA . THR B 1 121 ? -2.623 -26.125 -1.734 1 94.19 121 THR B CA 1
ATOM 2856 C C . THR B 1 121 ? -1.784 -25.031 -1.095 1 94.19 121 THR B C 1
ATOM 2858 O O . THR B 1 121 ? -0.57 -24.969 -1.299 1 94.19 121 THR B O 1
ATOM 2861 N N . ARG B 1 122 ? -2.418 -24.203 -0.316 1 93.94 122 ARG B N 1
ATOM 2862 C CA . ARG B 1 122 ? -1.713 -23.125 0.385 1 93.94 122 ARG B CA 1
ATOM 2863 C C . ARG B 1 122 ? -0.72 -23.703 1.393 1 93.94 122 ARG B C 1
ATOM 2865 O O . ARG B 1 122 ? 0.371 -23.156 1.573 1 93.94 122 ARG B O 1
ATOM 2872 N N . GLU B 1 123 ? -1.083 -24.734 2.027 1 94 123 GLU B N 1
ATOM 2873 C CA . GLU B 1 123 ? -0.217 -25.406 3 1 94 123 GLU B CA 1
ATOM 2874 C C . GLU B 1 123 ? 1.03 -25.969 2.332 1 94 123 GLU B C 1
ATOM 2876 O O . GLU B 1 123 ? 2.139 -25.828 2.852 1 94 123 GLU B O 1
ATOM 2881 N N . GLU B 1 124 ? 0.8 -26.578 1.22 1 95.69 124 GLU B N 1
ATOM 2882 C CA . GLU B 1 124 ? 1.919 -27.141 0.472 1 95.69 124 GLU B CA 1
ATOM 2883 C C . GLU B 1 124 ? 2.861 -26.047 -0.021 1 95.69 124 GLU B C 1
ATOM 2885 O O . GLU B 1 124 ? 4.082 -26.203 0.025 1 95.69 124 GLU B O 1
ATOM 2890 N N . LEU B 1 125 ? 2.289 -25.016 -0.494 1 97.38 125 LEU B N 1
ATOM 2891 C CA . LEU B 1 125 ? 3.088 -23.891 -0.962 1 97.38 125 LEU B CA 1
ATOM 2892 C C . LEU B 1 125 ? 3.953 -23.328 0.163 1 97.38 125 LEU B C 1
ATOM 2894 O O . LEU B 1 125 ? 5.152 -23.109 -0.023 1 97.38 125 LEU B O 1
ATOM 2898 N N . ALA B 1 126 ? 3.33 -23.125 1.321 1 96.94 126 ALA B N 1
ATOM 2899 C CA . ALA B 1 126 ? 4.059 -22.609 2.477 1 96.94 126 ALA B CA 1
ATOM 2900 C C . ALA B 1 126 ? 5.219 -23.516 2.852 1 96.94 126 ALA B C 1
ATOM 2902 O O . ALA B 1 126 ? 6.316 -23.047 3.154 1 96.94 126 ALA B O 1
ATOM 2903 N N . GLU B 1 127 ? 4.996 -24.75 2.783 1 96.25 127 GLU B N 1
ATOM 2904 C CA . GLU B 1 127 ? 6.035 -25.734 3.104 1 96.25 127 GLU B CA 1
ATOM 2905 C C . GLU B 1 127 ? 7.16 -25.688 2.074 1 96.25 127 GLU B C 1
ATOM 2907 O O . GLU B 1 127 ? 8.336 -25.75 2.434 1 96.25 127 GLU B O 1
ATOM 2912 N N . MET B 1 128 ? 6.809 -25.594 0.817 1 96.81 128 MET B N 1
ATOM 2913 C CA . MET B 1 128 ? 7.793 -25.609 -0.26 1 96.81 128 MET B CA 1
ATOM 2914 C C . MET B 1 128 ? 8.664 -24.359 -0.219 1 96.81 128 MET B C 1
ATOM 2916 O O . MET B 1 128 ? 9.859 -24.422 -0.522 1 96.81 128 MET B O 1
ATOM 2920 N N . LEU B 1 129 ? 8.078 -23.281 0.186 1 97.44 129 LEU B N 1
ATOM 2921 C CA . LEU B 1 129 ? 8.797 -22.016 0.181 1 97.44 129 LEU B CA 1
ATOM 2922 C C . LEU B 1 129 ? 9.398 -21.719 1.553 1 97.44 129 LEU B C 1
ATOM 2924 O O . LEU B 1 129 ? 10.188 -20.781 1.703 1 97.44 129 LEU B O 1
ATOM 2928 N N . GLY B 1 130 ? 8.984 -22.453 2.559 1 96.44 130 GLY B N 1
ATOM 2929 C CA . GLY B 1 130 ? 9.484 -22.234 3.908 1 96.44 130 GLY B CA 1
ATOM 2930 C C . GLY B 1 130 ? 8.898 -21.016 4.574 1 96.44 130 GLY B C 1
ATOM 2931 O O . GLY B 1 130 ? 9.594 -20.312 5.309 1 96.44 130 GLY B O 1
ATOM 2932 N N . VAL B 1 131 ? 7.703 -20.672 4.219 1 96.62 131 VAL B N 1
ATOM 2933 C CA . VAL B 1 131 ? 7.02 -19.531 4.816 1 96.62 131 VAL B CA 1
ATOM 2934 C C . VAL B 1 131 ? 5.824 -20.016 5.637 1 96.62 131 VAL B C 1
ATOM 2936 O O . VAL B 1 131 ? 5.617 -21.219 5.793 1 96.62 131 VAL B O 1
ATOM 2939 N N . HIS B 1 132 ? 5.117 -19.094 6.168 1 94.06 132 HIS B N 1
ATOM 2940 C CA . HIS B 1 132 ? 3.996 -19.453 7.031 1 94.06 132 HIS B CA 1
ATOM 2941 C C . HIS B 1 132 ? 2.668 -19.312 6.293 1 94.06 132 HIS B C 1
ATOM 2943 O O . HIS B 1 132 ? 2.615 -18.75 5.199 1 94.06 132 HIS B O 1
ATOM 2949 N N . GLN B 1 133 ? 1.63 -19.875 6.918 1 89.31 133 GLN B N 1
ATOM 2950 C CA . GLN B 1 133 ? 0.318 -19.891 6.281 1 89.31 133 GLN B CA 1
ATOM 2951 C C . GLN B 1 133 ? -0.437 -18.594 6.551 1 89.31 133 GLN B C 1
ATOM 2953 O O . GLN B 1 133 ? -1.347 -18.234 5.801 1 89.31 133 GLN B O 1
ATOM 2958 N N . SER B 1 134 ? -0.021 -18 7.691 1 87.62 134 SER B N 1
ATOM 2959 C CA . SER B 1 134 ? -0.708 -16.766 8.055 1 87.62 134 SER B CA 1
ATOM 2960 C C . SER B 1 134 ? 0.273 -15.727 8.578 1 87.62 134 SER B C 1
ATOM 2962 O O . SER B 1 134 ? 1.38 -16.062 9.008 1 87.62 134 SER B O 1
ATOM 2964 N N . GLN B 1 135 ? -0.2 -14.594 8.562 1 83 135 GLN B N 1
ATOM 2965 C CA . GLN B 1 135 ? 0.638 -13.461 8.922 1 83 135 GLN B CA 1
ATOM 2966 C C . GLN B 1 135 ? 1.041 -13.523 10.398 1 83 135 GLN B C 1
ATOM 2968 O O . GLN B 1 135 ? 2.125 -13.07 10.766 1 83 135 GLN B O 1
ATOM 2973 N N . ASP B 1 136 ? 0.181 -13.969 11.211 1 84 136 ASP B N 1
ATOM 2974 C CA . ASP B 1 136 ? 0.416 -13.992 12.648 1 84 136 ASP B CA 1
ATOM 2975 C C . ASP B 1 136 ? 1.609 -14.875 13 1 84 136 ASP B C 1
ATOM 2977 O O . ASP B 1 136 ? 2.219 -14.719 14.062 1 84 136 ASP B O 1
ATOM 2981 N N . GLN B 1 137 ? 1.967 -15.703 12.094 1 85.69 137 GLN B N 1
ATOM 2982 C CA . GLN B 1 137 ? 3.043 -16.656 12.367 1 85.69 137 GLN B CA 1
ATOM 2983 C C . GLN B 1 137 ? 4.363 -16.172 11.766 1 85.69 137 GLN B C 1
ATOM 2985 O O . GLN B 1 137 ? 5.434 -16.656 12.141 1 85.69 137 GLN B O 1
ATOM 2990 N N . GLY B 1 138 ? 4.32 -15.281 10.891 1 90.06 138 GLY B N 1
ATOM 2991 C CA . GLY B 1 138 ? 5.508 -14.789 10.211 1 90.06 138 GLY B CA 1
ATOM 2992 C C . GLY B 1 138 ? 5.262 -14.445 8.75 1 90.06 138 GLY B C 1
ATOM 2993 O O . GLY B 1 138 ? 4.145 -14.078 8.375 1 90.06 138 GLY B O 1
ATOM 2994 N N . PHE B 1 139 ? 6.375 -14.555 7.992 1 95.81 139 PHE B N 1
ATOM 2995 C CA . PHE B 1 139 ? 6.262 -14.219 6.578 1 95.81 139 PHE B CA 1
ATOM 2996 C C . PHE B 1 139 ? 5.367 -15.211 5.852 1 95.81 139 PHE B C 1
ATOM 2998 O O . PHE B 1 139 ? 5.473 -16.422 6.062 1 95.81 139 PHE B O 1
ATOM 3005 N N . PHE B 1 140 ? 4.527 -14.758 5.062 1 95.69 140 PHE B N 1
ATOM 3006 C CA . PHE B 1 140 ? 3.588 -15.617 4.355 1 95.69 140 PHE B CA 1
ATOM 3007 C C . PHE B 1 140 ? 3.312 -15.086 2.955 1 95.69 140 PHE B C 1
ATOM 3009 O O . PHE B 1 140 ? 3.713 -13.969 2.623 1 95.69 140 PHE B O 1
ATOM 3016 N N . VAL B 1 141 ? 2.674 -15.898 2.133 1 96.75 141 VAL B N 1
ATOM 3017 C CA . VAL B 1 141 ? 2.266 -15.484 0.796 1 96.75 141 VAL B CA 1
ATOM 3018 C C . VAL B 1 141 ? 0.811 -15.023 0.82 1 96.75 141 VAL B C 1
ATOM 3020 O O . VAL B 1 141 ? -0.085 -15.797 1.17 1 96.75 141 VAL B O 1
ATOM 3023 N N . ASP B 1 142 ? 0.608 -13.812 0.484 1 95.06 142 ASP B N 1
ATOM 3024 C CA . ASP B 1 142 ? -0.729 -13.227 0.457 1 95.06 142 ASP B CA 1
ATOM 3025 C C . ASP B 1 142 ? -1.621 -13.945 -0.554 1 95.06 142 ASP B C 1
ATOM 3027 O O . ASP B 1 142 ? -1.133 -14.469 -1.554 1 95.06 142 ASP B O 1
ATOM 3031 N N . LEU B 1 143 ? -2.939 -13.914 -0.332 1 94.94 143 LEU B N 1
ATOM 3032 C CA . LEU B 1 143 ? -3.893 -14.656 -1.155 1 94.94 143 LEU B CA 1
ATOM 3033 C C . LEU B 1 143 ? -3.898 -14.125 -2.586 1 94.94 143 LEU B C 1
ATOM 3035 O O . LEU B 1 143 ? -3.998 -14.898 -3.539 1 94.94 143 LEU B O 1
ATOM 3039 N N . ASP B 1 144 ? -3.805 -12.852 -2.738 1 95.81 144 ASP B N 1
ATOM 3040 C CA . ASP B 1 144 ? -3.777 -12.273 -4.078 1 95.81 144 ASP B CA 1
ATOM 3041 C C . ASP B 1 144 ? -2.568 -12.773 -4.867 1 95.81 144 ASP B C 1
ATOM 3043 O O . ASP B 1 144 ? -2.684 -13.102 -6.051 1 95.81 144 ASP B O 1
ATOM 3047 N N . ASP B 1 145 ? -1.438 -12.812 -4.176 1 97.12 145 ASP B N 1
ATOM 3048 C CA . ASP B 1 145 ? -0.221 -13.289 -4.824 1 97.12 145 ASP B CA 1
ATOM 3049 C C . ASP B 1 145 ? -0.334 -14.773 -5.18 1 97.12 145 ASP B C 1
ATOM 3051 O O . ASP B 1 145 ? 0.114 -15.195 -6.246 1 97.12 145 ASP B O 1
ATOM 3055 N N . TYR B 1 146 ? -0.902 -15.523 -4.246 1 97.81 146 TYR B N 1
ATOM 3056 C CA . TYR B 1 146 ? -1.156 -16.938 -4.516 1 97.81 146 TYR B CA 1
ATOM 3057 C C . TYR B 1 146 ? -2.008 -17.109 -5.766 1 97.81 146 TYR B C 1
ATOM 3059 O O . TYR B 1 146 ? -1.642 -17.859 -6.676 1 97.81 146 TYR B O 1
ATOM 3067 N N . LEU B 1 147 ? -3.102 -16.375 -5.844 1 98 147 LEU B N 1
ATOM 3068 C CA . LEU B 1 147 ? -4.031 -16.5 -6.965 1 98 147 LEU B CA 1
ATOM 3069 C C . LEU B 1 147 ? -3.371 -16.047 -8.266 1 98 147 LEU B C 1
ATOM 3071 O O . LEU B 1 147 ? -3.566 -16.672 -9.312 1 98 147 LEU B O 1
ATOM 3075 N N . MET B 1 148 ? -2.598 -15.008 -8.188 1 98.44 148 MET B N 1
ATOM 3076 C CA . MET B 1 148 ? -1.876 -14.539 -9.359 1 98.44 148 MET B CA 1
ATOM 3077 C C . MET B 1 148 ? -0.916 -15.602 -9.883 1 98.44 148 MET B C 1
ATOM 3079 O O . MET B 1 148 ? -0.81 -15.812 -11.094 1 98.44 148 MET B O 1
ATOM 3083 N N . GLY B 1 149 ? -0.243 -16.219 -8.938 1 98.62 149 GLY B N 1
ATOM 3084 C CA . GLY B 1 149 ? 0.645 -17.312 -9.328 1 98.62 149 GLY B CA 1
ATOM 3085 C C . GLY B 1 149 ? -0.075 -18.453 -10.016 1 98.62 149 GLY B C 1
ATOM 3086 O O . GLY B 1 149 ? 0.414 -19 -11.008 1 98.62 149 GLY B O 1
ATOM 3087 N N . ILE B 1 150 ? -1.218 -18.781 -9.531 1 98.38 150 ILE B N 1
ATOM 3088 C CA . ILE B 1 150 ? -2.012 -19.859 -10.102 1 98.38 150 ILE B CA 1
ATOM 3089 C C . ILE B 1 150 ? -2.467 -19.484 -11.508 1 98.38 150 ILE B C 1
ATOM 3091 O O . ILE B 1 150 ? -2.482 -20.328 -12.406 1 98.38 150 ILE B O 1
ATOM 3095 N N . LEU B 1 151 ? -2.834 -18.281 -11.711 1 98.44 151 LEU B N 1
ATOM 3096 C CA . LEU B 1 151 ? -3.264 -17.828 -13.023 1 98.44 151 LEU B CA 1
ATOM 3097 C C . LEU B 1 151 ? -2.1 -17.844 -14.016 1 98.44 151 LEU B C 1
ATOM 3099 O O . LEU B 1 151 ? -2.289 -18.125 -15.195 1 98.44 151 LEU B O 1
ATOM 3103 N N . GLN B 1 152 ? -0.939 -17.547 -13.523 1 98.31 152 GLN B N 1
ATOM 3104 C CA . GLN B 1 152 ? 0.248 -17.672 -14.359 1 98.31 152 GLN B CA 1
ATOM 3105 C C . GLN B 1 152 ? 0.48 -19.125 -14.773 1 98.31 152 GLN B C 1
ATOM 3107 O O . GLN B 1 152 ? 0.874 -19.406 -15.906 1 98.31 152 GLN B O 1
ATOM 3112 N N . LEU B 1 153 ? 0.258 -20.016 -13.852 1 98.38 153 LEU B N 1
ATOM 3113 C CA . LEU B 1 153 ? 0.357 -21.438 -14.156 1 98.38 153 LEU B CA 1
ATOM 3114 C C . LEU B 1 153 ? -0.578 -21.828 -15.297 1 98.38 153 LEU B C 1
ATOM 3116 O O . LEU B 1 153 ? -0.192 -22.578 -16.188 1 98.38 153 LEU B O 1
ATOM 3120 N N . ALA B 1 154 ? -1.779 -21.312 -15.203 1 97.94 154 ALA B N 1
ATOM 3121 C CA . ALA B 1 154 ? -2.762 -21.625 -16.234 1 97.94 154 ALA B CA 1
ATOM 3122 C C . ALA B 1 154 ? -2.23 -21.266 -17.625 1 97.94 154 ALA B C 1
ATOM 3124 O O . ALA B 1 154 ? -2.344 -22.062 -18.562 1 97.94 154 ALA B O 1
ATOM 3125 N N . SER B 1 155 ? -1.649 -20.156 -17.75 1 97.88 155 SER B N 1
ATOM 3126 C CA . SER B 1 155 ? -1.087 -19.719 -19.016 1 97.88 155 SER B CA 1
ATOM 3127 C C . SER B 1 155 ? 0.054 -20.625 -19.469 1 97.88 155 SER B C 1
ATOM 3129 O O . SER B 1 155 ? 0.156 -20.984 -20.641 1 97.88 155 SER B O 1
ATOM 3131 N N . GLU B 1 156 ? 0.859 -21 -18.562 1 97.69 156 GLU B N 1
ATOM 3132 C CA . GLU B 1 156 ? 1.979 -21.891 -18.844 1 97.69 156 GLU B CA 1
ATOM 3133 C C . GLU B 1 156 ? 1.488 -23.266 -19.312 1 97.69 156 GLU B C 1
ATOM 3135 O O . GLU B 1 156 ? 2.047 -23.844 -20.25 1 97.69 156 GLU B O 1
ATOM 3140 N N . LEU B 1 157 ? 0.501 -23.719 -18.672 1 97.56 157 LEU B N 1
ATOM 3141 C CA . LEU B 1 157 ? -0.035 -25.031 -19.016 1 97.56 157 LEU B CA 1
ATOM 3142 C C . LEU B 1 157 ? -0.698 -25.016 -20.391 1 97.56 157 LEU B C 1
ATOM 3144 O O . LEU B 1 157 ? -0.673 -26.016 -21.109 1 97.56 157 LEU B O 1
ATOM 3148 N N . SER B 1 158 ? -1.315 -23.906 -20.703 1 97.38 158 SER B N 1
ATOM 3149 C CA . SER B 1 158 ? -1.873 -23.75 -22.047 1 97.38 158 SER B CA 1
ATOM 3150 C C . SER B 1 158 ? -0.798 -23.938 -23.109 1 97.38 158 SER B C 1
ATOM 3152 O O . SER B 1 158 ? -1.025 -24.594 -24.125 1 97.38 158 SER B O 1
ATOM 3154 N N . ARG B 1 159 ? 0.351 -23.359 -22.875 1 96.19 159 ARG B N 1
ATOM 3155 C CA . ARG B 1 159 ? 1.485 -23.547 -23.766 1 96.19 159 ARG B CA 1
ATOM 3156 C C . ARG B 1 159 ? 1.942 -25 -23.781 1 96.19 159 ARG B C 1
ATOM 3158 O O . ARG B 1 159 ? 2.205 -25.562 -24.844 1 96.19 159 ARG B O 1
ATOM 3165 N N . LEU B 1 160 ? 2.016 -25.609 -22.625 1 95.56 160 LEU B N 1
ATOM 3166 C CA . LEU B 1 160 ? 2.475 -26.984 -22.5 1 95.56 160 LEU B CA 1
ATOM 3167 C C . LEU B 1 160 ? 1.551 -27.938 -23.234 1 95.56 160 LEU B C 1
ATOM 3169 O O . LEU B 1 160 ? 2.012 -28.922 -23.828 1 95.56 160 LEU B O 1
ATOM 3173 N N . ALA B 1 161 ? 0.268 -27.656 -23.188 1 95.38 161 ALA B N 1
ATOM 3174 C CA . ALA B 1 161 ? -0.71 -28.5 -23.891 1 95.38 161 ALA B CA 1
ATOM 3175 C C . ALA B 1 161 ? -0.401 -28.578 -25.375 1 95.38 161 ALA B C 1
ATOM 3177 O O . ALA B 1 161 ? -0.393 -29.672 -25.953 1 95.38 161 ALA B O 1
ATOM 3178 N N . VAL B 1 162 ? -0.07 -27.469 -25.969 1 93.81 162 VAL B N 1
ATOM 3179 C CA . VAL B 1 162 ? 0.224 -27.406 -27.406 1 93.81 162 VAL B CA 1
ATOM 3180 C C . VAL B 1 162 ? 1.528 -28.141 -27.688 1 93.81 162 VAL B C 1
ATOM 3182 O O . VAL B 1 162 ? 1.598 -28.938 -28.625 1 93.81 162 VAL B O 1
ATOM 3185 N N . ASN B 1 163 ? 2.482 -27.906 -26.891 1 92.69 163 ASN B N 1
ATOM 3186 C CA . ASN B 1 163 ? 3.793 -28.516 -27.094 1 92.69 163 ASN B CA 1
ATOM 3187 C C . ASN B 1 163 ? 3.748 -30.016 -26.875 1 92.69 163 ASN B C 1
ATOM 3189 O O . ASN B 1 163 ? 4.52 -30.766 -27.484 1 92.69 163 ASN B O 1
ATOM 3193 N N . SER B 1 164 ? 2.908 -30.484 -26.031 1 91.56 164 SER B N 1
ATOM 3194 C CA . SER B 1 164 ? 2.771 -31.906 -25.766 1 91.56 164 SER B CA 1
ATOM 3195 C C . SER B 1 164 ? 2.27 -32.656 -26.984 1 91.56 164 SER B C 1
ATOM 3197 O O . SER B 1 164 ? 2.691 -33.781 -27.25 1 91.56 164 SER B O 1
ATOM 3199 N N . VAL B 1 165 ? 1.429 -32.062 -27.766 1 90.62 165 VAL B N 1
ATOM 3200 C CA . VAL B 1 165 ? 0.902 -32.656 -28.984 1 90.62 165 VAL B CA 1
ATOM 3201 C C . VAL B 1 165 ? 2.031 -32.875 -29.984 1 90.62 165 VAL B C 1
ATOM 3203 O O . VAL B 1 165 ? 2.111 -33.938 -30.625 1 90.62 165 VAL B O 1
ATOM 3206 N N . THR B 1 166 ? 2.861 -31.844 -30.016 1 88.56 166 THR B N 1
ATOM 3207 C CA . THR B 1 166 ? 3.992 -31.922 -30.938 1 88.56 166 THR B CA 1
ATOM 3208 C C . THR B 1 166 ? 4.926 -33.062 -30.547 1 88.56 166 THR B C 1
ATOM 3210 O O . THR B 1 166 ? 5.578 -33.656 -31.422 1 88.56 166 THR B O 1
ATOM 3213 N N . SER B 1 167 ? 4.941 -33.438 -29.312 1 88.62 167 SER B N 1
ATOM 3214 C CA . SER B 1 167 ? 5.777 -34.5 -28.812 1 88.62 167 SER B CA 1
ATOM 3215 C C . SER B 1 167 ? 5 -35.812 -28.766 1 88.62 167 SER B C 1
ATOM 3217 O O . SER B 1 167 ? 5.449 -36.781 -28.125 1 88.62 167 SER B O 1
ATOM 3219 N N . LYS B 1 168 ? 3.76 -35.875 -29.188 1 87.38 168 LYS B N 1
ATOM 3220 C CA . LYS B 1 168 ? 2.896 -37.031 -29.375 1 87.38 168 LYS B CA 1
ATOM 3221 C C . LYS B 1 168 ? 2.348 -37.531 -28.047 1 87.38 168 LYS B C 1
ATOM 3223 O O . LYS B 1 168 ? 2.061 -38.719 -27.891 1 87.38 168 LYS B O 1
ATOM 3228 N N . ASP B 1 169 ? 2.455 -36.719 -27.062 1 88.75 169 ASP B N 1
ATOM 3229 C CA . ASP B 1 169 ? 1.729 -36.969 -25.812 1 88.75 169 ASP B CA 1
ATOM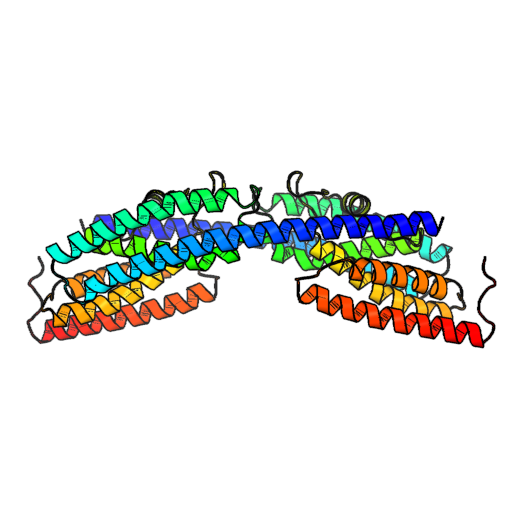 3230 C C . ASP B 1 169 ? 0.32 -36.406 -25.875 1 88.75 169 ASP B C 1
ATOM 3232 O O . ASP B 1 169 ? 0.1 -35.25 -25.469 1 88.75 169 ASP B O 1
ATOM 3236 N N . TYR B 1 170 ? -0.618 -37.219 -26.141 1 90 170 TYR B N 1
ATOM 3237 C CA . TYR B 1 170 ? -1.967 -36.75 -26.422 1 90 170 TYR B CA 1
ATOM 3238 C C . TYR B 1 170 ? -2.812 -36.75 -25.141 1 90 170 TYR B C 1
ATOM 3240 O O . TYR B 1 170 ? -3.908 -36.188 -25.125 1 90 170 TYR B O 1
ATOM 3248 N N . ASN B 1 171 ? -2.318 -37.344 -24.125 1 90.06 171 ASN B N 1
ATOM 3249 C CA . ASN B 1 171 ? -3.059 -37.375 -22.875 1 90.06 171 ASN B CA 1
ATOM 3250 C C . ASN B 1 171 ? -2.91 -36.094 -22.078 1 90.06 171 ASN B C 1
ATOM 3252 O O . ASN B 1 171 ? -3.84 -35.688 -21.375 1 90.06 171 ASN B O 1
ATOM 3256 N N . GLN B 1 172 ? -1.792 -35.438 -22.188 1 92.56 172 GLN B N 1
ATOM 3257 C CA . GLN B 1 172 ? -1.477 -34.25 -21.391 1 92.56 172 GLN B CA 1
ATOM 3258 C C . GLN B 1 172 ? -2.445 -33.094 -21.672 1 92.56 172 GLN B C 1
ATOM 3260 O O . GLN B 1 172 ? -2.953 -32.469 -20.75 1 92.56 172 GLN B O 1
ATOM 3265 N N . PRO B 1 173 ? -2.723 -32.844 -22.922 1 94.62 173 PRO B N 1
ATOM 3266 C CA . PRO B 1 173 ? -3.688 -31.781 -23.203 1 94.62 173 PRO B CA 1
ATOM 3267 C C . PRO B 1 173 ? -5.051 -32.031 -22.562 1 94.62 173 PRO B C 1
ATOM 3269 O O . PRO B 1 173 ? -5.723 -31.094 -22.125 1 94.62 173 PRO B O 1
ATOM 3272 N N . ILE B 1 174 ? -5.445 -33.281 -22.469 1 94.62 174 ILE B N 1
ATOM 3273 C CA . ILE B 1 174 ? -6.73 -33.625 -21.875 1 94.62 174 ILE B CA 1
ATOM 3274 C C . ILE B 1 174 ? -6.699 -33.344 -20.375 1 94.62 174 ILE B C 1
ATOM 3276 O O . ILE B 1 174 ? -7.625 -32.75 -19.828 1 94.62 174 ILE B O 1
ATOM 3280 N N . CYS B 1 175 ? -5.621 -33.781 -19.766 1 94.44 175 CYS B N 1
ATOM 3281 C CA . CYS B 1 175 ? -5.441 -33.531 -18.328 1 94.44 175 CYS B CA 1
ATOM 3282 C C . CYS B 1 175 ? -5.395 -32.062 -18.031 1 94.44 175 CYS B C 1
ATOM 3284 O O . CYS B 1 175 ? -6.027 -31.578 -17.078 1 94.44 175 CYS B O 1
ATOM 3286 N N . ILE B 1 176 ? -4.684 -31.328 -18.891 1 96.94 176 ILE B N 1
ATOM 3287 C CA . ILE B 1 176 ? -4.531 -29.891 -18.703 1 96.94 176 ILE B CA 1
ATOM 3288 C C . ILE B 1 176 ? -5.887 -29.203 -18.875 1 96.94 176 ILE B C 1
ATOM 3290 O O . ILE B 1 176 ? -6.23 -28.297 -18.094 1 96.94 176 ILE B O 1
ATOM 3294 N N . ALA B 1 177 ? -6.641 -29.625 -19.859 1 96.75 177 ALA B N 1
ATOM 3295 C CA . ALA B 1 177 ? -7.965 -29.047 -20.078 1 96.75 177 ALA B CA 1
ATOM 3296 C C . ALA B 1 177 ? -8.859 -29.234 -18.859 1 96.75 177 ALA B C 1
ATOM 3298 O O . ALA B 1 177 ? -9.547 -28.312 -18.438 1 96.75 177 ALA B O 1
ATOM 3299 N N . SER B 1 178 ? -8.828 -30.438 -18.344 1 96 178 SER B N 1
ATOM 3300 C CA . SER B 1 178 ? -9.617 -30.734 -17.156 1 96 178 SER B CA 1
ATOM 3301 C C . SER B 1 178 ? -9.172 -29.875 -15.977 1 96 178 SER B C 1
ATOM 3303 O O . SER B 1 178 ? -10.008 -29.328 -15.258 1 96 178 SER B O 1
ATOM 3305 N N . PHE B 1 179 ? -7.938 -29.75 -15.773 1 96.56 179 PHE B N 1
ATOM 3306 C CA . PHE B 1 179 ? -7.363 -28.953 -14.695 1 96.56 179 PHE B CA 1
ATOM 3307 C C . PHE B 1 179 ? -7.762 -27.484 -14.836 1 96.56 179 PHE B C 1
ATOM 3309 O O . PHE B 1 179 ? -8.195 -26.859 -13.859 1 96.56 179 PHE B O 1
ATOM 3316 N N . LEU B 1 180 ? -7.598 -26.922 -16.031 1 97.62 180 LEU B N 1
ATOM 3317 C CA . LEU B 1 180 ? -7.926 -25.516 -16.266 1 97.62 180 LEU B CA 1
ATOM 3318 C C . LEU B 1 180 ? -9.414 -25.266 -16.078 1 97.62 180 LEU B C 1
ATOM 3320 O O . LEU B 1 180 ? -9.82 -24.203 -15.617 1 97.62 180 LEU B O 1
ATOM 3324 N N . ALA B 1 181 ? -10.195 -26.25 -16.453 1 96.69 181 ALA B N 1
ATOM 3325 C CA . ALA B 1 181 ? -11.641 -26.125 -16.234 1 96.69 181 ALA B CA 1
ATOM 3326 C C . ALA B 1 181 ? -11.977 -26.031 -14.758 1 96.69 181 ALA B C 1
ATOM 3328 O O . ALA B 1 181 ? -12.844 -25.25 -14.359 1 96.69 181 ALA B O 1
ATOM 3329 N N . GLU B 1 182 ? -11.297 -26.812 -14.023 1 95.56 182 GLU B N 1
ATOM 3330 C CA . GLU B 1 182 ? -11.477 -26.766 -12.578 1 95.56 182 GLU B CA 1
ATOM 3331 C C . GLU B 1 182 ? -11.047 -25.422 -12.008 1 95.56 182 GLU B C 1
ATOM 3333 O O . GLU B 1 182 ? -11.727 -24.859 -11.141 1 95.56 182 GLU B O 1
ATOM 3338 N N . LEU B 1 183 ? -9.953 -24.906 -12.477 1 96.75 183 LEU B N 1
ATOM 3339 C CA . LEU B 1 183 ? -9.477 -23.594 -12.039 1 96.75 183 LEU B CA 1
ATOM 3340 C C . LEU B 1 183 ? -10.492 -22.5 -12.383 1 96.75 183 LEU B C 1
ATOM 3342 O O . LEU B 1 183 ? -10.789 -21.641 -11.555 1 96.75 183 LEU B O 1
ATOM 3346 N N . ASP B 1 184 ? -10.953 -22.625 -13.609 1 96.75 184 ASP B N 1
ATOM 3347 C CA . ASP B 1 184 ? -11.938 -21.641 -14.047 1 96.75 184 ASP B CA 1
ATOM 3348 C C . ASP B 1 184 ? -13.164 -21.641 -13.141 1 96.75 184 ASP B C 1
ATOM 3350 O O . ASP B 1 184 ? -13.648 -20.578 -12.742 1 96.75 184 ASP B O 1
ATOM 3354 N N . ALA B 1 185 ? -13.664 -22.844 -12.844 1 95.69 185 ALA B N 1
ATOM 3355 C CA . ALA B 1 185 ? -14.812 -22.969 -11.953 1 95.69 185 ALA B CA 1
ATOM 3356 C C . ALA B 1 185 ? -14.508 -22.391 -10.578 1 95.69 185 ALA B C 1
ATOM 3358 O O . ALA B 1 185 ? -15.352 -21.703 -9.992 1 95.69 185 ALA B O 1
ATOM 3359 N N . GLY B 1 186 ? -13.352 -22.656 -10.078 1 95.88 186 GLY B N 1
ATOM 3360 C CA . GLY B 1 186 ? -12.945 -22.125 -8.789 1 95.88 186 GLY B CA 1
ATOM 3361 C C . GLY B 1 186 ? -12.883 -20.609 -8.758 1 95.88 186 GLY B C 1
ATOM 3362 O O . GLY B 1 186 ? -13.43 -19.969 -7.859 1 95.88 186 GLY B O 1
ATOM 3363 N N . PHE B 1 187 ? -12.234 -20.031 -9.727 1 96.94 187 PHE B N 1
ATOM 3364 C CA . PHE B 1 187 ? -12.07 -18.578 -9.789 1 96.94 187 PHE B CA 1
ATOM 3365 C C . PHE B 1 187 ? -13.414 -17.891 -9.969 1 96.94 187 PHE B C 1
ATOM 3367 O O . PHE B 1 187 ? -13.609 -16.766 -9.5 1 96.94 187 PHE B O 1
ATOM 3374 N N . ARG B 1 188 ? -14.352 -18.5 -10.609 1 95.12 188 ARG B N 1
ATOM 3375 C CA . ARG B 1 188 ? -15.68 -17.938 -10.812 1 95.12 188 ARG B CA 1
ATOM 3376 C C . ARG B 1 188 ? -16.406 -17.766 -9.484 1 95.12 188 ARG B C 1
ATOM 3378 O O . ARG B 1 188 ? -17.312 -16.922 -9.367 1 95.12 188 ARG B O 1
ATOM 3385 N N . LEU B 1 189 ? -16.062 -18.609 -8.531 1 94.38 189 LEU B N 1
ATOM 3386 C CA . LEU B 1 189 ? -16.672 -18.531 -7.211 1 94.38 189 LEU B CA 1
ATOM 3387 C C . LEU B 1 189 ? -16.188 -17.312 -6.457 1 94.38 189 LEU B C 1
ATOM 3389 O O . LEU B 1 189 ? -16.812 -16.891 -5.473 1 94.38 189 LEU B O 1
ATOM 3393 N N . LEU B 1 190 ? -15.109 -16.781 -6.895 1 95.06 190 LEU B N 1
ATOM 3394 C CA . LEU B 1 190 ? -14.477 -15.68 -6.176 1 95.06 190 LEU B CA 1
ATOM 3395 C C . LEU B 1 190 ? -15.055 -14.344 -6.621 1 95.06 190 LEU B C 1
ATOM 3397 O O . LEU B 1 190 ? -15.336 -14.148 -7.805 1 95.06 190 LEU B O 1
ATOM 3401 N N . ASN B 1 191 ? -15.406 -13.516 -5.762 1 91.44 191 ASN B N 1
ATOM 3402 C CA . ASN B 1 191 ? -15.742 -12.125 -6.066 1 91.44 191 ASN B CA 1
ATOM 3403 C C . ASN B 1 191 ? -14.5 -11.234 -6.027 1 91.44 191 ASN B C 1
ATOM 3405 O O . ASN B 1 191 ? -14.234 -10.57 -5.02 1 91.44 191 ASN B O 1
ATOM 3409 N N . LEU B 1 192 ? -13.867 -11.172 -7.176 1 91.88 192 LEU B N 1
ATOM 3410 C CA . LEU B 1 192 ? -12.57 -10.5 -7.234 1 91.88 192 LEU B CA 1
ATOM 3411 C C . LEU B 1 192 ? -12.75 -8.992 -7.324 1 91.88 192 LEU B C 1
ATOM 3413 O O . LEU B 1 192 ? -13.344 -8.484 -8.281 1 91.88 192 LEU B O 1
ATOM 3417 N N . LYS B 1 193 ? -12.219 -8.352 -6.363 1 88.81 193 LYS B N 1
ATOM 3418 C CA . LYS B 1 193 ? -12.273 -6.895 -6.355 1 88.81 193 LYS B CA 1
ATOM 3419 C C . LYS B 1 193 ? -10.977 -6.289 -6.875 1 88.81 193 LYS B C 1
ATOM 3421 O O . LYS B 1 193 ? -10.93 -5.109 -7.234 1 88.81 193 LYS B O 1
ATOM 3426 N N . ASN B 1 194 ? -10 -7.035 -6.926 1 91.88 194 ASN B N 1
ATOM 3427 C CA . ASN B 1 194 ? -8.703 -6.617 -7.438 1 91.88 194 ASN B CA 1
ATOM 3428 C C . ASN B 1 194 ? -8.68 -6.586 -8.961 1 91.88 194 ASN B C 1
ATOM 3430 O O . ASN B 1 194 ? -8.82 -7.625 -9.609 1 91.88 194 ASN B O 1
ATOM 3434 N N . ASP B 1 195 ? -8.477 -5.484 -9.492 1 92.81 195 ASP B N 1
ATOM 3435 C CA . ASP B 1 195 ? -8.57 -5.281 -10.938 1 92.81 195 ASP B CA 1
ATOM 3436 C C . ASP B 1 195 ? -7.531 -6.117 -11.672 1 92.81 195 ASP B C 1
ATOM 3438 O O . ASP B 1 195 ? -7.816 -6.688 -12.727 1 92.81 195 ASP B O 1
ATOM 3442 N N . SER B 1 196 ? -6.406 -6.152 -11.109 1 95.75 196 SER B N 1
ATOM 3443 C CA . SER B 1 196 ? -5.344 -6.914 -11.75 1 95.75 196 SER B CA 1
ATOM 3444 C C . SER B 1 196 ? -5.684 -8.398 -11.805 1 95.75 196 SER B C 1
ATOM 3446 O O . SER B 1 196 ? -5.504 -9.047 -12.836 1 95.75 196 SER B O 1
ATOM 3448 N N . LEU B 1 197 ? -6.23 -8.906 -10.773 1 96.31 197 LEU B N 1
ATOM 3449 C CA . LEU B 1 197 ? -6.633 -10.305 -10.711 1 96.31 197 LEU B CA 1
ATOM 3450 C C . LEU B 1 197 ? -7.762 -10.594 -11.695 1 96.31 197 LEU B C 1
ATOM 3452 O O . LEU B 1 197 ? -7.758 -11.625 -12.367 1 96.31 197 LEU B O 1
ATOM 3456 N N . ARG B 1 198 ? -8.688 -9.672 -11.773 1 95.5 198 ARG B N 1
ATOM 3457 C CA . ARG B 1 198 ? -9.805 -9.844 -12.688 1 95.5 198 ARG B CA 1
ATOM 3458 C C . ARG B 1 198 ? -9.328 -9.922 -14.133 1 95.5 198 ARG B C 1
ATOM 3460 O O . ARG B 1 198 ? -9.781 -10.773 -14.898 1 95.5 198 ARG B O 1
ATOM 3467 N N . LYS B 1 199 ? -8.453 -9.078 -14.43 1 96.5 199 LYS B N 1
ATOM 3468 C CA . LYS B 1 199 ? -7.91 -9.047 -15.781 1 96.5 199 LYS B CA 1
ATOM 3469 C C . LYS B 1 199 ? -7.195 -10.352 -16.109 1 96.5 199 LYS B C 1
ATOM 3471 O O . LYS B 1 199 ? -7.363 -10.906 -17.203 1 96.5 199 LYS B O 1
ATOM 3476 N N . ARG B 1 200 ? -6.438 -10.82 -15.18 1 96.94 200 ARG B N 1
ATOM 3477 C CA . ARG B 1 200 ? -5.719 -12.07 -15.398 1 96.94 200 ARG B CA 1
ATOM 3478 C C . ARG B 1 200 ? -6.684 -13.25 -15.477 1 96.94 200 ARG B C 1
ATOM 3480 O O . ARG B 1 200 ? -6.457 -14.203 -16.234 1 96.94 200 ARG B O 1
ATOM 3487 N N . PHE B 1 201 ? -7.723 -13.18 -14.688 1 97.62 201 PHE B N 1
ATOM 3488 C CA . PHE B 1 201 ? -8.734 -14.234 -14.727 1 97.62 201 PHE B CA 1
ATOM 3489 C C . PHE B 1 201 ? -9.359 -14.328 -16.109 1 97.62 201 PHE B C 1
ATOM 3491 O O . PHE B 1 201 ? -9.625 -15.43 -16.609 1 97.62 201 PHE B O 1
ATOM 3498 N N . ASP B 1 202 ? -9.562 -13.227 -16.75 1 95.81 202 ASP B N 1
ATOM 3499 C CA . ASP B 1 202 ? -10.047 -13.227 -18.125 1 95.81 202 ASP B CA 1
ATOM 3500 C C . ASP B 1 202 ? -9.086 -13.969 -19.047 1 95.81 202 ASP B C 1
ATOM 3502 O O . ASP B 1 202 ? -9.516 -14.656 -19.969 1 95.81 202 ASP B O 1
ATOM 3506 N N . GLY B 1 203 ? -7.883 -13.805 -18.734 1 97.25 203 GLY B N 1
ATOM 3507 C CA . GLY B 1 203 ? -6.883 -14.539 -19.5 1 97.25 203 GLY B CA 1
ATOM 3508 C C . GLY B 1 203 ? -7.027 -16.047 -19.359 1 97.25 203 GLY B C 1
ATOM 3509 O O . GLY B 1 203 ? -6.816 -16.781 -20.312 1 97.25 203 GLY B O 1
ATOM 3510 N N . LEU B 1 204 ? -7.359 -16.469 -18.156 1 98 204 LEU B N 1
ATOM 3511 C CA . LEU B 1 204 ? -7.566 -17.891 -17.906 1 98 204 LEU B CA 1
ATOM 3512 C C . LEU B 1 204 ? -8.656 -18.453 -18.812 1 98 204 LEU B C 1
ATOM 3514 O O . LEU B 1 204 ? -8.508 -19.547 -19.359 1 98 204 LEU B O 1
ATOM 3518 N N . LYS B 1 205 ? -9.664 -17.688 -19.031 1 96.56 205 LYS B N 1
ATOM 3519 C CA . LYS B 1 205 ? -10.758 -18.078 -19.906 1 96.56 205 LYS B CA 1
ATOM 3520 C C . LYS B 1 205 ? -10.258 -18.328 -21.328 1 96.56 205 LYS B C 1
ATOM 3522 O O . LYS B 1 205 ? -10.641 -19.312 -21.969 1 96.56 205 LYS B O 1
ATOM 3527 N N . TYR B 1 206 ? -9.438 -17.516 -21.734 1 96.62 206 TYR B N 1
ATOM 3528 C CA . TYR B 1 206 ? -8.867 -17.641 -23.078 1 96.62 206 TYR B CA 1
ATOM 3529 C C . TYR B 1 206 ? -7.941 -18.844 -23.156 1 96.62 206 TYR B C 1
ATOM 3531 O O . TYR B 1 206 ? -7.961 -19.594 -24.141 1 96.62 206 TYR B O 1
ATOM 3539 N N . ASP B 1 207 ? -7.199 -19.016 -22.172 1 97.69 207 ASP B N 1
ATOM 3540 C CA . ASP B 1 207 ? -6.293 -20.156 -22.125 1 97.69 207 ASP B CA 1
ATOM 3541 C C . ASP B 1 207 ? -7.07 -21.469 -22.156 1 97.69 207 ASP B C 1
ATOM 3543 O O . ASP B 1 207 ? -6.699 -22.391 -22.875 1 97.69 207 ASP B O 1
ATOM 3547 N N . LEU B 1 208 ? -8.094 -21.547 -21.344 1 97.69 208 LEU B N 1
ATOM 3548 C CA . LEU B 1 208 ? -8.938 -22.75 -21.312 1 97.69 208 LEU B CA 1
ATOM 3549 C C . LEU B 1 208 ? -9.531 -23.031 -22.688 1 97.69 208 LEU B C 1
ATOM 3551 O O . LEU B 1 208 ? -9.5 -24.172 -23.156 1 97.69 208 LEU B O 1
ATOM 3555 N N . LYS B 1 209 ? -9.992 -22.031 -23.344 1 97.44 209 LYS B N 1
ATOM 3556 C CA . LYS B 1 209 ? -10.562 -22.172 -24.688 1 97.44 209 LYS B CA 1
ATOM 3557 C C . LYS B 1 209 ? -9.523 -22.719 -25.656 1 97.44 209 LYS B C 1
ATOM 3559 O O . LYS B 1 209 ? -9.828 -23.594 -26.469 1 97.44 209 LYS B O 1
ATOM 3564 N N . LYS B 1 210 ? -8.406 -22.203 -25.594 1 97.25 210 LYS B N 1
ATOM 3565 C CA . LYS B 1 210 ? -7.32 -22.641 -26.469 1 97.25 210 LYS B CA 1
ATOM 3566 C C . LYS B 1 210 ? -7.02 -24.125 -26.281 1 97.25 210 LYS B C 1
ATOM 3568 O O . LYS B 1 210 ? -6.871 -24.859 -27.25 1 97.25 210 LYS B O 1
ATOM 3573 N N . VAL B 1 211 ? -6.922 -24.562 -25.078 1 97.94 211 VAL B N 1
ATOM 3574 C CA . VAL B 1 211 ? -6.598 -25.953 -24.781 1 97.94 211 VAL B CA 1
ATOM 3575 C C . VAL B 1 211 ? -7.754 -26.859 -25.203 1 97.94 211 VAL B C 1
ATOM 3577 O O . VAL B 1 211 ? -7.535 -27.969 -25.719 1 97.94 211 VAL B O 1
ATOM 3580 N N . GLU B 1 212 ? -8.961 -26.391 -25 1 97.19 212 GLU B N 1
ATOM 3581 C CA . GLU B 1 212 ? -10.141 -27.141 -25.422 1 97.19 212 GLU B CA 1
ATOM 3582 C C . GLU B 1 212 ? -10.148 -27.344 -26.938 1 97.19 212 GLU B C 1
ATOM 3584 O O . GLU B 1 212 ? -10.555 -28.391 -27.422 1 97.19 212 GLU B O 1
ATOM 3589 N N . GLU B 1 213 ? -9.727 -26.344 -27.609 1 97.06 213 GLU B N 1
ATOM 3590 C CA . GLU B 1 213 ? -9.617 -26.453 -29.062 1 97.06 213 GLU B CA 1
ATOM 3591 C C . GLU B 1 213 ? -8.578 -27.5 -29.453 1 97.06 213 GLU B C 1
ATOM 3593 O O . GLU B 1 213 ? -8.766 -28.25 -30.406 1 97.06 213 GLU B O 1
ATOM 3598 N N . VAL B 1 214 ? -7.508 -27.547 -28.781 1 96 214 VAL B N 1
ATOM 3599 C CA . VAL B 1 214 ? -6.469 -28.547 -29.031 1 96 214 VAL B CA 1
ATOM 3600 C C . VAL B 1 214 ? -7.035 -29.938 -28.797 1 96 214 VAL B C 1
ATOM 3602 O O . VAL B 1 214 ? -6.828 -30.844 -29.625 1 96 214 VAL B O 1
ATOM 3605 N N . VAL B 1 215 ? -7.738 -30.141 -27.719 1 96.06 215 VAL B N 1
ATOM 3606 C CA . VAL B 1 215 ? -8.328 -31.438 -27.391 1 96.06 215 VAL B CA 1
ATOM 3607 C C . VAL B 1 215 ? -9.352 -31.828 -28.453 1 96.06 215 VAL B C 1
ATOM 3609 O O . VAL B 1 215 ? -9.43 -33 -28.844 1 96.06 215 VAL B O 1
ATOM 3612 N N . TYR B 1 216 ? -10.102 -30.828 -28.922 1 95.81 216 TYR B N 1
ATOM 3613 C CA . TYR B 1 216 ? -11.07 -31.062 -29.984 1 95.81 216 TYR B CA 1
ATOM 3614 C C . TYR B 1 216 ? -10.383 -31.578 -31.25 1 95.81 216 TYR B C 1
ATOM 3616 O O . TYR B 1 216 ? -10.805 -32.594 -31.828 1 95.81 216 TYR B O 1
ATOM 3624 N N . ASP B 1 217 ? -9.32 -30.938 -31.578 1 94.44 217 ASP B N 1
ATOM 3625 C CA . ASP B 1 217 ? -8.562 -31.328 -32.781 1 94.44 217 ASP B CA 1
ATOM 3626 C C . ASP B 1 217 ? -8.023 -32.75 -32.625 1 94.44 217 ASP B C 1
ATOM 3628 O O . ASP B 1 217 ? -8.039 -33.531 -33.594 1 94.44 217 ASP B O 1
ATOM 3632 N N . LEU B 1 218 ? -7.598 -33.125 -31.469 1 93.5 218 LEU B N 1
ATOM 3633 C CA . LEU B 1 218 ? -7.102 -34.469 -31.203 1 93.5 218 LEU B CA 1
ATOM 3634 C C . LEU B 1 218 ? -8.227 -35.5 -31.328 1 93.5 218 LEU B C 1
ATOM 3636 O O . LEU B 1 218 ? -8.016 -36.594 -31.844 1 93.5 218 LEU B O 1
ATOM 3640 N N . SER B 1 219 ? -9.359 -35.125 -30.906 1 92.12 219 SER B N 1
ATOM 3641 C CA . SER B 1 219 ? -10.508 -36 -30.906 1 92.12 219 SER B CA 1
ATOM 3642 C C . SER B 1 219 ? -11 -36.281 -32.312 1 92.12 219 SER B C 1
ATOM 3644 O O . SER B 1 219 ? -11.32 -37.438 -32.656 1 92.12 219 SER B O 1
ATOM 3646 N N . ILE B 1 220 ? -11.016 -35.281 -33.094 1 92.19 220 ILE B N 1
ATOM 3647 C CA . ILE B 1 220 ? -11.562 -35.438 -34.438 1 92.19 220 ILE B CA 1
ATOM 3648 C C . ILE B 1 220 ? -10.562 -36.188 -35.312 1 92.19 220 ILE B C 1
ATOM 3650 O O . ILE B 1 220 ? -10.93 -36.75 -36.375 1 92.19 220 ILE B O 1
ATOM 3654 N N . ARG B 1 221 ? -9.344 -36.188 -34.906 1 91.44 221 ARG B N 1
ATOM 3655 C CA . ARG B 1 221 ? -8.305 -36.844 -35.688 1 91.44 221 ARG B CA 1
ATOM 3656 C C . ARG B 1 221 ? -8.094 -38.281 -35.188 1 91.44 221 ARG B C 1
ATOM 3658 O O . ARG B 1 221 ? -7.281 -39.031 -35.75 1 91.44 221 ARG B O 1
ATOM 3665 N N . GLY B 1 222 ? -8.898 -38.75 -34.156 1 86.38 222 GLY B N 1
ATOM 3666 C CA . GLY B 1 222 ? -8.82 -40.094 -33.594 1 86.38 222 GLY B CA 1
ATOM 3667 C C . GLY B 1 222 ? -7.578 -40.312 -32.781 1 86.38 222 GLY B C 1
ATOM 3668 O O . GLY B 1 222 ? -7.109 -41.469 -32.656 1 86.38 222 GLY B O 1
ATOM 3669 N N . LEU B 1 223 ? -6.965 -39.281 -32.406 1 84.06 223 LEU B N 1
ATOM 3670 C CA . LEU B 1 223 ? -5.719 -39.375 -31.656 1 84.06 223 LEU B CA 1
ATOM 3671 C C . LEU B 1 223 ? -5.984 -39.312 -30.141 1 84.06 223 LEU B C 1
ATOM 3673 O O . LEU B 1 223 ? -5.066 -39.5 -29.344 1 84.06 223 LEU B O 1
ATOM 3677 N N . LYS B 1 224 ? -7.258 -39.188 -29.734 1 76.69 224 LYS B N 1
ATOM 3678 C CA . LYS B 1 224 ? -7.613 -39.156 -28.328 1 76.69 224 LYS B CA 1
ATOM 3679 C C . LYS B 1 224 ? -7.484 -40.562 -27.719 1 76.69 224 LYS B C 1
ATOM 3681 O O . LYS B 1 224 ? -8.062 -41.531 -28.219 1 76.69 224 LYS B O 1
ATOM 3686 N N . PRO B 1 225 ? -6.645 -40.562 -26.75 1 73.06 225 PRO B N 1
ATOM 3687 C CA . PRO B 1 225 ? -6.539 -41.906 -26.125 1 73.06 225 PRO B CA 1
ATOM 3688 C C . PRO B 1 225 ? -7.836 -42.344 -25.453 1 73.06 225 PRO B C 1
ATOM 3690 O O . PRO B 1 225 ? -8.656 -41.5 -25.062 1 73.06 225 PRO B O 1
ATOM 3693 N N . PRO B 1 226 ? -8.133 -43.625 -25.531 1 67.31 226 PRO B N 1
ATOM 3694 C CA . PRO B 1 226 ? -9.344 -44.094 -24.844 1 67.31 226 PRO B CA 1
ATOM 3695 C C . PRO B 1 226 ? -9.375 -43.719 -23.359 1 67.31 226 PRO B C 1
ATOM 3697 O O . PRO B 1 226 ? -8.32 -43.531 -22.75 1 67.31 226 PRO B O 1
ATOM 3700 N N . PRO B 1 227 ? -10.586 -43.281 -22.906 1 59.06 227 PRO B N 1
ATOM 3701 C CA . PRO B 1 227 ? -10.688 -42.875 -21.5 1 59.06 227 PRO B CA 1
ATOM 3702 C C . PRO B 1 227 ? -10.031 -43.906 -20.562 1 59.06 227 PRO B C 1
ATOM 3704 O O . PRO B 1 227 ? -10.094 -45.094 -20.797 1 59.06 227 PRO B O 1
ATOM 3707 N N . SER B 1 228 ? -9.07 -43.562 -20.031 1 46.75 228 SER B N 1
ATOM 3708 C CA . SER B 1 228 ? -8.516 -44.531 -19.062 1 46.75 228 SER B CA 1
ATOM 3709 C C . SER B 1 228 ? -9.562 -44.969 -18.047 1 46.75 228 SER B C 1
ATOM 3711 O O . SER B 1 228 ? -10.422 -44.156 -17.656 1 46.75 228 SER B O 1
#

Nearest PDB structures (foldseek):
  1key-assembly1_B-2  TM=9.787E-01  e=4.399E-19  Mus musculus
  3pja-assembly2_G-2  TM=9.872E-01  e=1.401E-18  Homo sapiens
  4wyv-assembly1_A  TM=9.863E-01  e=1.687E-18  Homo sapiens
  3qb5-assembly1_B  TM=9.706E-01  e=2.560E-18  Homo sapiens
  1key-assembly1_C-2  TM=9.780E-01  e=9.818E-18  Mus musculus

Radius of gyration: 29.7 Å; Cα contacts (8 Å, |Δi|>4): 507; chains: 2; bounding box: 37×96×59 Å

Secondary structure (DSSP, 8-state):
-HHHHHHHHHHHHHHHHHHHHHHHHHHHHHHHHHHHHHHHHHHHHHHHGGGGT---HHHHHHHHHHHHHHHHHHHHHHHHHHTTS-TT-HHHHGGGTHHHHHHHHHHHHHHHHHHHSSPPPHHHHHHHHT-BSSGGGS-B--HHHHHHHHHHHHHHHHHHHHHHHHTT--HHHHHHHHHHHHHHHHHHTS----HHHHHHHHHHHHHHHHHHHHHHHHHHTT-SPP--/-HHHHHHHHHHHHHHHHHHHHHHHHHHHHHHHHHHHHHHHHHHHHHHHGGGGT---HHHHHHHHHHHHHHHHHHHHHHHHHHTTS-TT-HHHHGGGTHHHHHHHHHHHHHHHHHHHSSPPPHHHHHHHHT-BSSGGGS-B--HHHHHHHHHHHHHHHHHHHHHHHHTT--HHHHHHHHHHHHHHHHHHTS----HHHHHHHHHHHHHHHHHHHHHHHHHHTT-SPP--

pLDDT: mean 92.87, std 9.69, range [35.81, 98.75]

InterPro domains:
  IPR002848 Translin family [PF01997] (26-222)
  IPR002848 Translin family [PTHR10741] (7-226)
  IPR016068 Translin, N-terminal [G3DSA:1.20.58.190] (1-138)
  IPR016069 Translin, C-terminal [G3DSA:1.20.58.200] (139-228)
  IPR033956 Translin [cd14819] (16-222)
  IPR036081 Translin superfamily [SSF74784] (9-223)

Solvent-accessible surface area (backbone atoms only — not comparable to full-atom values): 23871 Å² total; per-residue (Å²): 113,71,64,64,50,50,53,47,47,45,51,50,34,50,52,50,32,50,50,51,53,51,51,50,51,34,51,51,50,37,50,56,36,42,49,54,47,45,51,51,48,51,53,42,48,58,52,54,54,49,44,54,76,41,74,46,70,69,52,39,49,51,41,43,53,52,39,53,58,57,35,54,54,41,23,56,40,47,53,53,38,55,71,42,54,65,88,58,42,60,54,70,53,38,81,74,45,43,64,54,48,15,51,49,39,19,52,53,33,48,44,39,26,77,73,66,71,43,82,64,47,69,67,56,48,19,62,59,42,54,43,29,85,40,67,93,76,40,57,51,74,53,66,67,32,47,53,49,4,51,49,50,34,46,51,52,47,36,53,39,31,57,40,27,48,78,71,70,38,54,60,54,24,51,53,48,36,54,51,43,49,50,49,52,56,29,56,66,67,37,84,72,80,49,64,69,57,47,55,48,50,54,46,46,55,51,32,41,51,54,29,47,50,51,45,50,54,32,50,76,68,68,55,51,68,74,83,124,113,69,64,63,48,49,54,46,46,45,51,50,36,50,52,50,32,50,50,51,51,52,51,50,51,33,51,52,49,37,49,56,37,41,48,53,48,44,52,52,48,52,52,42,50,61,51,53,55,48,45,54,75,41,76,45,70,66,53,39,50,52,42,42,54,54,39,54,57,56,34,54,55,41,23,56,41,46,52,54,39,55,70,43,54,64,88,59,41,60,55,68,54,39,80,74,45,43,66,55,46,16,49,49,38,18,52,53,33,47,41,38,26,76,73,65,72,44,81,62,49,69,66,55,48,19,61,59,41,53,43,29,85,40,66,93,76,39,57,49,75,53,69,69,32,48,51,49,4,51,48,51,34,45,52,52,46,36,54,40,30,58,40,27,49,78,71,69,38,54,59,54,25,50,54,49,35,54,52,42,50,50,50,52,57,29,56,67,68,38,84,73,79,48,64,68,57,47,56,48,50,55,47,45,56,52,32,42,52,52,30,46,50,52,43,49,55,33,49,77,68,69,55,50,68,74,83,126

Foldseek 3Di:
DVVVVVVVVVVVVVVVVVVVVLVVQLLVQLLVLLVVLVVLLVVLVVLCVCCLVPVDLVSLVVSLVVSLVSLVVLLVSVVSNQVSDDQPCCVVNVVSNLQSLLSLLLSQQLSCCSVPVAGDDLVNSCVSNNHDSDSVVTDGRDPLSNLSSVLVNLQVLLSSLVSCVVVLNLVSLVSSLVRLVVNLVVVVVDDDPDPVSVVSSVVSVVSSVSSVVVNVVCVVVVSDDDDD/DVVVVVVVVVVVVVVVVVVVVLVVQLLVQLLVLLVVLVVLLVVLVVLCVCCLVDVDLVSLVVSLVVSLVSLVVLLVSVVSNQVSDDQPCCVVNVVSNLQSLLSLLLSQQLSCCSVPVAGDDLVNSCVSNNHDSDSVVTDGRDPLSNLSSVLVNLQVLLSSLVSCVVVLNLVSLVSSLVRLVVNLVVVVPDPDPDPVSVVSSVVSVVSSVSSVVVNVVCVVVVSHDDDD

Sequence (456 aa):
MADDDSRNVYSMFSEIQEHFSDDQEIRENIRVAVRALEQTGREVLAVMQSAHQDPSKDAVGKICTKSREMLNNVKKQYATLECQFPKGQYYRYCDHWRFINQRLTFLSAFIIFLENERLITREELAEMLGVHQSQDQGFFVDLDDYLMGILQLASELSRLAVNSVTSKDYNQPICIASFLAELDAGFRLLNLKNDSLRKRFDGLKYDLKKVEEVVYDLSIRGLKPPPSMADDDSRNVYSMFSEIQEHFSDDQEIRENIRVAVRALEQTGREVLAVMQSAHQDPSKDAVGKICTKSREMLNNVKKQYATLECQFPKGQYYRYCDHWRFINQRLTFLSAFIIFLENERLITREELAEMLGVHQSQDQGFFVDLDDYLMGILQLASELSRLAVNSVTSKDYNQPICIASFLAELDAGFRLLNLKNDSLRKRFDGLKYDLKKVEEVVYDLSIRGLKPPPS

Organism: Exaiptasia diaphana (NCBI:txid2652724)